Protein 6QP4 (pdb70)

Solvent-accessible surface area: 26346 Å² total; per-residue (Å²): 115,57,103,50,46,29,36,17,19,128,159,60,142,52,53,56,3,21,52,0,12,55,8,100,62,28,106,110,5,38,18,2,1,5,0,27,27,6,56,59,18,29,76,50,3,58,99,3,114,51,50,14,130,92,6,63,74,91,4,42,110,13,16,121,74,2,72,70,10,48,28,69,1,102,85,5,58,100,24,7,51,106,2,72,55,42,17,142,78,11,98,53,90,9,107,124,19,21,114,81,14,24,25,64,0,98,94,4,80,64,54,4,59,95,8,72,88,55,9,136,120,12,30,104,63,12,96,97,5,31,57,30,14,140,81,19,90,85,84,8,106,106,22,23,125,82,24,36,36,103,92,122,50,120,71,111,251,142,94,58,124,46,42,14,18,6,19,129,181,71,77,55,37,57,3,20,48,0,13,55,6,94,66,27,107,114,5,39,18,1,1,4,0,31,28,5,57,59,20,29,74,51,4,60,96,3,119,47,48,12,141,94,8,79,77,74,8,37,105,10,19,112,74,0,91,75,10,49,32,57,0,102,84,7,58,100,24,8,51,123,1,56,55,39,8,111,84,15,93,59,78,10,113,122,19,28,125,76,11,38,41,119,1,115,94,9,77,57,52,2,82,71,3,67,96,48,11,142,120,13,32,102,65,11,101,90,5,35,57,34,8,115,78,15,88,84,95,9,82,119,21,22,127,93,21,20,35,97,43,124,110,168,90,92,69,114,36,44,13,46,16,20,130,163,57,96,59,53,58,4,24,52,0,13,54,8,100,62,25,108,107,4,40,20,2,1,4,0,28,29,7,59,61,19,31,80,53,3,56,100,3,110,49,49,10,115,77,6,61,67,80,1,40,117,25,12,104,65,3,92,57,15,66,37,70,0,87,91,6,59,94,25,6,53,129,6,72,50,48,14,152,78,11,99,53,96,10,101,102,23,27,106,100,6,35,44,97,2,113,72,8,59,56,45,0,69,85,3,66,89,56,12,138,100,17,40,99,93,9,97,107,8,36,50,64,4,98,82,20,91,82,77,7,93,120,18,17,137,84,30,18,26,126,33,124,111,125

InterPro domains:
  IPR005594 Trimeric autotransporter adhesin YadA-like, C-terminal membrane anchor domain [PF03895] (802-862)
  IPR008378 Ubiquitous surface protein [PR01804] (437-456)
  IPR008378 Ubiquitous surface protein [PR01804] (467-485)
  IPR008378 Ubiquitous surface protein [PR01804] (607-621)
  IPR008378 Ubiquitous surface protein [PR01804] (624-646)
  IPR008378 Ubiquitous surface protein [PR01804] (777-791)
  IPR008378 Ubiquitous surface protein [PR01804] (831-844)
  IPR008635 Trimeric autotransporter adhesin YadA-like, stalk domain [PF05662] (315-348)
  IPR010494 Repeat of unknown function DUF1079 [PF06435] (415-435)
  IPR010494 Repeat of unknown function DUF1079 [PF06435] (503-533)
  IPR010494 Repeat of unknown function DUF1079 [PF06435] (616-645)
  IPR011049 Serralysin-like metalloprotease, C-terminal [G3DSA:2.150.10.10] (153-319)
  IPR011049 Serralysin-like metalloprotease, C-terminal [SSF101967] (155-340)
  IPR045584 Pilin-like [SSF54523] (771-862)

Foldseek 3Di:
DPVVDDAPADVVTHDDDPPADAWDDDVVTPGDHDDVVVVVVVVVVVVVVVVVVVVVVVVVVVVVVVVVVVVVVVVVVVVVVVVVVVVVVVVVVVVVVVVVVVVVVVVVVVVVVVVVVVVVVVVVVVVVVVVVVVVVVVVVVVVVVVVVVVCVVPDPD/DDPPVDDADADVPGHDDDPPQDAFDDDPPTPGDHDDVVVVVVVVVVVVVVVVVVVVVVVVVVVVVVVVVVVVVVVVVVVVVVVVVVVVVVVVVCVVVVVVVVVVVVVVVVVVVVVVVVVVVVVVVVVVVVVVVVVVVVVVVVVVVVVVVVVVVVD/DPDVVDDAPDDVVDHDDDDPADAFDDDPPTPGDHDPVRVVVVVVVVVVVVVVVVVVVVVVVVVVVVVVVVVVVVVVVVVVVVVVVVVVVVVVVVVCVVVVVVVVVVVVVVVVVVVVVVVVVVVVVVVVVVVVVVVVVVVVVVVVVVVVVVVVVVD

Radius of gyration: 61.48 Å; Cα contacts (8 Å, |Δi|>4): 532; chains: 3; bounding box: 180×31×109 Å

Sequence (467 aa):
TGNGTVSVGKKGKERQIVHVGAGEISDTSTDAVNGSQLHALATVVAQNKADIKDLDDEVGLLGEEINSLEGEIFNNQDAIAKNQADIKTLESNVEEGLLDLSGRLLDQKADIDNNINNIYELAQQQDQHSSDIKTLKNNVEEGLLDLSGRLIDLVPRKTGNGTVSVGKKGKERQIVHVGAGEISDTSTDAVNGSQLHALATVVAQNKADIKDLDDEVGLLGEEINSLEGEIFNNQDAIAKNQADIKTLESNVEEGLLDLSGRLLDQKADIDNNINNIYELAQQQDQHSSDIKTLKNNVEEGLLDLSGRLIDLKTGNGTVSVGKKGKERQIVHVGAGEISDTSTDAVNGSQLHALATVVAQNKADIKDLDDEVGLLGEEINSLEGEIFNNQDAIAKNQADIKTLESNVEEGLLDLSGRLLDQKADIDNNINNIYELAQQQDQHSSDIKTLKNNVEEGLLDLSGRLIDL

Structure (mmCIF, N/CA/C/O backbone):
data_6QP4
#
_entry.id   6QP4
#
_cell.length_a   63.639
_cell.length_b   44.565
_cell.length_c   128.436
_cell.angle_alpha   90.00
_cell.angle_beta   92.07
_cell.angle_gamma   90.00
#
_symmetry.space_group_name_H-M   'P 1 21 1'
#
loop_
_entity.id
_entity.type
_entity.pdbx_description
1 polymer UspA1
2 non-polymer 'CHLORIDE ION'
3 non-polymer HEXANE-1,6-DIOL
4 non-polymer 'ZINC ION'
5 water water
#
loop_
_atom_site.group_PDB
_atom_site.id
_atom_site.type_symbol
_atom_site.label_atom_id
_atom_site.label_alt_id
_atom_site.label_comp_id
_atom_site.label_asym_id
_atom_site.label_entity_id
_atom_site.label_seq_id
_atom_site.pdbx_PDB_ins_code
_atom_site.Cartn_x
_atom_site.Cartn_y
_atom_site.Cartn_z
_atom_site.occupancy
_atom_site.B_iso_or_equiv
_atom_site.auth_seq_id
_atom_site.auth_comp_id
_atom_site.auth_asym_id
_atom_site.auth_atom_id
_atom_site.pdbx_PDB_model_num
ATOM 1 N N . THR A 1 2 ? 61.798 4.969 82.989 1.00 93.08 300 THR A N 1
ATOM 2 C CA . THR A 1 2 ? 62.405 3.636 82.898 1.00 97.78 300 THR A CA 1
ATOM 3 C C . THR A 1 2 ? 62.532 2.947 84.270 1.00 103.79 300 THR A C 1
ATOM 4 O O . THR A 1 2 ? 63.635 2.606 84.716 1.00 100.93 300 THR A O 1
ATOM 14 N N . GLY A 1 3 ? 61.387 2.719 84.917 1.00 98.51 301 GLY A N 1
ATOM 15 C CA . GLY A 1 3 ? 61.338 1.886 86.103 1.00 99.49 301 GLY A CA 1
ATOM 16 C C . GLY A 1 3 ? 61.221 0.419 85.725 1.00 100.71 301 GLY A C 1
ATOM 17 O O . GLY A 1 3 ? 62.040 -0.103 84.955 1.00 94.19 301 GLY A O 1
ATOM 21 N N . ASN A 1 4 ? 60.233 -0.277 86.290 1.00 96.23 302 ASN A N 1
ATOM 22 C CA . ASN A 1 4 ? 59.885 -1.616 85.828 1.00 88.18 302 ASN A CA 1
ATOM 23 C C . ASN A 1 4 ? 58.393 -1.687 85.492 1.00 81.58 302 ASN A C 1
ATOM 24 O O . ASN A 1 4 ? 57.812 -2.788 85.454 1.00 90.72 302 ASN A O 1
ATOM 35 N N . GLY A 1 5 ? 57.772 -0.535 85.212 1.00 72.90 303 GLY A N 1
ATOM 36 C CA . GLY A 1 5 ? 56.447 -0.500 84.614 1.00 55.67 303 GLY A CA 1
ATOM 37 C C . GLY A 1 5 ? 56.552 0.000 83.187 1.00 52.48 303 GLY A C 1
ATOM 38 O O . GLY A 1 5 ? 55.869 -0.495 82.270 1.00 43.64 303 GLY A O 1
ATOM 42 N N . THR A 1 6 ? 57.442 0.986 82.996 1.00 45.04 304 THR A N 1
ATOM 43 C CA . THR A 1 6 ? 57.579 1.654 81.716 1.00 39.74 304 THR A CA 1
ATOM 44 C C . THR A 1 6 ? 59.042 1.882 81.393 1.00 43.30 304 THR A C 1
ATOM 45 O O . THR A 1 6 ? 59.878 1.864 82.266 1.00 42.01 304 THR A O 1
ATOM 56 N N . VAL A 1 7 ? 59.321 2.194 80.135 1.00 44.43 305 VAL A N 1
ATOM 57 C CA . VAL A 1 7 ? 60.652 2.482 79.629 1.00 34.45 305 VAL A CA 1
ATOM 58 C C . VAL A 1 7 ? 60.555 3.751 78.805 1.00 34.47 305 VAL A C 1
ATOM 59 O O . VAL A 1 7 ? 59.687 3.860 77.931 1.00 32.95 305 VAL A O 1
ATOM 72 N N . SER A 1 8 ? 61.466 4.674 79.005 1.00 33.59 306 SER A N 1
ATOM 73 C CA . SER A 1 8 ? 61.284 5.985 78.432 1.00 33.35 306 SER A CA 1
ATOM 74 C C . SER A 1 8 ? 62.402 6.317 77.468 1.00 34.29 306 SER A C 1
ATOM 75 O O . SER A 1 8 ? 63.580 6.260 77.836 1.00 36.30 306 SER A O 1
ATOM 83 N N . VAL A 1 9 ? 62.027 6.713 76.250 1.00 29.53 307 VAL A N 1
ATOM 84 C CA . VAL A 1 9 ? 62.969 7.198 75.243 1.00 29.92 307 VAL A CA 1
ATOM 85 C C . VAL A 1 9 ? 63.073 8.731 75.218 1.00 32.34 307 VAL A C 1
ATOM 86 O O . VAL A 1 9 ? 63.662 9.292 74.294 1.00 29.31 307 VAL A O 1
ATOM 99 N N . GLY A 1 10 ? 62.537 9.420 76.218 1.00 29.48 308 GLY A N 1
ATOM 100 C CA . GLY A 1 10 ? 62.661 10.858 76.212 1.00 32.76 308 GLY A CA 1
ATOM 101 C C . GLY A 1 10 ? 61.959 11.493 77.380 1.00 32.39 308 GLY A C 1
ATOM 102 O O . GLY A 1 10 ? 61.816 10.864 78.418 1.00 36.70 308 GLY A O 1
ATOM 106 N N . LYS A 1 11 ? 61.456 12.707 77.214 1.00 36.81 309 LYS A N 1
ATOM 107 C CA . LYS A 1 11 ? 60.572 13.303 78.214 1.00 40.28 309 LYS A CA 1
ATOM 108 C C . LYS A 1 11 ? 59.512 14.128 77.504 1.00 35.82 309 LYS A C 1
ATOM 109 O O . LYS A 1 11 ? 59.578 14.350 76.289 1.00 32.60 309 LYS A O 1
ATOM 128 N N . LYS A 1 12 ? 58.520 14.584 78.271 1.00 42.64 310 LYS A N 1
ATOM 129 C CA . LYS A 1 12 ? 57.530 15.523 77.725 1.00 40.81 310 LYS A CA 1
ATOM 130 C C . LYS A 1 12 ? 58.211 16.748 77.103 1.00 40.54 310 LYS A C 1
ATOM 131 O O . LYS A 1 12 ? 59.171 17.310 77.656 1.00 47.37 310 LYS A O 1
ATOM 150 N N . GLY A 1 13 ? 57.729 17.132 75.928 1.00 39.23 311 GLY A N 1
ATOM 151 C CA . GLY A 1 13 ? 58.337 18.199 75.172 1.00 38.40 311 GLY A CA 1
ATOM 152 C C . GLY A 1 13 ? 59.602 17.834 74.449 1.00 40.70 311 GL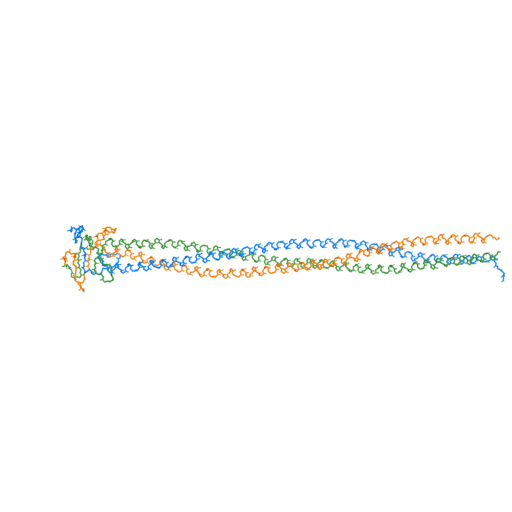Y A C 1
ATOM 153 O O . GLY A 1 13 ? 59.999 18.567 73.522 1.00 39.41 311 GLY A O 1
ATOM 157 N N . LYS A 1 14 ? 60.245 16.724 74.825 1.00 42.43 312 LYS A N 1
ATOM 158 C CA . LYS A 1 14 ? 61.487 16.265 74.210 1.00 42.24 312 LYS A CA 1
ATOM 159 C C . LYS A 1 14 ? 61.415 14.763 73.945 1.00 45.22 312 LYS A C 1
ATOM 160 O O . LYS A 1 14 ? 62.330 13.983 74.269 1.00 52.71 312 LYS A O 1
ATOM 179 N N . GLU A 1 15 ? 60.289 14.338 73.417 1.00 36.44 313 GLU A N 1
ATOM 180 C CA . GLU A 1 15 ? 60.096 12.969 72.979 1.00 33.72 313 GLU A CA 1
ATOM 181 C C . GLU A 1 15 ? 61.052 12.659 71.850 1.00 32.52 313 GLU A C 1
ATOM 182 O O . GLU A 1 15 ? 61.522 13.560 71.143 1.00 35.52 313 GLU A O 1
ATOM 194 N N . ARG A 1 16 ? 61.272 11.358 71.615 1.00 25.22 314 ARG A N 1
ATOM 195 C CA . ARG A 1 16 ? 62.111 10.944 70.505 1.00 23.64 314 ARG A CA 1
ATOM 196 C C . ARG A 1 16 ? 61.453 9.942 69.577 1.00 24.34 314 ARG A C 1
ATOM 197 O O . ARG A 1 16 ? 60.726 9.050 70.001 1.00 25.10 314 ARG A O 1
ATOM 218 N N . GLN A 1 17 ? 61.728 10.088 68.301 1.00 20.92 315 GLN A N 1
ATOM 219 C CA . GLN A 1 17 ? 61.406 9.008 67.412 1.00 22.19 315 GLN A CA 1
ATOM 220 C C . GLN A 1 17 ? 62.283 7.821 67.745 1.00 28.92 315 GLN A C 1
ATOM 221 O O . GLN A 1 17 ? 63.501 7.970 67.918 1.00 22.97 315 GLN A O 1
ATOM 235 N N . ILE A 1 18 ? 61.689 6.626 67.734 1.00 27.42 316 ILE A N 1
ATOM 236 C CA . ILE A 1 18 ? 62.440 5.363 67.757 1.00 25.81 316 ILE A CA 1
ATOM 237 C C . ILE A 1 18 ? 62.619 4.906 66.314 1.00 27.22 316 ILE A C 1
ATOM 238 O O . ILE A 1 18 ? 61.620 4.666 65.618 1.00 21.03 316 ILE A O 1
ATOM 254 N N . VAL A 1 19 ? 63.893 4.754 65.869 1.00 24.66 317 VAL A N 1
ATOM 255 C CA . VAL A 1 19 ? 64.215 4.533 64.453 1.00 26.66 317 VAL A CA 1
ATOM 256 C C . VAL A 1 19 ? 64.867 3.159 64.215 1.00 25.62 317 VAL A C 1
ATOM 257 O O . VAL A 1 19 ? 65.431 2.546 65.118 1.00 26.79 317 VAL A O 1
ATOM 270 N N . HIS A 1 20 ? 64.757 2.682 62.954 1.00 27.35 318 HIS A N 1
ATOM 271 C CA . HIS A 1 20 ? 65.255 1.361 62.514 1.00 38.28 318 HIS A CA 1
ATOM 272 C C . HIS A 1 20 ? 64.501 0.202 63.177 1.00 24.57 318 HIS A C 1
ATOM 273 O O . HIS A 1 20 ? 65.095 -0.770 63.645 1.00 25.70 318 HIS A O 1
ATOM 287 N N . VAL A 1 21 ? 63.195 0.336 63.247 1.00 23.11 319 VAL A N 1
ATOM 288 C CA . VAL A 1 21 ? 62.341 -0.650 63.897 1.00 29.12 319 VAL A CA 1
ATOM 289 C C . VAL A 1 21 ? 61.868 -1.627 62.842 1.00 21.48 319 VAL A C 1
ATOM 290 O O . VAL A 1 21 ? 61.295 -1.229 61.815 1.00 25.33 319 VAL A O 1
ATOM 303 N N . GLY A 1 22 ? 62.200 -2.907 63.052 1.00 22.88 320 GLY A N 1
ATOM 304 C CA . GLY A 1 22 ? 61.689 -3.954 62.209 1.00 22.59 320 GLY A CA 1
ATOM 305 C C . GLY A 1 22 ? 60.203 -4.201 62.431 1.00 23.99 320 GLY A C 1
ATOM 306 O O . GLY A 1 22 ? 59.681 -4.108 63.553 1.00 26.49 320 GLY A O 1
ATOM 310 N N . ALA A 1 23 ? 59.533 -4.585 61.341 1.00 24.03 321 ALA A N 1
ATOM 311 C CA . ALA A 1 23 ? 58.077 -4.828 61.378 1.00 22.89 321 ALA A CA 1
ATOM 312 C C . ALA A 1 23 ? 57.735 -5.917 62.379 1.00 21.75 321 ALA A C 1
ATOM 313 O O . ALA A 1 23 ? 58.411 -6.936 62.471 1.00 25.39 321 ALA A O 1
ATOM 320 N N . GLY A 1 24 ? 56.804 -5.634 63.196 1.00 25.03 322 GLY A N 1
ATOM 321 C CA . GLY A 1 24 ? 56.407 -6.553 64.226 1.00 21.70 322 GLY A CA 1
ATOM 322 C C . GLY A 1 24 ? 55.265 -7.512 63.767 1.00 31.80 322 GLY A C 1
ATOM 323 O O . GLY A 1 24 ? 54.551 -7.351 62.751 1.00 25.27 322 GLY A O 1
ATOM 327 N N . GLU A 1 25 ? 55.098 -8.582 64.537 1.00 32.84 323 GLU A N 1
ATOM 328 C CA . GLU A 1 25 ? 53.990 -9.475 64.251 1.00 32.51 323 GLU A CA 1
ATOM 329 C C . GLU A 1 25 ? 52.665 -8.763 64.500 1.00 28.17 323 GLU A C 1
ATOM 330 O O . GLU A 1 25 ? 52.466 -8.151 65.553 1.00 23.37 323 GLU A O 1
ATOM 342 N N . ILE A 1 26 ? 51.740 -8.918 63.581 1.00 25.58 324 ILE A N 1
ATOM 343 C CA . ILE A 1 26 ? 50.399 -8.343 63.690 1.00 29.22 324 ILE A CA 1
ATOM 344 C C . ILE A 1 26 ? 49.439 -9.502 63.948 1.00 23.31 324 ILE A C 1
ATOM 345 O O . ILE A 1 26 ? 49.012 -10.173 63.017 1.00 21.45 324 ILE A O 1
ATOM 361 N N . SER A 1 27 ? 49.060 -9.717 65.187 1.00 21.71 325 SER A N 1
ATOM 362 C CA . SER A 1 27 ? 48.198 -10.830 65.542 1.00 29.31 325 SER A CA 1
ATOM 363 C C . SER A 1 27 ? 47.627 -10.428 66.879 1.00 38.25 325 SER A C 1
ATOM 364 O O . SER A 1 27 ? 48.171 -9.519 67.533 1.00 26.30 325 SER A O 1
ATOM 372 N N . ASP A 1 28 ? 46.585 -11.164 67.340 1.00 33.40 326 ASP A N 1
ATOM 373 C CA . ASP A 1 28 ? 45.958 -10.693 68.577 1.00 31.88 326 ASP A CA 1
ATOM 374 C C . ASP A 1 28 ? 46.752 -10.932 69.850 1.00 37.26 326 ASP A C 1
ATOM 375 O O . ASP A 1 28 ? 46.232 -10.564 70.904 1.00 42.31 326 ASP A O 1
ATOM 384 N N . THR A 1 29 ? 47.948 -11.533 69.826 1.00 38.56 327 THR A N 1
ATOM 385 C CA . THR A 1 29 ? 48.779 -11.631 71.027 1.00 38.65 327 THR A CA 1
ATOM 386 C C . THR A 1 29 ? 50.111 -10.921 70.885 1.00 37.73 327 THR A C 1
ATOM 387 O O . THR A 1 29 ? 50.957 -11.060 71.771 1.00 38.57 327 THR A O 1
ATOM 398 N N . SER A 1 30 ? 50.348 -10.239 69.765 1.00 35.14 328 SER A N 1
ATOM 399 C CA . SER A 1 30 ? 51.670 -9.701 69.487 1.00 32.20 328 SER A CA 1
ATOM 400 C C . SER A 1 30 ? 52.031 -8.584 70.473 1.00 33.42 328 SER A C 1
ATOM 401 O O . SER A 1 30 ? 51.279 -7.626 70.672 1.00 30.01 328 SER A O 1
ATOM 409 N N . THR A 1 31 ? 53.176 -8.750 71.134 1.00 33.18 329 THR A N 1
ATOM 410 C CA . THR A 1 31 ? 53.756 -7.702 71.951 1.00 26.50 329 THR A CA 1
ATOM 411 C C . THR A 1 31 ? 54.896 -6.992 71.234 1.00 20.52 329 THR A C 1
ATOM 412 O O . THR A 1 31 ? 55.690 -6.343 71.893 1.00 24.94 329 THR A O 1
ATOM 423 N N . ASP A 1 32 ? 54.989 -7.116 69.913 1.00 21.37 330 ASP A N 1
ATOM 424 C CA . ASP A 1 32 ? 55.995 -6.408 69.136 1.00 25.43 330 ASP A CA 1
ATOM 425 C C . ASP A 1 32 ? 55.600 -4.935 68.937 1.00 24.13 330 ASP A C 1
ATOM 426 O O . ASP A 1 32 ? 54.438 -4.613 68.762 1.00 22.30 330 ASP A O 1
ATOM 435 N N . ALA A 1 33 ? 56.591 -4.060 68.949 1.00 24.00 331 ALA A N 1
ATOM 436 C CA . ALA A 1 33 ? 56.453 -2.723 68.397 1.00 20.09 331 ALA A CA 1
ATOM 437 C C . ALA A 1 33 ? 56.044 -2.859 66.957 1.00 22.16 331 ALA A C 1
ATOM 438 O O . ALA A 1 33 ? 56.298 -3.882 66.312 1.00 20.53 331 ALA A O 1
ATOM 445 N N . VAL A 1 34 ? 55.384 -1.824 66.460 1.00 24.63 332 VAL A N 1
ATOM 446 C CA . VAL A 1 34 ? 54.997 -1.806 65.060 1.00 22.66 332 VAL A CA 1
ATOM 447 C C . VAL A 1 34 ? 55.624 -0.582 64.454 1.00 23.61 332 VAL A C 1
ATOM 448 O O . VAL A 1 34 ? 55.732 0.459 65.122 1.00 25.38 332 VAL A O 1
ATOM 461 N N . ASN A 1 35 ? 55.914 -0.651 63.159 1.00 21.59 333 ASN A N 1
ATOM 462 C CA . ASN A 1 35 ? 56.476 0.516 62.508 1.00 19.61 333 ASN A CA 1
ATOM 463 C C . ASN A 1 35 ? 55.483 1.216 61.554 1.00 24.41 333 ASN A C 1
ATOM 464 O O . ASN A 1 35 ? 54.353 0.773 61.305 1.00 22.73 333 ASN A O 1
ATOM 475 N N . GLY A 1 36 ? 55.930 2.384 61.067 1.00 24.08 334 GLY A N 1
ATOM 476 C CA . GLY A 1 36 ? 55.057 3.294 60.354 1.00 19.15 334 GLY A CA 1
ATOM 477 C C . GLY A 1 36 ? 54.624 2.798 58.991 1.00 26.82 334 GLY A C 1
ATOM 478 O O . GLY A 1 36 ? 53.557 3.174 58.512 1.00 27.73 334 GLY A O 1
ATOM 482 N N . SER A 1 37 ? 55.422 1.956 58.348 1.00 29.88 335 SER A N 1
ATOM 483 C CA . SER A 1 37 ? 54.907 1.364 57.125 1.00 26.86 335 SER A CA 1
ATOM 484 C C . SER A 1 37 ? 53.799 0.344 57.404 1.00 22.04 335 SER A C 1
ATOM 485 O O . SER A 1 37 ? 53.032 0.024 56.491 1.00 21.64 335 SER A O 1
ATOM 493 N N . GLN A 1 38 ? 53.702 -0.182 58.618 1.00 20.97 336 GLN A N 1
ATOM 494 C CA . GLN A 1 38 ? 52.640 -1.138 58.889 1.00 20.09 336 GLN A CA 1
ATOM 495 C C . GLN A 1 38 ? 51.332 -0.384 59.125 1.00 23.47 336 GLN A C 1
ATOM 496 O O . GLN A 1 38 ? 50.267 -0.819 58.688 1.00 20.28 336 GLN A O 1
ATOM 510 N N . LEU A 1 39 ? 51.425 0.756 59.835 1.00 27.00 337 LEU A N 1
ATOM 511 C CA . LEU A 1 39 ? 50.285 1.647 59.999 1.00 29.77 337 LEU A CA 1
ATOM 512 C C . LEU A 1 39 ? 49.882 2.244 58.648 1.00 30.87 337 LEU A C 1
ATOM 513 O O . LEU A 1 39 ? 48.690 2.262 58.279 1.00 18.41 337 LEU A O 1
ATOM 529 N N . HIS A 1 40 ? 50.876 2.635 57.849 1.00 21.59 338 HIS A N 1
ATOM 530 C CA . HIS A 1 40 ? 50.575 3.049 56.497 1.00 27.36 338 HIS A CA 1
ATOM 531 C C . HIS A 1 40 ? 49.772 1.983 55.730 1.00 30.20 338 HIS A C 1
ATOM 532 O O . HIS A 1 40 ? 48.826 2.297 55.003 1.00 21.33 338 HIS A O 1
ATOM 546 N N . ALA A 1 41 ? 50.196 0.714 55.806 1.00 32.40 339 ALA A N 1
ATOM 547 C CA . ALA A 1 41 ? 49.502 -0.320 55.037 1.00 28.61 339 ALA A CA 1
ATOM 548 C C . ALA A 1 41 ? 48.017 -0.367 55.388 1.00 20.90 339 ALA A C 1
ATOM 549 O O . ALA A 1 41 ? 47.181 -0.509 54.497 1.00 20.54 339 ALA A O 1
ATOM 556 N N . LEU A 1 42 ? 47.691 -0.305 56.687 1.00 21.80 340 LEU A N 1
ATOM 557 C CA . LEU A 1 42 ? 46.312 -0.313 57.150 1.00 22.33 340 LEU A CA 1
ATOM 558 C C . LEU A 1 42 ? 45.555 0.929 56.677 1.00 22.26 340 LEU A C 1
ATOM 559 O O . LEU A 1 42 ? 44.440 0.806 56.153 1.00 27.14 340 LEU A O 1
ATOM 575 N N . ALA A 1 43 ? 46.150 2.126 56.858 1.00 29.16 341 ALA A N 1
ATOM 576 C CA . ALA A 1 43 ? 45.547 3.411 56.467 1.00 29.61 341 ALA A CA 1
ATOM 577 C C . ALA A 1 43 ? 45.185 3.454 54.993 1.00 23.56 341 ALA A C 1
ATOM 578 O O . ALA A 1 43 ? 44.180 4.055 54.641 1.00 24.62 341 ALA A O 1
ATOM 585 N N . THR A 1 44 ? 45.958 2.798 54.128 1.00 20.20 342 THR A N 1
ATOM 586 C CA . THR A 1 44 ? 45.597 2.692 52.726 1.00 22.75 342 THR A CA 1
ATOM 587 C C . THR A 1 44 ? 44.285 1.925 52.544 1.00 30.54 342 THR A C 1
ATOM 588 O O . THR A 1 44 ? 43.409 2.324 51.752 1.00 29.01 342 THR A O 1
ATOM 599 N N . VAL A 1 45 ? 44.127 0.837 53.310 1.00 28.42 343 VAL A N 1
ATOM 600 C CA . VAL A 1 45 ? 42.876 0.099 53.234 1.00 23.92 343 VAL A CA 1
ATOM 601 C C . VAL A 1 45 ? 41.737 0.972 53.731 1.00 26.34 343 VAL A C 1
ATOM 602 O O . VAL A 1 45 ? 40.629 0.946 53.182 1.00 24.44 343 VAL A O 1
ATOM 615 N N . VAL A 1 46 ? 41.967 1.717 54.804 1.00 23.93 344 VAL A N 1
ATOM 616 C CA . VAL A 1 46 ? 40.890 2.524 55.326 1.00 27.47 344 VAL A CA 1
ATOM 617 C C . VAL A 1 46 ? 40.553 3.622 54.347 1.00 26.02 344 VAL A C 1
ATOM 618 O O . VAL A 1 46 ? 39.387 4.002 54.220 1.00 31.70 344 VAL A O 1
ATOM 631 N N . ALA A 1 47 ? 41.531 4.113 53.594 1.00 23.04 345 ALA A N 1
ATOM 632 C CA . ALA A 1 47 ? 41.217 5.100 52.572 1.00 29.45 345 ALA A CA 1
ATOM 633 C C . ALA A 1 47 ? 40.349 4.495 51.492 1.00 30.86 345 ALA A C 1
ATOM 634 O O . ALA A 1 47 ? 39.445 5.151 50.971 1.00 28.59 345 ALA A O 1
ATOM 641 N N . GLN A 1 48 ? 40.711 3.283 51.060 1.00 32.87 346 GLN A N 1
ATOM 642 C CA . GLN A 1 48 ? 39.948 2.589 50.028 1.00 28.02 346 GLN A CA 1
ATOM 643 C C . GLN A 1 48 ? 38.520 2.340 50.480 1.00 29.44 346 GLN A C 1
ATOM 644 O O . GLN A 1 48 ? 37.581 2.486 49.680 1.00 33.66 346 GLN A O 1
ATOM 658 N N . ASN A 1 49 ? 38.335 1.985 51.759 1.00 26.01 347 ASN A N 1
ATOM 659 C CA . ASN A 1 49 ? 36.998 1.772 52.308 1.00 31.14 347 ASN A CA 1
ATOM 660 C C . ASN A 1 49 ? 36.197 3.072 52.272 1.00 27.84 347 ASN A C 1
ATOM 661 O O . ASN A 1 49 ? 35.057 3.091 51.830 1.00 29.97 347 ASN A O 1
ATOM 672 N N . LYS A 1 50 ? 36.816 4.180 52.694 1.00 28.38 348 LYS A N 1
ATOM 673 C CA . LYS A 1 50 ? 36.189 5.501 52.616 1.00 29.63 348 LYS A CA 1
ATOM 674 C C . LYS A 1 50 ? 35.731 5.836 51.200 1.00 31.36 348 LYS A C 1
ATOM 675 O O . LYS A 1 50 ? 34.603 6.310 50.971 1.00 32.54 348 LYS A O 1
ATOM 694 N N . ALA A 1 51 ? 36.618 5.631 50.235 1.00 27.87 349 ALA A N 1
ATOM 695 C CA . ALA A 1 51 ? 36.283 5.902 48.854 1.00 28.34 349 ALA A CA 1
ATOM 696 C C . ALA A 1 51 ? 35.135 5.027 48.383 1.00 32.07 349 ALA A C 1
ATOM 697 O O . ALA A 1 51 ? 34.255 5.499 47.656 1.00 31.76 349 ALA A O 1
ATOM 704 N N . ASP A 1 52 ? 35.149 3.744 48.784 1.00 30.88 350 ASP A N 1
ATOM 705 C CA . ASP A 1 52 ? 34.110 2.792 48.412 1.00 33.65 350 ASP A CA 1
ATOM 706 C C . ASP A 1 52 ? 32.761 3.129 49.073 1.00 33.13 350 ASP A C 1
ATOM 707 O O . ASP A 1 52 ? 31.722 2.933 48.470 1.00 30.95 350 ASP A O 1
ATOM 716 N N . ILE A 1 53 ? 32.751 3.636 50.297 1.00 32.40 351 ILE A N 1
ATOM 717 C CA . ILE A 1 53 ? 31.499 4.050 50.909 1.00 34.45 351 ILE A CA 1
ATOM 718 C C . ILE A 1 53 ? 30.853 5.201 50.125 1.00 37.23 351 ILE A C 1
ATOM 719 O O . ILE A 1 53 ? 29.623 5.275 50.001 1.00 34.39 351 ILE A O 1
ATOM 735 N N . LYS A 1 54 ? 31.671 6.098 49.575 1.00 36.98 352 LYS A N 1
ATOM 736 C CA . LYS A 1 54 ? 31.175 7.281 48.893 1.00 39.01 352 LYS A CA 1
ATOM 737 C C . LYS A 1 54 ? 30.622 6.953 47.505 1.00 40.49 352 LYS A C 1
ATOM 738 O O . LYS A 1 54 ? 29.672 7.599 47.052 1.00 36.57 352 LYS A O 1
ATOM 757 N N . ASP A 1 55 ? 31.253 6.013 46.799 1.00 37.91 353 ASP A N 1
ATOM 758 C CA . ASP A 1 55 ? 30.669 5.437 45.601 1.00 37.30 353 ASP A CA 1
ATOM 759 C C . ASP A 1 55 ? 29.340 4.741 45.916 1.00 46.15 353 ASP A C 1
ATOM 760 O O . ASP A 1 55 ? 28.310 5.010 45.279 1.00 45.69 353 ASP A O 1
ATOM 769 N N . LEU A 1 56 ? 29.351 3.855 46.905 1.00 39.34 354 LEU A N 1
ATOM 770 C CA . LEU A 1 56 ? 28.137 3.202 47.371 1.00 40.96 354 LEU A CA 1
ATOM 771 C C . LEU A 1 56 ? 27.025 4.202 47.726 1.00 43.66 354 LEU A C 1
ATOM 772 O O . LEU A 1 56 ? 25.862 3.983 47.376 1.00 37.04 354 LEU A O 1
ATOM 788 N N . ASP A 1 57 ? 27.347 5.264 48.467 1.00 39.92 355 ASP A N 1
ATOM 789 C CA . ASP A 1 57 ? 26.351 6.280 48.775 1.00 42.50 355 ASP A CA 1
ATOM 790 C C . ASP A 1 57 ? 25.703 6.816 47.500 1.00 47.25 355 ASP A C 1
ATOM 791 O O . ASP A 1 57 ? 24.479 7.019 47.439 1.00 40.15 355 ASP A O 1
ATOM 800 N N . ASP A 1 58 ? 26.516 7.091 46.484 1.00 39.74 356 ASP A N 1
ATOM 801 C CA . ASP A 1 58 ? 25.987 7.692 45.276 1.00 43.95 356 ASP A CA 1
ATOM 802 C C . ASP A 1 58 ? 25.032 6.730 44.575 1.00 43.00 356 ASP A C 1
ATOM 803 O O . ASP A 1 58 ? 23.939 7.131 44.157 1.00 39.94 356 ASP A O 1
ATOM 812 N N . GLU A 1 59 ? 25.443 5.458 44.448 1.00 38.02 357 GLU A N 1
ATOM 813 C CA . GLU A 1 59 ? 24.602 4.434 43.867 1.00 41.04 357 GLU A CA 1
ATOM 814 C C . GLU A 1 59 ? 23.290 4.346 44.623 1.00 44.31 357 GLU A C 1
ATOM 815 O O . GLU A 1 59 ? 22.226 4.308 44.012 1.00 40.64 357 GLU A O 1
ATOM 827 N N . VAL A 1 60 ? 23.345 4.380 45.957 1.00 41.64 358 VAL A N 1
ATOM 828 C CA . VAL A 1 60 ? 22.117 4.351 46.743 1.00 41.18 358 VAL A CA 1
ATOM 829 C C . VAL A 1 60 ? 21.245 5.558 46.428 1.00 40.02 358 VAL A C 1
ATOM 830 O O . VAL A 1 60 ? 20.005 5.443 46.311 1.00 43.02 358 VAL A O 1
ATOM 843 N N . GLY A 1 61 ? 21.870 6.720 46.255 1.00 35.28 359 GLY A N 1
ATOM 844 C CA . GLY A 1 61 ? 21.139 7.912 45.865 1.00 31.43 359 GLY A CA 1
ATOM 845 C C . GLY A 1 61 ? 20.435 7.756 44.527 1.00 38.96 359 GLY A C 1
ATOM 846 O O . GLY A 1 61 ? 19.277 8.155 44.379 1.00 38.84 359 GLY A O 1
ATOM 850 N N . LEU A 1 62 ? 21.120 7.159 43.540 1.00 36.71 360 LEU A N 1
ATOM 851 C CA . LEU A 1 62 ? 20.523 6.971 42.227 1.00 39.00 360 LEU A CA 1
ATOM 852 C C . LEU A 1 62 ? 19.373 5.986 42.294 1.00 43.21 360 LEU A C 1
ATOM 853 O O . LEU A 1 62 ? 18.312 6.232 41.724 1.00 46.80 360 LEU A O 1
ATOM 869 N N . LEU A 1 63 ? 19.579 4.853 42.966 1.00 39.80 361 LEU A N 1
ATOM 870 C CA . LEU A 1 63 ? 18.501 3.911 43.202 1.00 47.98 361 LEU A CA 1
ATOM 871 C C . LEU A 1 63 ? 17.260 4.591 43.771 1.00 46.54 361 LEU A C 1
ATOM 872 O O . LEU A 1 63 ? 16.136 4.280 43.368 1.00 38.41 361 LEU A O 1
ATOM 888 N N . GLY A 1 64 ? 17.440 5.518 44.712 1.00 46.11 362 GLY A N 1
ATOM 889 C CA . GLY A 1 64 ? 16.292 6.168 45.311 1.00 42.70 362 GLY A CA 1
ATOM 890 C C . GLY A 1 64 ? 15.534 7.005 44.301 1.00 42.03 362 GLY A C 1
ATOM 891 O O . GLY A 1 64 ? 14.314 7.070 44.335 1.00 40.79 362 GLY A O 1
ATOM 895 N N . GLU A 1 65 ? 16.270 7.630 43.394 1.00 41.10 363 GLU A N 1
ATOM 896 C CA . GLU A 1 65 ? 15.678 8.398 42.315 1.00 49.10 363 GLU A CA 1
ATOM 897 C C . GLU A 1 65 ? 14.970 7.498 41.311 1.00 41.20 363 GLU A C 1
ATOM 898 O O . GLU A 1 65 ? 13.890 7.836 40.828 1.00 42.01 363 GLU A O 1
ATOM 910 N N . GLU A 1 66 ? 15.548 6.342 40.999 1.00 42.70 364 GLU A N 1
ATOM 911 C CA . GLU A 1 66 ? 14.855 5.372 40.161 1.00 45.78 364 GLU A CA 1
ATOM 912 C C . GLU A 1 66 ? 13.539 4.937 40.801 1.00 44.99 364 GLU A C 1
ATOM 913 O O . GLU A 1 66 ? 12.479 4.956 40.168 1.00 39.81 364 GLU A O 1
ATOM 925 N N . ILE A 1 67 ? 13.584 4.597 42.084 1.00 45.35 365 ILE A N 1
ATOM 926 C CA . ILE A 1 67 ? 12.387 4.157 42.769 1.00 44.36 365 ILE A CA 1
ATOM 927 C C . ILE A 1 67 ? 11.286 5.209 42.692 1.00 34.92 365 ILE A C 1
ATOM 928 O O . ILE A 1 67 ? 10.116 4.861 42.614 1.00 34.31 365 ILE A O 1
ATOM 944 N N . ASN A 1 68 ? 11.636 6.493 42.805 1.00 40.60 366 ASN A N 1
ATOM 945 C CA . ASN A 1 68 ? 10.602 7.530 42.786 1.00 42.41 366 ASN A CA 1
ATOM 946 C C . ASN A 1 68 ? 10.049 7.755 41.382 1.00 42.46 366 ASN A C 1
ATOM 947 O O . ASN A 1 68 ? 8.952 8.291 41.237 1.00 39.30 366 ASN A O 1
ATOM 958 N N . SER A 1 69 ? 10.855 7.449 40.355 1.00 38.81 367 SER A N 1
ATOM 959 C CA . SER A 1 69 ? 10.373 7.455 38.989 1.00 40.35 367 SER A CA 1
ATOM 960 C C . SER A 1 69 ? 9.319 6.381 38.789 1.00 41.69 367 SER A C 1
ATOM 961 O O . SER A 1 69 ? 8.233 6.648 38.258 1.00 40.62 367 SER A O 1
ATOM 969 N N . LEU A 1 70 ? 9.619 5.170 39.235 1.00 34.25 368 LEU A N 1
ATOM 970 C CA . LEU A 1 70 ? 8.652 4.081 39.170 1.00 42.58 368 LEU A CA 1
ATOM 971 C C . LEU A 1 70 ? 7.362 4.432 39.882 1.00 35.32 368 LEU A C 1
ATOM 972 O O . LEU A 1 70 ? 6.272 4.221 39.345 1.00 39.52 368 LEU A O 1
ATOM 988 N N . GLU A 1 71 ? 7.472 4.896 41.124 1.00 33.52 369 GLU A N 1
ATOM 989 C CA . GLU A 1 71 ? 6.320 5.346 41.879 1.00 35.02 369 GLU A CA 1
ATOM 990 C C . GLU A 1 71 ? 5.480 6.306 41.054 1.00 46.48 369 GLU A C 1
ATOM 991 O O . GLU A 1 71 ? 4.241 6.232 41.061 1.00 40.40 369 GLU A O 1
ATOM 1003 N N . GLY A 1 72 ? 6.137 7.177 40.282 1.00 38.68 370 GLY A N 1
ATOM 1004 C CA . GLY A 1 72 ? 5.408 8.189 39.563 1.00 37.33 370 GLY A CA 1
ATOM 1005 C C . GLY A 1 72 ? 4.592 7.617 38.407 1.00 42.46 370 GLY A C 1
ATOM 1006 O O . GLY A 1 72 ? 3.482 8.080 38.152 1.00 43.55 370 GLY A O 1
ATOM 1010 N N . GLU A 1 73 ? 5.185 6.656 37.688 1.00 38.54 371 GLU A N 1
ATOM 1011 C CA . GLU A 1 73 ? 4.497 5.896 36.646 1.00 44.36 371 GLU A CA 1
ATOM 1012 C C . GLU A 1 73 ? 3.392 5.015 37.210 1.00 42.68 371 GLU A C 1
ATOM 1013 O O . GLU A 1 73 ? 2.325 4.886 36.593 1.00 39.33 371 GLU A O 1
ATOM 1025 N N . ILE A 1 74 ? 3.637 4.356 38.348 1.00 35.25 372 ILE A N 1
ATOM 1026 C CA . ILE A 1 74 ? 2.601 3.541 38.967 1.00 38.66 372 ILE A CA 1
ATOM 1027 C C . ILE A 1 74 ? 1.375 4.403 39.275 1.00 41.04 372 ILE A C 1
ATOM 1028 O O . ILE A 1 74 ? 0.250 4.032 38.976 1.00 38.76 372 ILE A O 1
ATOM 1044 N N . PHE A 1 75 ? 1.595 5.570 39.877 1.00 42.59 373 PHE A N 1
ATOM 1045 C CA . PHE A 1 75 ? 0.539 6.552 40.126 1.00 40.41 373 PHE A CA 1
ATOM 1046 C C . PHE A 1 75 ? -0.195 6.968 38.854 1.00 42.05 373 PHE A C 1
ATOM 1047 O O . PHE A 1 75 ? -1.403 7.254 38.885 1.00 43.43 373 PHE A O 1
ATOM 1064 N N . ASN A 1 76 ? 0.521 7.096 37.740 1.00 39.21 374 ASN A N 1
ATOM 1065 C CA . ASN A 1 76 ? -0.174 7.401 36.495 1.00 46.63 374 ASN A CA 1
ATOM 1066 C C . ASN A 1 76 ? -1.075 6.236 36.068 1.00 47.77 374 ASN A C 1
ATOM 1067 O O . ASN A 1 76 ? -2.191 6.453 35.581 1.00 41.98 374 ASN A O 1
ATOM 1078 N N . ASN A 1 77 ? -0.603 4.992 36.244 1.00 46.33 375 ASN A N 1
ATOM 1079 C CA . ASN A 1 77 ? -1.429 3.816 35.977 1.00 42.67 375 ASN A CA 1
ATOM 1080 C C . ASN A 1 77 ? -2.656 3.783 36.860 1.00 39.77 375 ASN A C 1
ATOM 1081 O O . ASN A 1 77 ? -3.744 3.401 36.406 1.00 47.83 375 ASN A O 1
ATOM 1092 N N . GLN A 1 78 ? -2.514 4.197 38.118 1.00 38.34 376 GLN A N 1
ATOM 1093 C CA . GLN A 1 78 ? -3.665 4.182 39.012 1.00 45.24 376 GLN A CA 1
ATOM 1094 C C . GLN A 1 78 ? -4.724 5.168 38.533 1.00 48.60 376 GLN A C 1
ATOM 1095 O O . GLN A 1 78 ? -5.919 4.872 38.578 1.00 48.29 376 GLN A O 1
ATOM 1109 N N . ASP A 1 79 ? -4.292 6.358 38.106 1.00 43.85 377 ASP A N 1
ATOM 1110 C CA . ASP A 1 79 ? -5.217 7.375 37.638 1.00 42.16 377 ASP A CA 1
ATOM 1111 C C . ASP A 1 79 ? -5.970 6.887 36.415 1.00 48.58 377 ASP A C 1
ATOM 1112 O O . ASP A 1 79 ? -7.210 6.984 36.341 1.00 44.88 377 ASP A O 1
ATOM 1121 N N . ALA A 1 80 ? -5.231 6.400 35.414 1.00 43.01 378 ALA A N 1
ATOM 1122 C CA . ALA A 1 80 ? -5.894 5.955 34.202 1.00 44.45 378 ALA A CA 1
ATOM 1123 C C . ALA A 1 80 ? -6.825 4.803 34.519 1.00 44.87 378 ALA A C 1
ATOM 1124 O O . ALA A 1 80 ? -7.948 4.761 34.022 1.00 41.03 378 ALA A O 1
ATOM 1131 N N . ILE A 1 81 ? -6.417 3.907 35.423 1.00 45.90 379 ILE A N 1
ATOM 1132 C CA . ILE A 1 81 ? -7.303 2.796 35.753 1.00 47.79 379 ILE A CA 1
ATOM 1133 C C . ILE A 1 81 ? -8.597 3.317 36.353 1.00 46.06 379 ILE A C 1
ATOM 1134 O O . ILE A 1 81 ? -9.681 2.786 36.080 1.00 47.26 379 ILE A O 1
ATOM 1150 N N . ALA A 1 82 ? -8.514 4.381 37.158 1.00 41.74 380 ALA A N 1
ATOM 1151 C CA . ALA A 1 82 ? -9.706 4.930 37.791 1.00 42.78 380 ALA A CA 1
ATOM 1152 C C . ALA A 1 82 ? -10.601 5.629 36.772 1.00 46.97 380 ALA A C 1
ATOM 1153 O O . ALA A 1 82 ? -11.832 5.641 36.920 1.00 46.05 380 ALA A O 1
ATOM 1160 N N . LYS A 1 83 ? -9.994 6.231 35.748 1.00 43.94 381 LYS A N 1
ATOM 1161 C CA . LYS A 1 83 ? -10.766 6.827 34.674 1.00 48.66 381 LYS A CA 1
ATOM 1162 C C . LYS A 1 83 ? -11.456 5.748 33.837 1.00 50.97 381 LYS A C 1
ATOM 1163 O O . LYS A 1 83 ? -12.595 5.922 33.407 1.00 46.14 381 LYS A O 1
ATOM 1182 N N . ASN A 1 84 ? -10.776 4.632 33.588 1.00 52.26 382 ASN A N 1
ATOM 1183 C CA . ASN A 1 84 ? -11.432 3.519 32.936 1.00 44.82 382 ASN A CA 1
ATOM 1184 C C . ASN A 1 84 ? -12.525 2.957 33.828 1.00 46.85 382 ASN A C 1
ATOM 1185 O O . ASN A 1 84 ? -13.632 2.690 33.368 1.00 45.30 382 ASN A O 1
ATOM 1196 N N . GLN A 1 85 ? -12.244 2.776 35.115 1.00 52.21 383 GLN A N 1
ATOM 1197 C CA . GLN A 1 85 ? -13.276 2.213 35.980 1.00 53.15 383 GLN A CA 1
ATOM 1198 C C . GLN A 1 85 ? -14.542 3.037 35.933 1.00 49.02 383 GLN A C 1
ATOM 1199 O O . GLN A 1 85 ? -15.633 2.486 36.094 1.00 47.78 383 GLN A O 1
ATOM 1213 N N . ALA A 1 86 ? -14.402 4.363 35.796 1.00 45.96 384 ALA A N 1
ATOM 1214 C CA . ALA A 1 86 ? -15.504 5.313 35.884 1.00 57.19 384 ALA A CA 1
ATOM 1215 C C . ALA A 1 86 ? -16.246 5.491 34.549 1.00 60.08 384 ALA A C 1
ATOM 1216 O O . ALA A 1 86 ? -17.474 5.655 34.548 1.00 49.57 384 ALA A O 1
ATOM 1223 N N . ASP A 1 87 ? -15.517 5.470 33.425 1.00 54.24 385 ASP A N 1
ATOM 1224 C CA . ASP A 1 87 ? -16.135 5.388 32.111 1.00 51.86 385 ASP A CA 1
ATOM 1225 C C . ASP A 1 87 ? -16.988 4.132 31.971 1.00 54.60 385 ASP A C 1
ATOM 1226 O O . ASP A 1 87 ? -18.080 4.173 31.396 1.00 55.51 385 ASP A O 1
ATOM 1235 N N . ILE A 1 88 ? -16.520 3.015 32.515 1.00 54.02 386 ILE A N 1
ATOM 1236 C CA . ILE A 1 88 ? -17.260 1.766 32.403 1.00 53.33 386 ILE A CA 1
ATOM 1237 C C . ILE A 1 88 ? -18.592 1.856 33.146 1.00 61.56 386 ILE A C 1
ATOM 1238 O O . ILE A 1 88 ? -19.632 1.439 32.627 1.00 56.30 386 ILE A O 1
ATOM 1254 N N . LYS A 1 89 ? -18.577 2.352 34.389 1.00 63.46 387 LYS A N 1
ATOM 1255 C CA . LYS A 1 89 ? -19.832 2.542 35.120 1.00 61.41 387 LYS A CA 1
ATOM 1256 C C . LYS A 1 89 ? -20.743 3.546 34.414 1.00 58.55 387 LYS A C 1
ATOM 1257 O O . LYS A 1 89 ? -21.967 3.365 34.373 1.00 65.50 387 LYS A O 1
ATOM 1276 N N . THR A 1 90 ? -20.162 4.619 33.869 1.00 57.39 388 THR A N 1
ATOM 1277 C CA . THR A 1 90 ? -20.924 5.611 33.118 1.00 59.64 388 THR A CA 1
ATOM 1278 C C . THR A 1 90 ? -21.567 4.988 31.881 1.00 65.91 388 THR A C 1
ATOM 1279 O O . THR A 1 90 ? -22.735 5.252 31.580 1.00 65.97 388 THR A O 1
ATOM 1290 N N . LEU A 1 91 ? -20.815 4.162 31.150 1.00 63.91 389 LEU A N 1
ATOM 1291 C CA . LEU A 1 91 ? -21.364 3.460 30.000 1.00 61.01 389 LEU A CA 1
ATOM 1292 C C . LEU A 1 91 ? -22.414 2.441 30.429 1.00 68.13 389 LEU A C 1
ATOM 1293 O O . LEU A 1 91 ? -23.445 2.287 29.766 1.00 69.34 389 LEU A O 1
ATOM 1309 N N . GLU A 1 92 ? -22.178 1.745 31.543 1.00 68.88 390 GLU A N 1
ATOM 1310 C CA . GLU A 1 92 ? -23.134 0.743 32.010 1.00 73.16 390 GLU A CA 1
ATOM 1311 C C . GLU A 1 92 ? -24.464 1.371 32.380 1.00 73.06 390 GLU A C 1
ATOM 1312 O O . GLU A 1 92 ? -25.510 0.736 32.234 1.00 69.80 390 GLU A O 1
ATOM 1324 N N . SER A 1 93 ? -24.439 2.594 32.889 1.00 76.07 391 SER A N 1
ATOM 1325 C CA . SER A 1 93 ? -25.663 3.266 33.277 1.00 74.43 391 SER A CA 1
ATOM 1326 C C . SER A 1 93 ? -26.302 3.974 32.086 1.00 79.24 391 SER A C 1
ATOM 1327 O O . SER A 1 93 ? -27.526 4.102 32.035 1.00 84.86 391 SER A O 1
ATOM 1335 N N . ASN A 1 94 ? -25.511 4.403 31.103 1.00 77.76 392 ASN A N 1
ATOM 1336 C CA . ASN A 1 94 ? -26.103 4.945 29.885 1.00 74.80 392 ASN A CA 1
ATOM 1337 C C . ASN A 1 94 ? -26.763 3.845 29.058 1.00 80.04 392 ASN A C 1
ATOM 1338 O O . ASN A 1 94 ? -27.809 4.073 28.442 1.00 86.43 392 ASN A O 1
ATOM 1349 N N . VAL A 1 95 ? -26.193 2.642 29.062 1.00 79.20 393 VAL A N 1
ATOM 1350 C CA . VAL A 1 95 ? -26.776 1.525 28.327 1.00 79.06 393 VAL A CA 1
ATOM 1351 C C . VAL A 1 95 ? -28.069 1.021 28.968 1.00 78.26 393 VAL A C 1
ATOM 1352 O O . VAL A 1 95 ? -28.936 0.498 28.273 1.00 74.99 393 VAL A O 1
ATOM 1365 N N . GLU A 1 96 ? -28.214 1.113 30.288 1.00 81.92 394 GLU A N 1
ATOM 1366 C CA . GLU A 1 96 ? -29.443 0.627 30.902 1.00 86.81 394 GLU A CA 1
ATOM 1367 C C . GLU A 1 96 ? -30.603 1.579 30.629 1.00 88.07 394 GLU A C 1
ATOM 1368 O O . GLU A 1 96 ? -31.754 1.145 30.485 1.00 82.13 394 GLU A O 1
ATOM 1380 N N . GLU A 1 97 ? -30.316 2.883 30.582 1.00 83.76 395 GLU A N 1
ATOM 1381 C CA . GLU A 1 97 ? -31.345 3.887 30.380 1.00 90.16 395 GLU A CA 1
ATOM 1382 C C . GLU A 1 97 ? -31.693 4.062 28.914 1.00 89.28 395 GLU A C 1
ATOM 1383 O O . GLU A 1 97 ? -32.779 4.559 28.603 1.00 85.43 395 GLU A O 1
ATOM 1395 N N . GLY A 1 98 ? -30.800 3.660 28.010 1.00 86.72 396 GLY A N 1
ATOM 1396 C CA . GLY A 1 98 ? -31.089 3.767 26.595 1.00 80.38 396 GLY A CA 1
ATOM 1397 C C . GLY A 1 98 ? -31.858 2.584 26.059 1.00 77.53 396 GLY A C 1
ATOM 1398 O O . GLY A 1 98 ? -32.621 2.721 25.101 1.00 73.97 396 GLY A O 1
ATOM 1402 N N . LEU A 1 99 ? -31.664 1.411 26.652 1.00 76.87 397 LEU A N 1
ATOM 1403 C CA . LEU A 1 99 ? -32.435 0.251 26.261 1.00 75.32 397 LEU A CA 1
ATOM 1404 C C . LEU A 1 99 ? -33.833 0.291 26.858 1.00 78.21 397 LEU A C 1
ATOM 1405 O O . LEU A 1 99 ? -34.793 -0.170 26.230 1.00 74.07 397 LEU A O 1
ATOM 1421 N N . LEU A 1 100 ? -33.956 0.804 28.080 1.00 76.27 398 LEU A N 1
ATOM 1422 C CA . LEU A 1 100 ? -35.247 0.800 28.742 1.00 79.36 398 LEU A CA 1
ATOM 1423 C C . LEU A 1 100 ? -36.152 1.883 28.183 1.00 84.45 398 LEU A C 1
ATOM 1424 O O . LEU A 1 100 ? -37.378 1.703 28.174 1.00 82.44 398 LEU A O 1
ATOM 1440 N N . ASP A 1 101 ? -35.583 2.993 27.696 1.00 83.68 399 ASP A N 1
ATOM 1441 C CA . ASP A 1 101 ? -36.414 4.005 27.054 1.00 80.14 399 ASP A CA 1
ATOM 1442 C C . ASP A 1 101 ? -36.941 3.503 25.715 1.00 79.26 399 ASP A C 1
ATOM 1443 O O . ASP A 1 101 ? -38.090 3.788 25.356 1.00 84.64 399 ASP A O 1
ATOM 1452 N N . LEU A 1 102 ? -36.103 2.777 24.955 1.00 76.94 400 LEU A N 1
ATOM 1453 C CA . LEU A 1 102 ? -36.510 2.201 23.674 1.00 83.37 400 LEU A CA 1
ATOM 1454 C C . LEU A 1 102 ? -37.471 1.030 23.870 1.00 83.85 400 LEU A C 1
ATOM 1455 O O . LEU A 1 102 ? -38.474 0.930 23.161 1.00 88.06 400 LEU A O 1
ATOM 1471 N N . SER A 1 103 ? -37.202 0.152 24.840 1.00 75.84 401 SER A N 1
ATOM 1472 C CA . SER A 1 103 ? -38.138 -0.920 25.138 1.00 74.89 401 SER A CA 1
ATOM 1473 C C . SER A 1 103 ? -39.463 -0.389 25.663 1.00 82.63 401 SER A C 1
ATOM 1474 O O . SER A 1 103 ? -40.482 -1.085 25.575 1.00 83.24 401 SER A O 1
ATOM 1482 N N . GLY A 1 104 ? -39.476 0.818 26.213 1.00 83.78 402 GLY A N 1
ATOM 1483 C CA . GLY A 1 104 ? -40.717 1.427 26.646 1.00 88.20 402 GLY A CA 1
ATOM 1484 C C . GLY A 1 104 ? -41.560 2.036 25.536 1.00 89.07 402 GLY A C 1
ATOM 1485 O O . GLY A 1 104 ? -42.795 1.953 25.588 1.00 89.98 402 GLY A O 1
ATOM 1489 N N . ARG A 1 105 ? -40.911 2.685 24.555 1.00 85.25 403 ARG A N 1
ATOM 1490 C CA . ARG A 1 105 ? -41.605 3.207 23.379 1.00 91.51 403 ARG A CA 1
ATOM 1491 C C . ARG A 1 105 ? -42.014 2.078 22.438 1.00 91.81 403 ARG A C 1
ATOM 1492 O O . ARG A 1 105 ? -42.999 2.202 21.699 1.00 85.98 403 ARG A O 1
ATOM 1513 N N . LEU A 1 106 ? -41.288 0.968 22.491 1.00 88.05 404 LEU A N 1
ATOM 1514 C CA . LEU A 1 106 ? -41.579 -0.193 21.678 1.00 82.39 404 LEU A CA 1
ATOM 1515 C C . LEU A 1 106 ? -42.703 -1.044 22.243 1.00 85.90 404 LEU A C 1
ATOM 1516 O O . LEU A 1 106 ? -43.253 -1.871 21.512 1.00 91.13 404 LEU A O 1
ATOM 1532 N N . LEU A 1 107 ? -43.032 -0.904 23.524 1.00 85.78 405 LEU A N 1
ATOM 1533 C CA . LEU A 1 107 ? -44.186 -1.609 24.063 1.00 90.04 405 LEU A CA 1
ATOM 1534 C C . LEU A 1 107 ? -45.435 -0.734 24.111 1.00 92.88 405 LEU A C 1
ATOM 1535 O O . LEU A 1 107 ? -46.545 -1.273 24.202 1.00 89.71 405 LEU A O 1
ATOM 1551 N N . ASP A 1 108 ? -45.288 0.592 24.033 1.00 90.02 406 ASP A N 1
ATOM 1552 C CA . ASP A 1 108 ? -46.443 1.454 23.808 1.00 92.28 406 ASP A CA 1
ATOM 1553 C C . ASP A 1 108 ? -46.916 1.367 22.359 1.00 95.98 406 ASP A C 1
ATOM 1554 O O . ASP A 1 108 ? -48.115 1.535 22.080 1.00 89.84 406 ASP A O 1
ATOM 1563 N N . GLN A 1 109 ? -45.993 1.083 21.437 1.00 93.39 407 GLN A N 1
ATOM 1564 C CA . GLN A 1 109 ? -46.377 0.684 20.092 1.00 86.47 407 GLN A CA 1
ATOM 1565 C C . GLN A 1 109 ? -46.987 -0.707 20.082 1.00 85.24 407 GLN A C 1
ATOM 1566 O O . GLN A 1 109 ? -47.955 -0.954 19.369 1.00 90.72 407 GLN A O 1
ATOM 1580 N N . LYS A 1 110 ? -46.432 -1.642 20.842 1.00 88.53 408 LYS A N 1
ATOM 1581 C CA . LYS A 1 110 ? -47.039 -2.967 20.872 1.00 91.46 408 LYS A CA 1
ATOM 1582 C C . LYS A 1 110 ? -48.510 -2.860 21.217 1.00 95.50 408 LYS A C 1
ATOM 1583 O O . LYS A 1 110 ? -49.376 -3.397 20.515 1.00 101.46 408 LYS A O 1
ATOM 1602 N N . ALA A 1 111 ? -48.817 -2.162 22.308 1.00 93.26 409 ALA A N 1
ATOM 1603 C CA . ALA A 1 111 ? -50.208 -2.060 22.728 1.00 100.76 409 ALA A CA 1
ATOM 1604 C C . ALA A 1 111 ? -51.086 -1.311 21.718 1.00 101.66 409 ALA A C 1
ATOM 1605 O O . ALA A 1 111 ? -52.243 -1.731 21.515 1.00 96.37 409 ALA A O 1
ATOM 1612 N N . ASP A 1 112 ? -50.620 -0.181 21.125 1.00 99.12 410 ASP A N 1
ATOM 1613 C CA . ASP A 1 112 ? -51.484 0.585 20.231 1.00 95.49 410 ASP A CA 1
ATOM 1614 C C . ASP A 1 112 ? -51.689 -0.142 18.892 1.00 97.94 410 ASP A C 1
ATOM 1615 O O . ASP A 1 112 ? -52.573 0.239 18.122 1.00 97.41 410 ASP A O 1
ATOM 1624 N N . ILE A 1 113 ? -50.766 -1.055 18.529 1.00 96.21 411 ILE A N 1
ATOM 1625 C CA . ILE A 1 113 ? -50.976 -1.865 17.322 1.00 92.14 411 ILE A CA 1
ATOM 1626 C C . ILE A 1 113 ? -52.028 -2.917 17.599 1.00 92.21 411 ILE A C 1
ATOM 1627 O O . ILE A 1 113 ? -52.906 -3.138 16.775 1.00 97.49 411 ILE A O 1
ATOM 1643 N N . ASP A 1 114 ? -51.958 -3.609 18.739 1.00 89.91 412 ASP A N 1
ATOM 1644 C CA . ASP A 1 114 ? -52.961 -4.621 19.044 1.00 97.45 412 ASP A CA 1
ATOM 1645 C C . ASP A 1 114 ? -54.373 -4.035 19.165 1.00 98.92 412 ASP A C 1
ATOM 1646 O O . ASP A 1 114 ? -55.360 -4.777 19.000 1.00 90.32 412 ASP A O 1
ATOM 1655 N N . ASN A 1 115 ? -54.493 -2.730 19.462 1.00 96.30 413 ASN A N 1
ATOM 1656 C CA . ASN A 1 115 ? -55.811 -2.107 19.424 1.00 89.29 413 ASN A CA 1
ATOM 1657 C C . ASN A 1 115 ? -56.263 -1.904 17.989 1.00 94.16 413 ASN A C 1
ATOM 1658 O O . ASN A 1 115 ? -57.450 -2.061 17.678 1.00 96.15 413 ASN A O 1
ATOM 1669 N N . ASN A 1 116 ? -55.326 -1.566 17.101 1.00 88.09 414 ASN A N 1
ATOM 1670 C CA . ASN A 1 116 ? -55.647 -1.498 15.685 1.00 87.65 414 ASN A CA 1
ATOM 1671 C C . ASN A 1 116 ? -56.076 -2.842 15.107 1.00 83.29 414 ASN A C 1
ATOM 1672 O O . ASN A 1 116 ? -56.774 -2.854 14.095 1.00 87.22 414 ASN A O 1
ATOM 1683 N N . ILE A 1 117 ? -55.676 -3.965 15.701 1.00 85.45 415 ILE A N 1
ATOM 1684 C CA . ILE A 1 117 ? -56.124 -5.245 15.171 1.00 88.91 415 ILE A CA 1
ATOM 1685 C C . ILE A 1 117 ? -57.502 -5.573 15.691 1.00 85.66 415 ILE A C 1
ATOM 1686 O O . ILE A 1 117 ? -58.254 -6.280 15.024 1.00 82.38 415 ILE A O 1
ATOM 1702 N N . ASN A 1 118 ? -57.848 -5.102 16.892 1.00 88.31 416 ASN A N 1
ATOM 1703 C CA . ASN A 1 118 ? -59.209 -5.291 17.369 1.00 85.14 416 ASN A CA 1
ATOM 1704 C C . ASN A 1 118 ? -60.171 -4.444 16.571 1.00 84.81 416 ASN A C 1
ATOM 1705 O O . ASN A 1 118 ? -61.324 -4.830 16.393 1.00 92.96 416 ASN A O 1
ATOM 1716 N N . ASN A 1 119 ? -59.704 -3.298 16.079 1.00 87.17 417 ASN A N 1
ATOM 1717 C CA . ASN A 1 119 ? -60.514 -2.418 15.250 1.00 88.33 417 ASN A CA 1
ATOM 1718 C C . ASN A 1 119 ? -60.613 -2.922 13.810 1.00 85.46 417 ASN A C 1
ATOM 1719 O O . ASN A 1 119 ? -61.669 -2.803 13.185 1.00 88.21 417 ASN A O 1
ATOM 1730 N N . ILE A 1 120 ? -59.554 -3.515 13.269 1.00 79.32 418 ILE A N 1
ATOM 1731 C CA . ILE A 1 120 ? -59.660 -4.077 11.928 1.00 78.81 418 ILE A CA 1
ATOM 1732 C C . ILE A 1 120 ? -60.556 -5.312 11.922 1.00 87.63 418 ILE A C 1
ATOM 1733 O O . ILE A 1 120 ? -61.181 -5.629 10.904 1.00 89.55 418 ILE A O 1
ATOM 1749 N N . TYR A 1 121 ? -60.625 -6.043 13.033 1.00 88.33 419 TYR A N 1
ATOM 1750 C CA . TYR A 1 121 ? -61.564 -7.159 13.113 1.00 87.36 419 TYR A CA 1
ATOM 1751 C C . TYR A 1 121 ? -62.991 -6.663 13.293 1.00 85.58 419 TYR A C 1
ATOM 1752 O O . TYR A 1 121 ? -63.929 -7.277 12.781 1.00 91.98 419 TYR A O 1
ATOM 1770 N N . GLU A 1 122 ? -63.176 -5.577 14.046 1.00 82.17 420 GLU A N 1
ATOM 1771 C CA . GLU A 1 122 ? -64.499 -5.006 14.218 1.00 88.37 420 GLU A CA 1
ATOM 1772 C C . GLU A 1 122 ? -64.981 -4.340 12.934 1.00 94.59 420 GLU A C 1
ATOM 1773 O O . GLU A 1 122 ? -66.188 -4.332 12.656 1.00 96.64 420 GLU A O 1
ATOM 1785 N N . LEU A 1 123 ? -64.061 -3.772 12.145 1.00 89.86 421 LEU A N 1
ATOM 1786 C CA . LEU A 1 123 ? -64.450 -3.262 10.837 1.00 90.14 421 LEU A CA 1
ATOM 1787 C C . LEU A 1 123 ? -64.749 -4.380 9.848 1.00 91.93 421 LEU A C 1
ATOM 1788 O O . LEU A 1 123 ? -65.657 -4.235 9.029 1.00 98.54 421 LEU A O 1
ATOM 1804 N N . ALA A 1 124 ? -64.010 -5.489 9.899 1.00 88.85 422 ALA A N 1
ATOM 1805 C CA . ALA A 1 124 ? -64.104 -6.490 8.842 1.00 89.54 422 ALA A CA 1
ATOM 1806 C C . ALA A 1 124 ? -65.416 -7.272 8.903 1.00 95.94 422 ALA A C 1
ATOM 1807 O O . ALA A 1 124 ? -65.978 -7.629 7.857 1.00 100.18 422 ALA A O 1
ATOM 1814 N N . GLN A 1 125 ? -65.930 -7.549 10.099 1.00 93.16 423 GLN A N 1
ATOM 1815 C CA . GLN A 1 125 ? -67.164 -8.319 10.189 1.00 102.08 423 GLN A CA 1
ATOM 1816 C C . GLN A 1 125 ? -68.402 -7.435 10.282 1.00 99.29 423 GLN A C 1
ATOM 1817 O O . GLN A 1 125 ? -69.511 -7.915 10.019 1.00 99.45 423 GLN A O 1
ATOM 1831 N N . GLN A 1 126 ? -68.238 -6.156 10.626 1.00 95.35 424 GLN A N 1
ATOM 1832 C CA . GLN A 1 126 ? -69.295 -5.194 10.357 1.00 95.08 424 GLN A CA 1
ATOM 1833 C C . GLN A 1 126 ? -69.419 -4.942 8.863 1.00 97.24 424 GLN A C 1
ATOM 1834 O O . GLN A 1 126 ? -70.518 -4.675 8.365 1.00 101.33 424 GLN A O 1
ATOM 1848 N N . GLN A 1 127 ? -68.309 -5.009 8.137 1.00 91.00 425 GLN A N 1
ATOM 1849 C CA . GLN A 1 127 ? -68.377 -4.859 6.695 1.00 86.10 425 GLN A CA 1
ATOM 1850 C C . GLN A 1 127 ? -68.911 -6.111 6.024 1.00 90.94 425 GLN A C 1
ATOM 1851 O O . GLN A 1 127 ? -69.465 -6.021 4.924 1.00 97.26 425 GLN A O 1
ATOM 1865 N N . ASP A 1 128 ? -68.767 -7.283 6.646 1.00 93.14 426 ASP A N 1
ATOM 1866 C CA . ASP A 1 128 ? -69.318 -8.498 6.052 1.00 99.37 426 ASP A CA 1
ATOM 1867 C C . ASP A 1 128 ? -70.830 -8.629 6.271 1.00 97.25 426 ASP A C 1
ATOM 1868 O O . ASP A 1 128 ? -71.496 -9.357 5.521 1.00 89.42 426 ASP A O 1
ATOM 1877 N N . GLN A 1 129 ? -71.388 -7.949 7.276 1.00 95.19 427 GLN A N 1
ATOM 1878 C CA . GLN A 1 129 ? -72.835 -7.823 7.342 1.00 93.40 427 GLN A CA 1
ATOM 1879 C C . GLN A 1 129 ? -73.334 -6.866 6.265 1.00 92.45 427 GLN A C 1
ATOM 1880 O O . GLN A 1 129 ? -74.362 -7.110 5.631 1.00 94.35 427 GLN A O 1
ATOM 1894 N N . HIS A 1 130 ? -72.604 -5.788 6.016 1.00 87.73 428 HIS A N 1
ATOM 1895 C CA . HIS A 1 130 ? -73.037 -4.852 4.994 1.00 85.42 428 HIS A CA 1
ATOM 1896 C C . HIS A 1 130 ? -73.087 -5.495 3.619 1.00 81.39 428 HIS A C 1
ATOM 1897 O O . HIS A 1 130 ? -73.818 -5.025 2.744 1.00 84.15 428 HIS A O 1
ATOM 1911 N N . SER A 1 131 ? -72.303 -6.537 3.387 1.00 78.60 429 SER A N 1
ATOM 1912 C CA . SER A 1 131 ? -72.353 -7.182 2.084 1.00 86.49 429 SER A CA 1
ATOM 1913 C C . SER A 1 131 ? -73.610 -8.023 1.941 1.00 86.30 429 SER A C 1
ATOM 1914 O O . SER A 1 131 ? -74.257 -8.016 0.885 1.00 78.27 429 SER A O 1
ATOM 1922 N N . SER A 1 132 ? -73.962 -8.751 2.997 1.00 84.45 430 SER A N 1
ATOM 1923 C CA . SER A 1 132 ? -75.176 -9.540 3.015 1.00 82.88 430 SER A CA 1
ATOM 1924 C C . SER A 1 132 ? -76.420 -8.688 3.246 1.00 84.49 430 SER A C 1
ATOM 1925 O O . SER A 1 132 ? -77.518 -9.120 2.891 1.00 91.00 430 SER A O 1
ATOM 1933 N N . ASP A 1 133 ? -76.288 -7.496 3.823 1.00 83.40 431 ASP A N 1
ATOM 1934 C CA . ASP A 1 133 ? -77.428 -6.590 3.861 1.00 85.00 431 ASP A CA 1
ATOM 1935 C C . ASP A 1 133 ? -77.738 -6.051 2.472 1.00 85.43 431 ASP A C 1
ATOM 1936 O O . ASP A 1 133 ? -78.905 -5.952 2.086 1.00 84.27 431 ASP A O 1
ATOM 1945 N N . ILE A 1 134 ? -76.708 -5.726 1.697 1.00 83.56 432 ILE A N 1
ATOM 1946 C CA . ILE A 1 134 ? -76.932 -5.268 0.334 1.00 79.83 432 ILE A CA 1
ATOM 1947 C C . ILE A 1 134 ? -77.595 -6.362 -0.491 1.00 81.17 432 ILE A C 1
ATOM 1948 O O . ILE A 1 134 ? -78.540 -6.102 -1.239 1.00 88.83 432 ILE A O 1
ATOM 1964 N N . LYS A 1 135 ? -77.126 -7.599 -0.369 1.00 82.61 433 LYS A N 1
ATOM 1965 C CA . LYS A 1 135 ? -77.708 -8.674 -1.158 1.00 83.40 433 LYS A CA 1
ATOM 1966 C C . LYS A 1 135 ? -79.172 -8.878 -0.799 1.00 85.11 433 LYS A C 1
ATOM 1967 O O . LYS A 1 135 ? -80.042 -8.900 -1.678 1.00 90.14 433 LYS A O 1
ATOM 1986 N N . THR A 1 136 ? -79.472 -9.014 0.493 1.00 82.66 434 THR A N 1
ATOM 1987 C CA . THR A 1 136 ? -80.861 -9.249 0.856 1.00 85.80 434 THR A CA 1
ATOM 1988 C C . THR A 1 136 ? -81.699 -8.001 0.657 1.00 90.76 434 THR A C 1
ATOM 1989 O O . THR A 1 136 ? -82.929 -8.097 0.655 1.00 96.53 434 THR A O 1
ATOM 2000 N N . LEU A 1 137 ? -81.076 -6.833 0.496 1.00 86.78 435 LEU A N 1
ATOM 2001 C CA . LEU A 1 137 ? -81.859 -5.654 0.155 1.00 81.82 435 LEU A CA 1
ATOM 2002 C C . LEU A 1 137 ? -82.201 -5.636 -1.326 1.00 86.99 435 LEU A C 1
ATOM 2003 O O . LEU A 1 137 ? -83.340 -5.340 -1.690 1.00 94.78 435 LEU A O 1
ATOM 2019 N N . LYS A 1 138 ? -81.245 -5.958 -2.198 1.00 82.86 436 LYS A N 1
ATOM 2020 C CA . LYS A 1 138 ? -81.559 -5.986 -3.623 1.00 87.77 436 LYS A CA 1
ATOM 2021 C C . LYS A 1 138 ? -82.522 -7.123 -3.952 1.00 92.09 436 LYS A C 1
ATOM 2022 O O . LYS A 1 138 ? -83.324 -7.011 -4.887 1.00 87.78 436 LYS A O 1
ATOM 2041 N N . ASN A 1 139 ? -82.467 -8.213 -3.187 1.00 93.27 437 ASN A N 1
ATOM 2042 C CA . ASN A 1 139 ? -83.358 -9.337 -3.427 1.00 92.05 437 ASN A CA 1
ATOM 2043 C C . ASN A 1 139 ? -84.802 -8.967 -3.117 1.00 93.53 437 ASN A C 1
ATOM 2044 O O . ASN A 1 139 ? -85.718 -9.335 -3.868 1.00 86.48 437 ASN A O 1
ATOM 2055 N N . ASN A 1 140 ? -85.023 -8.235 -2.018 1.00 92.95 438 ASN A N 1
ATOM 2056 C CA . ASN A 1 140 ? -86.368 -7.812 -1.643 1.00 90.65 438 ASN A CA 1
ATOM 2057 C C . ASN A 1 140 ? -86.880 -6.681 -2.525 1.00 84.95 438 ASN A C 1
ATOM 2058 O O . ASN A 1 140 ? -88.092 -6.520 -2.662 1.00 83.10 438 ASN A O 1
ATOM 2069 N N . VAL A 1 141 ? -85.990 -5.889 -3.117 1.00 83.90 439 VAL A N 1
ATOM 2070 C CA . VAL A 1 141 ? -86.421 -4.930 -4.125 1.00 84.36 439 VAL A CA 1
ATOM 2071 C C . VAL A 1 141 ? -86.943 -5.663 -5.356 1.00 83.50 439 VAL A C 1
ATOM 2072 O O . VAL A 1 141 ? -88.060 -5.416 -5.805 1.00 78.45 439 VAL A O 1
ATOM 2085 N N . GLU A 1 142 ? -86.116 -6.539 -5.940 1.00 87.07 440 GLU A N 1
ATOM 2086 C CA . GLU A 1 142 ? -86.554 -7.349 -7.070 1.00 85.83 440 GLU A CA 1
ATOM 2087 C C . GLU A 1 142 ? -87.841 -8.103 -6.740 1.00 85.19 440 GLU A C 1
ATOM 2088 O O . GLU A 1 142 ? -88.750 -8.180 -7.571 1.00 88.01 440 GLU A O 1
ATOM 2100 N N . GLU A 1 143 ? -87.954 -8.638 -5.521 1.00 84.57 441 GLU A N 1
ATOM 2101 C CA . GLU A 1 143 ? -89.147 -9.397 -5.159 1.00 84.68 441 GLU A CA 1
ATOM 2102 C C . GLU A 1 143 ? -90.373 -8.499 -4.989 1.00 90.02 441 GLU A C 1
ATOM 2103 O O . GLU A 1 143 ? -91.499 -8.939 -5.254 1.00 92.90 441 GLU A O 1
ATOM 2115 N N . GLY A 1 144 ? -90.188 -7.248 -4.571 1.00 87.83 442 GLY A N 1
ATOM 2116 C CA . GLY A 1 144 ? -91.307 -6.353 -4.325 1.00 84.25 442 GLY A CA 1
ATOM 2117 C C . GLY A 1 144 ? -91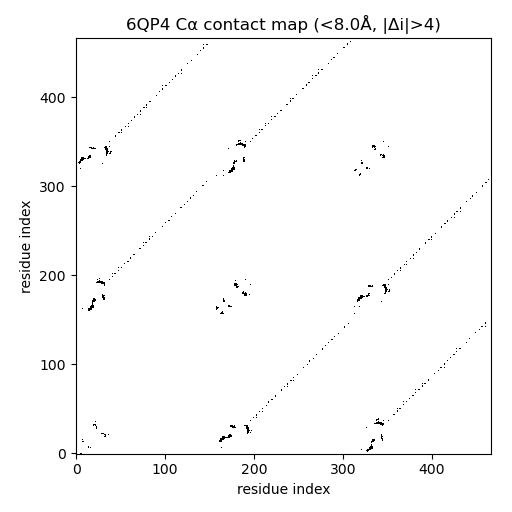.810 -5.639 -5.566 1.00 86.90 442 GLY A C 1
ATOM 2118 O O . GLY A 1 144 ? -92.999 -5.340 -5.685 1.00 85.44 442 GLY A O 1
ATOM 2122 N N . LEU A 1 145 ? -90.908 -5.341 -6.493 1.00 86.63 443 LEU A N 1
ATOM 2123 C CA . LEU A 1 145 ? -91.334 -4.786 -7.763 1.00 82.98 443 LEU A CA 1
ATOM 2124 C C . LEU A 1 145 ? -91.968 -5.862 -8.627 1.00 84.71 443 LEU A C 1
ATOM 2125 O O . LEU A 1 145 ? -92.958 -5.604 -9.317 1.00 89.52 443 LEU A O 1
ATOM 2141 N N . LEU A 1 146 ? -91.415 -7.075 -8.594 1.00 82.61 444 LEU A N 1
ATOM 2142 C CA . LEU A 1 146 ? -91.932 -8.151 -9.428 1.00 85.85 444 LEU A CA 1
ATOM 2143 C C . LEU A 1 146 ? -93.384 -8.453 -9.099 1.00 89.41 444 LEU A C 1
ATOM 2144 O O . LEU A 1 146 ? -94.188 -8.737 -9.995 1.00 87.81 444 LEU A O 1
ATOM 2160 N N . ASP A 1 147 ? -93.739 -8.414 -7.818 1.00 87.17 445 ASP A N 1
ATOM 2161 C CA . ASP A 1 147 ? -95.112 -8.696 -7.437 1.00 89.82 445 ASP A CA 1
ATOM 2162 C C . ASP A 1 147 ? -96.040 -7.491 -7.600 1.00 93.19 445 ASP A C 1
ATOM 2163 O O . ASP A 1 147 ? -97.258 -7.681 -7.576 1.00 92.84 445 ASP A O 1
ATOM 2172 N N . LEU A 1 148 ? -95.505 -6.270 -7.748 1.00 93.08 446 LEU A N 1
ATOM 2173 C CA . LEU A 1 148 ? -96.340 -5.146 -8.189 1.00 86.46 446 LEU A CA 1
ATOM 2174 C C . LEU A 1 148 ? -96.566 -5.227 -9.678 1.00 84.83 446 LEU A C 1
ATOM 2175 O O . LEU A 1 148 ? -97.709 -5.180 -10.157 1.00 91.00 446 LEU A O 1
ATOM 2191 N N . SER A 1 149 ? -95.499 -5.361 -10.457 1.00 80.40 447 SER A N 1
ATOM 2192 C CA . SER A 1 149 ? -95.644 -5.664 -11.869 1.00 80.94 447 SER A CA 1
ATOM 2193 C C . SER A 1 149 ? -96.646 -6.789 -12.080 1.00 92.82 447 SER A C 1
ATOM 2194 O O . SER A 1 149 ? -97.520 -6.688 -12.947 1.00 92.54 447 SER A O 1
ATOM 2202 N N . GLY A 1 150 ? -96.612 -7.822 -11.228 1.00 98.70 448 GLY A N 1
ATOM 2203 C CA . GLY A 1 150 ? -97.586 -8.911 -11.318 1.00 94.72 448 GLY A CA 1
ATOM 2204 C C . GLY A 1 150 ? -98.980 -8.563 -10.843 1.00 95.83 448 GLY A C 1
ATOM 2205 O O . GLY A 1 150 ? -99.871 -9.422 -10.887 1.00 103.44 448 GLY A O 1
ATOM 2209 N N . ARG A 1 151 ? -99.178 -7.354 -10.351 1.00 94.85 449 ARG A N 1
ATOM 2210 C CA . ARG A 1 151 ? -100.508 -6.826 -10.141 1.00 99.34 449 ARG A CA 1
ATOM 2211 C C . ARG A 1 151 ? -100.993 -6.081 -11.375 1.00 99.74 449 ARG A C 1
ATOM 2212 O O . ARG A 1 151 ? -101.858 -5.211 -11.271 1.00 93.41 449 ARG A O 1
ATOM 2233 N N . LEU A 1 152 ? -100.404 -6.387 -12.540 1.00 101.24 450 LEU A N 1
ATOM 2234 C CA . LEU A 1 152 ? -101.029 -6.095 -13.823 1.00 99.71 450 LEU A CA 1
ATOM 2235 C C . LEU A 1 152 ? -102.319 -6.869 -14.036 1.00 114.96 450 LEU A C 1
ATOM 2236 O O . LEU A 1 152 ? -103.094 -6.518 -14.926 1.00 123.87 450 LEU A O 1
ATOM 2252 N N . ILE A 1 153 ? -102.513 -7.993 -13.338 1.00 112.68 451 ILE A N 1
ATOM 2253 C CA . ILE A 1 153 ? -103.743 -8.775 -13.496 1.00 113.56 451 ILE A CA 1
ATOM 2254 C C . ILE A 1 153 ? -104.978 -7.888 -13.745 1.00 113.93 451 ILE A C 1
ATOM 2255 O O . ILE A 1 153 ? -105.911 -8.297 -14.442 1.00 117.24 451 ILE A O 1
ATOM 2271 N N . ASP A 1 154 ? -104.973 -6.656 -13.227 1.00 115.78 452 ASP A N 1
ATOM 2272 C CA . ASP A 1 154 ? -105.827 -5.527 -13.579 1.00 110.78 452 ASP A CA 1
ATOM 2273 C C . ASP A 1 154 ? -106.061 -5.440 -15.076 1.00 113.82 452 ASP A C 1
ATOM 2274 O O . ASP A 1 154 ? -107.183 -5.585 -15.567 1.00 122.35 452 ASP A O 1
ATOM 2283 N N . LEU A 1 155 ? -105.009 -5.253 -15.802 1.00 110.05 453 LEU A N 1
ATOM 2284 C CA . LEU A 1 155 ? -105.134 -5.018 -17.215 1.00 118.12 453 LEU A CA 1
ATOM 2285 C C . LEU A 1 155 ? -104.717 -6.305 -17.880 1.00 115.82 453 LEU A C 1
ATOM 2286 O O . LEU A 1 155 ? -103.543 -6.486 -18.192 1.00 108.34 453 LEU A O 1
ATOM 2302 N N . VAL A 1 156 ? -105.724 -7.098 -18.214 1.00 116.10 454 VAL A N 1
ATOM 2303 C CA . VAL A 1 156 ? -105.490 -8.362 -18.907 1.00 122.89 454 VAL A CA 1
ATOM 2304 C C . VAL A 1 156 ? -106.505 -8.565 -20.035 1.00 121.56 454 VAL A C 1
ATOM 2305 O O . VAL A 1 156 ? -107.357 -9.467 -19.986 1.00 115.28 454 VAL A O 1
ATOM 2318 N N . PRO A 1 157 ? -106.414 -7.769 -21.106 1.00 121.63 455 PRO A N 1
ATOM 2319 C CA . PRO A 1 157 ? -106.973 -8.226 -22.385 1.00 122.76 455 PRO A CA 1
ATOM 2320 C C . PRO A 1 157 ? -106.408 -9.606 -22.685 1.00 115.82 455 PRO A C 1
ATOM 2321 O O . PRO A 1 157 ? -105.207 -9.753 -22.931 1.00 116.65 455 PRO A O 1
ATOM 2332 N N . ARG A 1 158 ? -107.248 -10.628 -22.598 1.00 110.31 456 ARG A N 1
ATOM 2333 C CA . ARG A 1 158 ? -106.819 -11.994 -22.836 1.00 109.11 456 ARG A CA 1
ATOM 2334 C C . ARG A 1 158 ? -106.124 -12.106 -24.182 1.00 110.62 456 ARG A C 1
ATOM 2335 O O . ARG A 1 158 ? -104.930 -11.830 -24.279 1.00 108.40 456 ARG A O 1
ATOM 2356 N N . LYS B 1 1 ? 71.819 3.685 69.225 1.00 75.49 299 LYS B N 1
ATOM 2357 C CA . LYS B 1 1 ? 71.002 4.173 70.343 1.00 68.38 299 LYS B CA 1
ATOM 2358 C C . LYS B 1 1 ? 70.684 5.696 70.232 1.00 60.99 299 LYS B C 1
ATOM 2359 O O . LYS B 1 1 ? 70.067 6.136 69.248 1.00 52.32 299 LYS B O 1
ATOM 2377 N N . THR B 1 2 ? 71.103 6.504 71.214 1.00 70.69 300 THR B N 1
ATOM 2378 C CA . THR B 1 2 ? 70.732 7.926 71.256 1.00 67.17 300 THR B CA 1
ATOM 2379 C C . THR B 1 2 ? 71.503 8.783 70.248 1.00 62.39 300 THR B C 1
ATOM 2380 O O . THR B 1 2 ? 72.738 8.866 70.296 1.00 69.01 300 THR B O 1
ATOM 2391 N N . GLY B 1 3 ? 70.757 9.467 69.381 1.00 57.67 301 GLY B N 1
ATOM 2392 C CA . GLY B 1 3 ? 71.293 10.486 68.485 1.00 64.06 301 GLY B CA 1
ATOM 2393 C C . GLY B 1 3 ? 70.500 11.786 68.536 1.00 59.41 301 GLY B C 1
ATOM 2394 O O . GLY B 1 3 ? 70.239 12.407 67.498 1.00 45.67 301 GLY B O 1
ATOM 2398 N N . ASN B 1 4 ? 69.948 12.031 69.738 1.00 61.64 302 ASN B N 1
ATOM 2399 C CA . ASN B 1 4 ? 69.248 13.183 70.311 1.00 58.44 302 ASN B CA 1
ATOM 2400 C C . ASN B 1 4 ? 67.888 13.597 69.722 1.00 49.72 302 ASN B C 1
ATOM 2401 O O . ASN B 1 4 ? 67.018 14.057 70.465 1.00 43.20 302 ASN B O 1
ATOM 2412 N N . GLY B 1 5 ? 67.594 13.262 68.493 1.00 46.99 303 GLY B N 1
ATOM 2413 C CA . GLY B 1 5 ? 66.228 13.430 68.051 1.00 38.62 303 GLY B CA 1
ATOM 2414 C C . GLY B 1 5 ? 65.594 12.066 67.947 1.00 41.94 303 GLY B C 1
ATOM 2415 O O . GLY B 1 5 ? 64.359 11.939 67.842 1.00 39.75 303 GLY B O 1
ATOM 2419 N N . THR B 1 6 ? 66.451 11.037 67.982 1.00 37.40 304 THR B N 1
ATOM 2420 C CA . THR B 1 6 ? 66.014 9.681 67.739 1.00 31.93 304 THR B CA 1
ATOM 2421 C C . THR B 1 6 ? 66.668 8.764 68.741 1.00 36.62 304 THR B C 1
ATOM 2422 O O . THR B 1 6 ? 67.717 9.072 69.288 1.00 42.27 304 THR B O 1
ATOM 2433 N N . VAL B 1 7 ? 66.035 7.629 68.973 1.00 35.52 305 VAL B N 1
ATOM 2434 C CA . VAL B 1 7 ? 66.667 6.493 69.624 1.00 37.80 305 VAL B CA 1
ATOM 2435 C C . VAL B 1 7 ? 66.654 5.366 68.616 1.00 36.35 305 VAL B C 1
ATOM 2436 O O . VAL B 1 7 ? 65.604 5.086 68.017 1.00 30.60 305 VAL B O 1
ATOM 2449 N N . SER B 1 8 ? 67.804 4.711 68.446 1.00 29.10 306 SER B N 1
ATOM 2450 C CA . SER B 1 8 ? 67.977 3.717 67.388 1.00 38.71 306 SER B CA 1
ATOM 2451 C C . SER B 1 8 ? 68.010 2.318 67.980 1.00 39.23 306 SER B C 1
ATOM 2452 O O . SER B 1 8 ? 68.650 2.114 69.012 1.00 35.92 306 SER B O 1
ATOM 2460 N N . VAL B 1 9 ? 67.325 1.373 67.322 1.00 34.36 307 VAL B N 1
ATOM 2461 C CA . VAL B 1 9 ? 67.403 -0.050 67.702 1.00 34.37 307 VAL B CA 1
ATOM 2462 C C . VAL B 1 9 ? 68.023 -0.911 66.584 1.00 35.87 307 VAL B C 1
ATOM 2463 O O . VAL B 1 9 ? 67.962 -2.157 66.666 1.00 30.64 307 VAL B O 1
ATOM 2476 N N . GLY B 1 10 ? 68.587 -0.312 65.560 1.00 34.55 308 GLY B N 1
ATOM 2477 C CA . GLY B 1 10 ? 69.232 -1.060 64.502 1.00 32.18 308 GLY B CA 1
ATOM 2478 C C . GLY B 1 10 ? 69.901 -0.108 63.538 1.00 29.44 308 GLY B C 1
ATOM 2479 O O . GLY B 1 10 ? 70.321 0.988 63.917 1.00 29.43 308 GLY B O 1
ATOM 2483 N N . LYS B 1 11 ? 69.985 -0.486 62.276 1.00 32.40 309 LYS B N 1
ATOM 2484 C CA . LYS B 1 11 ? 70.465 0.441 61.261 1.00 33.76 309 LYS B CA 1
ATOM 2485 C C . LYS B 1 11 ? 69.710 0.139 59.983 1.00 40.47 309 LYS B C 1
ATOM 2486 O O . LYS B 1 11 ? 68.887 -0.790 59.927 1.00 31.83 309 LYS B O 1
ATOM 2505 N N . LYS B 1 12 ? 69.993 0.919 58.942 1.00 37.69 310 LYS B N 1
ATOM 2506 C CA . LYS B 1 12 ? 69.348 0.656 57.668 1.00 33.26 310 LYS B CA 1
ATOM 2507 C C . LYS B 1 12 ? 69.760 -0.711 57.104 1.00 41.47 310 LYS B C 1
ATOM 2508 O O . LYS B 1 12 ? 70.952 -1.003 56.955 1.00 43.12 310 LYS B O 1
ATOM 2527 N N . GLY B 1 13 ? 68.759 -1.553 56.790 1.00 39.10 311 GLY B N 1
ATOM 2528 C CA . GLY B 1 13 ? 68.964 -2.911 56.308 1.00 35.92 311 GLY B CA 1
ATOM 2529 C C . GLY B 1 13 ? 69.132 -3.955 57.395 1.00 37.56 311 GLY B C 1
ATOM 2530 O O . GLY B 1 13 ? 69.204 -5.152 57.080 1.00 53.10 311 GLY B O 1
ATOM 2534 N N . LYS B 1 14 ? 69.296 -3.533 58.650 1.00 36.94 312 LYS B N 1
ATOM 2535 C CA . LYS B 1 14 ? 69.460 -4.408 59.789 1.00 40.11 312 LYS B CA 1
ATOM 2536 C C . LYS B 1 14 ? 68.671 -3.824 60.962 1.00 36.46 312 LYS B C 1
ATOM 2537 O O . LYS B 1 14 ? 69.195 -3.469 62.023 1.00 36.29 312 LYS B O 1
ATOM 2556 N N . GLU B 1 15 ? 67.390 -3.629 60.708 1.00 38.75 313 GLU B N 1
ATOM 2557 C CA . GLU B 1 15 ? 66.421 -3.175 61.680 1.00 33.18 313 GLU B CA 1
ATOM 2558 C C . GLU B 1 15 ? 66.027 -4.301 62.610 1.00 33.95 313 GLU B C 1
ATOM 2559 O O . GLU B 1 15 ? 65.988 -5.470 62.231 1.00 30.83 313 GLU B O 1
ATOM 2571 N N . ARG B 1 16 ? 65.622 -3.920 63.805 1.00 28.44 314 ARG B N 1
ATOM 2572 C CA . ARG B 1 16 ? 65.307 -4.911 64.801 1.00 25.69 314 ARG B CA 1
ATOM 2573 C C . ARG B 1 16 ? 63.891 -4.716 65.292 1.00 30.77 314 ARG B C 1
ATOM 2574 O O . ARG B 1 16 ? 63.349 -3.589 65.285 1.00 25.71 314 ARG B O 1
ATOM 2595 N N . GLN B 1 17 ? 63.319 -5.822 65.752 1.00 24.39 315 GLN B N 1
ATOM 2596 C CA . GLN B 1 17 ? 62.008 -5.794 66.353 1.00 24.38 315 GLN B CA 1
ATOM 2597 C C . GLN B 1 17 ? 62.136 -5.405 67.800 1.00 23.54 315 GLN B C 1
ATOM 2598 O O . GLN B 1 17 ? 63.028 -5.895 68.475 1.00 31.85 315 GLN B O 1
ATOM 2612 N N . ILE B 1 18 ? 61.230 -4.570 68.303 1.00 21.55 316 ILE B N 1
ATOM 2613 C CA . ILE B 1 18 ? 61.144 -4.304 69.735 1.00 20.21 316 ILE B CA 1
ATOM 2614 C C . ILE B 1 18 ? 60.111 -5.234 70.292 1.00 22.31 316 ILE B C 1
ATOM 2615 O O . ILE B 1 18 ? 58.994 -5.290 69.757 1.00 25.06 316 ILE B O 1
ATOM 2631 N N . VAL B 1 19 ? 60.426 -5.906 71.400 1.00 22.07 317 VAL B N 1
ATOM 2632 C CA . VAL B 1 19 ? 59.623 -7.021 71.858 1.00 17.82 317 VAL B CA 1
ATOM 2633 C C . VAL B 1 19 ? 59.313 -6.863 73.320 1.00 23.10 317 VAL B C 1
ATOM 2634 O O . VAL B 1 19 ? 60.097 -6.304 74.076 1.00 23.43 317 VAL B O 1
ATOM 2647 N N . HIS B 1 20 ? 58.236 -7.514 73.741 1.00 26.71 318 HIS B N 1
ATOM 2648 C CA . HIS B 1 20 ? 57.662 -7.413 75.093 1.00 34.14 318 HIS B CA 1
ATOM 2649 C C . HIS B 1 20 ? 57.218 -5.984 75.401 1.00 34.37 318 HIS B C 1
ATOM 2650 O O . HIS B 1 20 ? 57.273 -5.524 76.538 1.00 33.41 318 HIS B O 1
ATOM 2664 N N . VAL B 1 21 ? 56.675 -5.329 74.378 1.00 29.08 319 VAL B N 1
ATOM 2665 C CA . VAL B 1 21 ? 56.120 -3.998 74.494 1.00 31.98 319 VAL B CA 1
ATOM 2666 C C . VAL B 1 21 ? 54.669 -4.120 74.973 1.00 29.73 319 VAL B C 1
ATOM 2667 O O . VAL B 1 21 ? 53.814 -4.666 74.279 1.00 28.23 319 VAL B O 1
ATOM 2680 N N . GLY B 1 22 ? 54.394 -3.601 76.162 1.00 31.76 320 GLY B N 1
ATOM 2681 C CA . GLY B 1 22 ? 53.034 -3.552 76.645 1.00 29.16 320 GLY B CA 1
ATOM 2682 C C . GLY B 1 22 ? 52.220 -2.483 75.947 1.00 31.50 320 GLY B C 1
ATOM 2683 O O . GLY B 1 22 ? 52.724 -1.409 75.599 1.00 28.46 320 GLY B O 1
ATOM 2687 N N . ALA B 1 23 ? 50.930 -2.790 75.768 1.00 26.96 321 ALA B N 1
ATOM 2688 C CA . ALA B 1 23 ? 49.955 -1.930 75.090 1.00 26.63 321 ALA B CA 1
ATOM 2689 C C . ALA B 1 23 ? 49.968 -0.483 75.551 1.00 29.32 321 ALA B C 1
ATOM 2690 O O . ALA B 1 23 ? 49.800 -0.187 76.737 1.00 25.43 321 ALA B O 1
ATOM 2697 N N . GLY B 1 24 ? 50.162 0.424 74.591 1.00 32.70 322 GLY B N 1
ATOM 2698 C CA . GLY B 1 24 ? 50.183 1.829 74.908 1.00 27.81 322 GLY B CA 1
ATOM 2699 C C . GLY B 1 24 ? 48.791 2.446 75.003 1.00 34.87 322 GLY B C 1
ATOM 2700 O O . GLY B 1 24 ? 47.762 1.911 74.531 1.00 36.25 322 GLY B O 1
ATOM 2704 N N . GLU B 1 25 ? 48.760 3.586 75.686 1.00 37.62 323 GLU B N 1
ATOM 2705 C CA . GLU B 1 25 ? 47.562 4.405 75.742 1.00 36.30 323 GLU B CA 1
ATOM 2706 C C . GLU B 1 25 ? 47.195 4.812 74.324 1.00 33.17 323 GLU B C 1
ATOM 2707 O O . GLU B 1 25 ? 48.057 5.262 73.570 1.00 31.98 323 GLU B O 1
ATOM 2719 N N . ILE B 1 26 ? 45.944 4.560 73.945 1.00 33.88 324 ILE B N 1
ATOM 2720 C CA . ILE B 1 26 ? 45.364 4.998 72.679 1.00 33.07 324 ILE B CA 1
ATOM 2721 C C . ILE B 1 26 ? 44.482 6.218 72.966 1.00 31.59 324 ILE B C 1
ATOM 2722 O O . ILE B 1 26 ? 43.490 6.131 73.682 1.00 36.58 324 ILE B O 1
ATOM 2738 N N . SER B 1 27 ? 44.816 7.376 72.442 1.00 40.04 325 SER B N 1
ATOM 2739 C CA . SER B 1 27 ? 44.139 8.621 72.811 1.00 34.92 325 SER B CA 1
ATOM 2740 C C . SER B 1 27 ? 44.861 9.631 71.965 1.00 32.16 325 SER B C 1
ATOM 2741 O O . SER B 1 27 ? 46.020 9.394 71.606 1.00 39.74 325 SER B O 1
ATOM 2749 N N . ASP B 1 28 ? 44.266 10.796 71.786 1.00 24.72 326 ASP B N 1
ATOM 2750 C CA . ASP B 1 28 ? 44.824 11.767 70.859 1.00 31.28 326 ASP B CA 1
ATOM 2751 C C . ASP B 1 28 ? 46.025 12.534 71.409 1.00 33.11 326 ASP B C 1
ATOM 2752 O O . ASP B 1 28 ? 46.635 13.312 70.659 1.00 33.61 326 ASP B O 1
ATOM 2761 N N . THR B 1 29 ? 46.398 12.337 72.668 1.00 30.50 327 THR B N 1
ATOM 2762 C CA . THR B 1 29 ? 47.629 12.927 73.197 1.00 36.88 327 THR B CA 1
ATOM 2763 C C . THR B 1 29 ? 48.704 11.884 73.458 1.00 38.94 327 THR B C 1
ATOM 2764 O O . THR B 1 29 ? 49.803 12.234 73.914 1.00 30.89 327 THR B O 1
ATOM 2775 N N . SER B 1 30 ? 48.431 10.614 73.189 1.00 37.62 328 SER B N 1
ATOM 2776 C CA . SER B 1 30 ? 49.328 9.582 73.675 1.00 29.38 328 SER B CA 1
ATOM 2777 C C . SER B 1 30 ? 50.680 9.592 72.958 1.00 32.15 328 SER B C 1
ATOM 2778 O O . SER B 1 30 ? 50.767 9.716 71.731 1.00 25.79 328 SER B O 1
ATOM 2786 N N . THR B 1 31 ? 51.754 9.499 73.762 1.00 34.17 329 THR B N 1
ATOM 2787 C CA . THR B 1 31 ? 53.116 9.252 73.288 1.00 30.92 329 THR B CA 1
ATOM 2788 C C . THR B 1 31 ? 53.618 7.872 73.727 1.00 30.21 329 THR B C 1
ATOM 2789 O O . THR B 1 31 ? 54.818 7.671 73.888 1.00 25.72 329 THR B O 1
ATOM 2800 N N . ASP B 1 32 ? 52.698 6.927 73.981 1.00 29.59 330 ASP B N 1
ATOM 2801 C CA . ASP B 1 32 ? 53.056 5.531 74.241 1.00 31.61 330 ASP B CA 1
ATOM 2802 C C . ASP B 1 32 ? 53.303 4.835 72.912 1.00 30.59 330 ASP B C 1
ATOM 2803 O O . ASP B 1 32 ? 52.592 5.091 71.937 1.00 26.02 330 ASP B O 1
ATOM 2812 N N . ALA B 1 33 ? 54.328 3.984 72.863 1.00 27.66 331 ALA B N 1
ATOM 2813 C CA . ALA B 1 33 ? 54.432 3.030 71.761 1.00 28.87 331 ALA B CA 1
ATOM 2814 C C . ALA B 1 33 ? 53.190 2.139 71.722 1.00 22.94 331 ALA B C 1
ATOM 2815 O O . ALA B 1 33 ? 52.558 1.894 72.740 1.00 22.70 331 ALA B O 1
ATOM 2822 N N . VAL B 1 34 ? 52.837 1.684 70.530 1.00 24.88 332 VAL B N 1
ATOM 2823 C CA . VAL B 1 34 ? 51.781 0.694 70.349 1.00 35.91 332 VAL B CA 1
ATOM 2824 C C . VAL B 1 34 ? 52.438 -0.617 69.905 1.00 38.22 332 VAL B C 1
ATOM 2825 O O . VAL B 1 34 ? 53.493 -0.631 69.248 1.00 30.39 332 VAL B O 1
ATOM 2838 N N . ASN B 1 35 ? 51.758 -1.723 70.185 1.00 31.26 333 ASN B N 1
ATOM 2839 C CA . ASN B 1 35 ? 52.243 -3.021 69.735 1.00 27.32 333 ASN B CA 1
ATOM 2840 C C . ASN B 1 35 ? 51.281 -3.712 68.734 1.00 26.83 333 ASN B C 1
ATOM 2841 O O . ASN B 1 35 ? 50.249 -3.174 68.329 1.00 21.03 333 ASN B O 1
ATOM 2852 N N . GLY B 1 36 ? 51.670 -4.938 68.341 1.00 25.46 334 GLY B N 1
ATOM 2853 C CA . GLY B 1 36 ? 51.019 -5.604 67.223 1.00 26.51 334 GLY B CA 1
ATOM 2854 C C . GLY B 1 36 ? 49.596 -6.048 67.503 1.00 25.77 334 GLY B C 1
ATOM 2855 O O . GLY B 1 36 ? 48.760 -6.114 66.592 1.00 23.29 334 GLY B O 1
ATOM 2859 N N . SER B 1 37 ? 49.273 -6.339 68.749 1.00 27.41 335 SER B N 1
ATOM 2860 C CA . SER B 1 37 ? 47.880 -6.728 68.979 1.00 35.91 335 SER B CA 1
ATOM 2861 C C . SER B 1 37 ? 46.969 -5.508 68.969 1.00 26.89 335 SER B C 1
ATOM 2862 O O . SER B 1 37 ? 45.773 -5.621 68.656 1.00 32.37 335 SER B O 1
ATOM 2870 N N . GLN B 1 38 ? 47.530 -4.330 69.210 1.00 26.70 336 GLN B N 1
ATOM 2871 C CA . GLN B 1 38 ? 46.760 -3.098 69.101 1.00 21.40 336 GLN B CA 1
ATOM 2872 C C . GLN B 1 38 ? 46.476 -2.743 67.657 1.00 24.50 336 GLN B C 1
ATOM 2873 O O . GLN B 1 38 ? 45.344 -2.344 67.316 1.00 23.99 336 GLN B O 1
ATOM 2887 N N . LEU B 1 39 ? 47.448 -2.893 66.775 1.00 23.36 337 LEU B N 1
ATOM 2888 C CA . LEU B 1 39 ? 47.101 -2.661 65.377 1.00 24.19 337 LEU B CA 1
ATOM 2889 C C . LEU B 1 39 ? 46.241 -3.819 64.832 1.00 27.50 337 LEU B C 1
ATOM 2890 O O . LEU B 1 39 ? 45.516 -3.653 63.855 1.00 22.15 337 LEU B O 1
ATOM 2906 N N . HIS B 1 40 ? 46.348 -5.009 65.423 1.00 30.48 338 HIS B N 1
ATOM 2907 C CA . HIS B 1 40 ? 45.611 -6.136 64.901 1.00 25.71 338 HIS B CA 1
ATOM 2908 C C . HIS B 1 40 ? 44.143 -5.977 65.210 1.00 23.50 338 HIS B C 1
ATOM 2909 O O . HIS B 1 40 ? 43.289 -6.342 64.403 1.00 20.91 338 HIS B O 1
ATOM 2923 N N . ALA B 1 41 ? 43.839 -5.486 66.413 1.00 21.96 339 ALA B N 1
ATOM 2924 C CA . ALA B 1 41 ? 42.450 -5.187 66.754 1.00 20.99 339 ALA B CA 1
ATOM 2925 C C . ALA B 1 41 ? 41.822 -4.225 65.759 1.00 25.98 339 ALA B C 1
ATOM 2926 O O . ALA B 1 41 ? 40.664 -4.410 65.332 1.00 30.27 339 ALA B O 1
ATOM 2933 N N . LEU B 1 42 ? 42.534 -3.156 65.412 1.00 26.12 340 LEU B N 1
ATOM 2934 C CA . LEU B 1 42 ? 41.971 -2.177 64.486 1.00 26.93 340 LEU B CA 1
ATOM 2935 C C . LEU B 1 42 ? 41.792 -2.775 63.109 1.00 20.80 340 LEU B C 1
ATOM 2936 O O . LEU B 1 42 ? 40.823 -2.473 62.416 1.00 25.07 340 LEU B O 1
ATOM 2952 N N . ALA B 1 43 ? 42.760 -3.562 62.661 1.00 23.80 341 ALA B N 1
ATOM 2953 C CA . ALA B 1 43 ? 42.673 -4.128 61.319 1.00 27.45 341 ALA B CA 1
ATOM 2954 C C . ALA B 1 43 ? 41.525 -5.114 61.202 1.00 26.68 341 ALA B C 1
ATOM 2955 O O . ALA B 1 43 ? 41.097 -5.431 60.081 1.00 26.02 341 ALA B O 1
ATOM 2962 N N . THR B 1 44 ? 41.119 -5.688 62.345 1.00 25.21 342 THR B N 1
ATOM 2963 C CA . THR B 1 44 ? 40.009 -6.624 62.379 1.00 21.77 342 THR B CA 1
ATOM 2964 C C . THR B 1 44 ? 38.745 -5.881 61.989 1.00 26.44 342 THR B C 1
ATOM 2965 O O . THR B 1 44 ? 38.005 -6.316 61.087 1.00 26.83 342 THR B O 1
ATOM 2976 N N . VAL B 1 45 ? 38.582 -4.678 62.573 1.00 22.13 343 VAL B N 1
ATOM 2977 C CA . VAL B 1 45 ? 37.481 -3.788 62.251 1.00 20.78 343 VAL B CA 1
ATOM 2978 C C . VAL B 1 45 ? 37.549 -3.298 60.816 1.00 25.92 343 VAL B C 1
ATOM 2979 O O . VAL B 1 45 ? 36.515 -3.232 60.132 1.00 28.00 343 VAL B O 1
ATOM 2992 N N . VAL B 1 46 ? 38.737 -2.970 60.310 1.00 22.84 344 VAL B N 1
ATOM 2993 C CA . VAL B 1 46 ? 38.855 -2.597 58.896 1.00 23.38 344 VAL B CA 1
ATOM 2994 C C . VAL B 1 46 ? 38.421 -3.770 58.007 1.00 29.60 344 VAL B C 1
ATOM 2995 O O . VAL B 1 46 ? 37.659 -3.601 57.040 1.00 30.46 344 VAL B O 1
ATOM 3008 N N . ALA B 1 47 ? 38.842 -4.991 58.346 1.00 21.89 345 ALA B N 1
ATOM 3009 C CA . ALA B 1 47 ? 38.395 -6.141 57.556 1.00 31.47 345 ALA B CA 1
ATOM 3010 C C . ALA B 1 47 ? 36.854 -6.296 57.540 1.00 27.69 345 ALA B C 1
ATOM 3011 O O . ALA B 1 47 ? 36.263 -6.550 56.501 1.00 20.15 345 ALA B O 1
ATOM 3018 N N . GLN B 1 48 ? 36.226 -6.217 58.700 1.00 24.35 346 GLN B N 1
ATOM 3019 C CA . GLN B 1 48 ? 34.781 -6.241 58.799 1.00 26.46 346 GLN B CA 1
ATOM 3020 C C . GLN B 1 48 ? 34.129 -5.128 57.987 1.00 27.64 346 GLN B C 1
ATOM 3021 O O . GLN B 1 48 ? 33.165 -5.387 57.273 1.00 32.07 346 GLN B O 1
ATOM 3035 N N . ASN B 1 49 ? 34.645 -3.896 58.066 1.00 31.78 347 ASN B N 1
ATOM 3036 C CA . ASN B 1 49 ? 34.118 -2.799 57.250 1.00 33.06 347 ASN B CA 1
ATOM 3037 C C . ASN B 1 49 ? 34.182 -3.132 55.769 1.00 25.69 347 ASN B C 1
ATOM 3038 O O . ASN B 1 49 ? 33.314 -2.727 54.996 1.00 29.72 347 ASN B O 1
ATOM 3049 N N . LYS B 1 50 ? 35.283 -3.734 55.350 1.00 30.26 348 LYS B N 1
ATOM 3050 C CA . LYS B 1 50 ? 35.494 -4.137 53.959 1.00 32.30 348 LYS B CA 1
ATOM 3051 C C . LYS B 1 50 ? 34.492 -5.211 53.549 1.00 34.61 348 LYS B C 1
ATOM 3052 O O . LYS B 1 50 ? 34.039 -5.246 52.397 1.00 31.15 348 LYS B O 1
ATOM 3071 N N . ALA B 1 51 ? 34.212 -6.153 54.463 1.00 26.96 349 ALA B N 1
ATOM 3072 C CA . ALA B 1 51 ? 33.251 -7.205 54.177 1.00 32.41 349 ALA B CA 1
ATOM 3073 C C . ALA B 1 51 ? 31.845 -6.627 54.048 1.00 34.52 349 ALA B C 1
ATOM 3074 O O . ALA B 1 51 ? 31.090 -7.000 53.142 1.00 36.72 349 ALA B O 1
ATOM 3081 N N . ASP B 1 52 ? 31.511 -5.703 54.952 1.00 30.25 350 ASP B N 1
ATOM 3082 C CA . ASP B 1 52 ? 30.229 -5.031 54.978 1.00 34.87 350 ASP B CA 1
ATOM 3083 C C . ASP B 1 52 ? 30.037 -4.191 53.736 1.00 31.83 350 ASP B C 1
ATOM 3084 O O . ASP B 1 52 ? 28.995 -4.250 53.095 1.00 31.01 350 ASP B O 1
ATOM 3093 N N . ILE B 1 53 ? 31.069 -3.482 53.314 1.00 36.68 351 ILE B N 1
ATOM 3094 C CA . ILE B 1 53 ? 30.903 -2.668 52.122 1.00 37.55 351 ILE B CA 1
ATOM 3095 C C . ILE B 1 53 ? 30.624 -3.522 50.894 1.00 33.9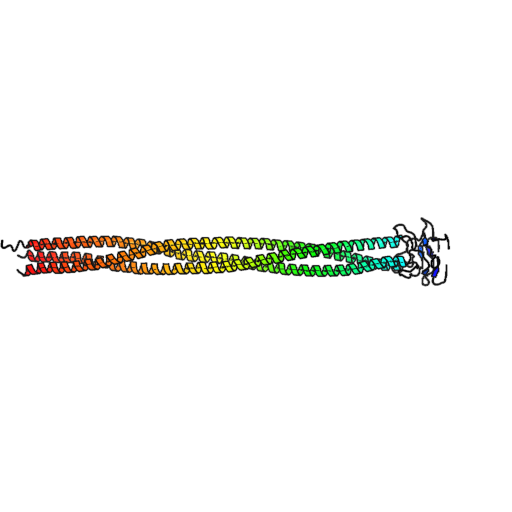0 351 ILE B C 1
ATOM 3096 O O . ILE B 1 53 ? 29.970 -3.057 49.966 1.00 36.84 351 ILE B O 1
ATOM 3112 N N . LYS B 1 54 ? 31.180 -4.742 50.833 1.00 36.02 352 LYS B N 1
ATOM 3113 C CA . LYS B 1 54 ? 30.990 -5.634 49.683 1.00 35.85 352 LYS B CA 1
ATOM 3114 C C . LYS B 1 54 ? 29.582 -6.245 49.658 1.00 40.84 352 LYS B C 1
ATOM 3115 O O . LYS B 1 54 ? 28.960 -6.377 48.596 1.00 35.50 352 LYS B O 1
ATOM 3134 N N . ASP B 1 55 ? 29.143 -6.756 50.804 1.00 35.56 353 ASP B N 1
ATOM 3135 C CA . ASP B 1 55 ? 27.793 -7.231 50.950 1.00 31.29 353 ASP B CA 1
ATOM 3136 C C . ASP B 1 55 ? 26.815 -6.143 50.554 1.00 41.38 353 ASP B C 1
ATOM 3137 O O . ASP B 1 55 ? 25.910 -6.377 49.739 1.00 37.20 353 ASP B O 1
ATOM 3146 N N . LEU B 1 56 ? 27.018 -4.921 51.058 1.00 34.19 354 LEU B N 1
ATOM 3147 C CA . LEU B 1 56 ? 26.095 -3.848 50.707 1.00 35.83 354 LEU B CA 1
ATOM 3148 C C . LEU B 1 56 ? 26.120 -3.553 49.208 1.00 40.83 354 LEU B C 1
ATOM 3149 O O . LEU B 1 56 ? 25.064 -3.332 48.598 1.00 32.74 354 LEU B O 1
ATOM 3165 N N . ASP B 1 57 ? 27.305 -3.552 48.587 1.00 37.47 355 ASP B N 1
ATOM 3166 C CA . ASP B 1 57 ? 27.342 -3.357 47.130 1.00 43.34 355 ASP B CA 1
ATOM 3167 C C . ASP B 1 57 ? 26.535 -4.439 46.403 1.00 39.48 355 ASP B C 1
ATOM 3168 O O . ASP B 1 57 ? 25.914 -4.167 45.373 1.00 40.11 355 ASP B O 1
ATOM 3177 N N . ASP B 1 58 ? 26.549 -5.677 46.919 1.00 37.60 356 ASP B N 1
ATOM 3178 C CA . ASP B 1 58 ? 25.814 -6.776 46.297 1.00 41.33 356 ASP B CA 1
ATOM 3179 C C . ASP B 1 58 ? 24.309 -6.611 46.496 1.00 41.35 356 ASP B C 1
ATOM 3180 O O . ASP B 1 58 ? 23.516 -6.919 45.595 1.00 44.38 356 ASP B O 1
ATOM 3189 N N . GLU B 1 59 ? 23.903 -6.165 47.691 1.00 33.00 357 GLU B N 1
ATOM 3190 C CA . GLU B 1 59 ? 22.502 -5.937 47.956 1.00 35.83 357 GLU B CA 1
ATOM 3191 C C . GLU B 1 59 ? 21.987 -4.817 47.049 1.00 40.50 357 GLU B C 1
ATOM 3192 O O . GLU B 1 59 ? 20.957 -4.974 46.371 1.00 43.81 357 GLU B O 1
ATOM 3204 N N . VAL B 1 60 ? 22.769 -3.751 46.899 1.00 36.94 358 VAL B N 1
ATOM 3205 C CA . VAL B 1 60 ? 22.359 -2.618 46.075 1.00 41.23 358 VAL B CA 1
ATOM 3206 C C . VAL B 1 60 ? 22.270 -3.019 44.608 1.00 42.95 358 VAL B C 1
ATOM 3207 O O . VAL B 1 60 ? 21.451 -2.476 43.851 1.00 44.22 358 VAL B O 1
ATOM 3220 N N . GLY B 1 61 ? 23.080 -3.989 44.194 1.00 43.69 359 GLY B N 1
ATOM 3221 C CA . GLY B 1 61 ? 22.986 -4.515 42.845 1.00 40.57 359 GLY B CA 1
ATOM 3222 C C . GLY B 1 61 ? 21.764 -5.385 42.578 1.00 42.43 359 GLY B C 1
ATOM 3223 O O . GLY B 1 61 ? 21.290 -5.423 41.444 1.00 45.15 359 GLY B O 1
ATOM 3227 N N . LEU B 1 62 ? 21.257 -6.107 43.595 1.00 38.83 360 LEU B N 1
ATOM 3228 C CA . LEU B 1 62 ? 20.039 -6.880 43.420 1.00 39.09 360 LEU B CA 1
ATOM 3229 C C . LEU B 1 62 ? 18.826 -5.961 43.397 1.00 44.76 360 LEU B C 1
ATOM 3230 O O . LEU B 1 62 ? 17.863 -6.234 42.671 1.00 48.11 360 LEU B O 1
ATOM 3246 N N . LEU B 1 63 ? 18.863 -4.860 44.148 1.00 40.78 361 LEU B N 1
ATOM 3247 C CA . LEU B 1 63 ? 17.752 -3.921 44.098 1.00 40.40 361 LEU B CA 1
ATOM 3248 C C . LEU B 1 63 ? 17.674 -3.218 42.750 1.00 40.69 361 LEU B C 1
ATOM 3249 O O . LEU B 1 63 ? 16.570 -2.974 42.253 1.00 40.44 361 LEU B O 1
ATOM 3265 N N . GLY B 1 64 ? 18.823 -2.912 42.140 1.00 39.83 362 GLY B N 1
ATOM 3266 C CA . GLY B 1 64 ? 18.836 -2.369 40.790 1.00 33.37 362 GLY B CA 1
ATOM 3267 C C . GLY B 1 64 ? 18.232 -3.311 39.764 1.00 40.68 362 GLY B C 1
ATOM 3268 O O . GLY B 1 64 ? 17.555 -2.870 38.835 1.00 44.46 362 GLY B O 1
ATOM 3272 N N . GLU B 1 65 ? 18.432 -4.614 39.937 1.00 38.02 363 GLU B N 1
ATOM 3273 C CA . GLU B 1 65 ? 17.801 -5.580 39.056 1.00 44.30 363 GLU B CA 1
ATOM 3274 C C . GLU B 1 65 ? 16.307 -5.722 39.350 1.00 45.20 363 GLU B C 1
ATOM 3275 O O . GLU B 1 65 ? 15.494 -5.821 38.423 1.00 45.21 363 GLU B O 1
ATOM 3287 N N . GLU B 1 66 ? 15.944 -5.849 40.629 1.00 39.79 364 GLU B N 1
ATOM 3288 C CA . GLU B 1 66 ? 14.552 -5.773 41.027 1.00 42.90 364 GLU B CA 1
ATOM 3289 C C . GLU B 1 66 ? 13.864 -4.566 40.380 1.00 46.58 364 GLU B C 1
ATOM 3290 O O . GLU B 1 66 ? 12.820 -4.699 39.731 1.00 42.08 364 GLU B O 1
ATOM 3302 N N . ILE B 1 67 ? 14.445 -3.379 40.517 1.00 45.85 365 ILE B N 1
ATOM 3303 C CA . ILE B 1 67 ? 13.785 -2.205 39.955 1.00 43.60 365 ILE B CA 1
ATOM 3304 C C . ILE B 1 67 ? 13.574 -2.395 38.468 1.00 49.74 365 ILE B C 1
ATOM 3305 O O . ILE B 1 67 ? 12.518 -2.053 37.924 1.00 53.54 365 ILE B O 1
ATOM 3321 N N . ASN B 1 68 ? 14.561 -2.951 37.775 1.00 47.01 366 ASN B N 1
ATOM 3322 C CA . ASN B 1 68 ? 14.423 -3.055 36.327 1.00 55.18 366 ASN B CA 1
ATOM 3323 C C . ASN B 1 68 ? 13.277 -3.982 35.935 1.00 49.23 366 ASN B C 1
ATOM 3324 O O . ASN B 1 68 ? 12.555 -3.724 34.968 1.00 49.40 366 ASN B O 1
ATOM 3335 N N . SER B 1 69 ? 13.100 -5.061 36.670 1.00 47.54 367 SER B N 1
ATOM 3336 C CA . SER B 1 69 ? 12.043 -5.990 36.326 1.00 52.72 367 SER B CA 1
ATOM 3337 C C . SER B 1 69 ? 10.669 -5.381 36.604 1.00 51.53 367 SER B C 1
ATOM 3338 O O . SER B 1 69 ? 9.705 -5.669 35.882 1.00 53.55 367 SER B O 1
ATOM 3346 N N . LEU B 1 70 ? 10.570 -4.539 37.636 1.00 47.32 368 LEU B N 1
ATOM 3347 C CA . LEU B 1 70 ? 9.316 -3.861 37.903 1.00 50.31 368 LEU B CA 1
ATOM 3348 C C . LEU B 1 70 ? 8.994 -2.877 36.788 1.00 48.96 368 LEU B C 1
ATOM 3349 O O . LEU B 1 70 ? 7.829 -2.742 36.406 1.00 49.23 368 LEU B O 1
ATOM 3365 N N . GLU B 1 71 ? 10.009 -2.198 36.241 1.00 47.20 369 GLU B N 1
ATOM 3366 C CA . GLU B 1 71 ? 9.747 -1.299 35.121 1.00 50.73 369 GLU B CA 1
ATOM 3367 C C . GLU B 1 71 ? 8.983 -2.023 34.026 1.00 54.71 369 GLU B C 1
ATOM 3368 O O . GLU B 1 71 ? 8.124 -1.435 33.369 1.00 51.86 369 GLU B O 1
ATOM 3380 N N . GLY B 1 72 ? 9.300 -3.303 33.811 1.00 52.65 370 GLY B N 1
ATOM 3381 C CA . GLY B 1 72 ? 8.693 -4.056 32.737 1.00 48.89 370 GLY B CA 1
ATOM 3382 C C . GLY B 1 72 ? 7.269 -4.439 33.040 1.00 56.53 370 GLY B C 1
ATOM 3383 O O . GLY B 1 72 ? 6.429 -4.492 32.135 1.00 56.04 370 GLY B O 1
ATOM 3387 N N . GLU B 1 73 ? 6.970 -4.697 34.305 1.00 50.33 371 GLU B N 1
ATOM 3388 C CA . GLU B 1 73 ? 5.583 -4.881 34.678 1.00 49.80 371 GLU B CA 1
ATOM 3389 C C . GLU B 1 73 ? 4.798 -3.582 34.533 1.00 50.22 371 GLU B C 1
ATOM 3390 O O . GLU B 1 73 ? 3.621 -3.610 34.169 1.00 46.53 371 GLU B O 1
ATOM 3402 N N . ILE B 1 74 ? 5.417 -2.439 34.808 1.00 44.58 372 ILE B N 1
ATOM 3403 C CA . ILE B 1 74 ? 4.686 -1.184 34.707 1.00 49.59 372 ILE B CA 1
ATOM 3404 C C . ILE B 1 74 ? 4.325 -0.892 33.260 1.00 51.47 372 ILE B C 1
ATOM 3405 O O . ILE B 1 74 ? 3.196 -0.484 32.964 1.00 56.40 372 ILE B O 1
ATOM 3421 N N . PHE B 1 75 ? 5.259 -1.101 32.329 1.00 51.96 373 PHE B N 1
ATOM 3422 C CA . PHE B 1 75 ? 4.953 -0.828 30.923 1.00 61.01 373 PHE B CA 1
ATOM 3423 C C . PHE B 1 75 ? 3.966 -1.848 30.350 1.00 56.89 373 PHE B C 1
ATOM 3424 O O . PHE B 1 75 ? 3.177 -1.508 29.472 1.00 63.11 373 PHE B O 1
ATOM 3441 N N . ASN B 1 76 ? 3.944 -3.072 30.866 1.00 51.72 374 ASN B N 1
ATOM 3442 C CA . ASN B 1 76 ? 2.901 -4.009 30.475 1.00 52.28 374 ASN B CA 1
ATOM 3443 C C . ASN B 1 76 ? 1.523 -3.567 30.954 1.00 53.33 374 ASN B C 1
ATOM 3444 O O . ASN B 1 76 ? 0.521 -3.787 30.265 1.00 55.18 374 ASN B O 1
ATOM 3455 N N . ASN B 1 77 ? 1.442 -3.041 32.174 1.00 51.16 375 ASN B N 1
ATOM 3456 C CA . ASN B 1 77 ? 0.184 -2.528 32.679 1.00 49.35 375 ASN B CA 1
ATOM 3457 C C . ASN B 1 77 ? -0.292 -1.362 31.843 1.00 49.92 375 ASN B C 1
ATOM 3458 O O . ASN B 1 77 ? -1.498 -1.201 31.642 1.00 46.68 375 ASN B O 1
ATOM 3469 N N . GLN B 1 78 ? 0.646 -0.545 31.352 1.00 51.18 376 GLN B N 1
ATOM 3470 C CA . GLN B 1 78 ? 0.283 0.578 30.498 1.00 54.25 376 GLN B CA 1
ATOM 3471 C C . GLN B 1 78 ? -0.299 0.091 29.174 1.00 54.82 376 GLN B C 1
ATOM 3472 O O . GLN B 1 78 ? -1.273 0.666 28.683 1.00 48.63 376 GLN B O 1
ATOM 3486 N N . ASP B 1 79 ? 0.308 -0.933 28.560 1.00 51.73 377 ASP B N 1
ATOM 3487 C CA . ASP B 1 79 ? -0.306 -1.562 27.399 1.00 43.88 377 ASP B CA 1
ATOM 3488 C C . ASP B 1 79 ? -1.732 -1.959 27.721 1.00 55.04 377 ASP B C 1
ATOM 3489 O O . ASP B 1 79 ? -2.684 -1.531 27.052 1.00 60.55 377 ASP B O 1
ATOM 3498 N N . ALA B 1 80 ? -1.901 -2.766 28.767 1.00 48.37 378 ALA B N 1
ATOM 3499 C CA . ALA B 1 80 ? -3.225 -3.240 29.126 1.00 50.53 378 ALA B CA 1
ATOM 3500 C C . ALA B 1 80 ? -4.190 -2.075 29.373 1.00 49.46 378 ALA B C 1
ATOM 3501 O O . ALA B 1 80 ? -5.338 -2.109 28.938 1.00 48.05 378 ALA B O 1
ATOM 3508 N N . ILE B 1 81 ? -3.745 -1.040 30.062 1.00 44.13 379 ILE B N 1
ATOM 3509 C CA . ILE B 1 81 ? -4.636 0.070 30.338 1.00 46.90 379 ILE B CA 1
ATOM 3510 C C . ILE B 1 81 ? -5.027 0.764 29.050 1.00 50.18 379 ILE B C 1
ATOM 3511 O O . ILE B 1 81 ? -6.150 1.282 28.913 1.00 49.79 379 ILE B O 1
ATOM 3527 N N . ALA B 1 82 ? -4.102 0.832 28.104 1.00 44.37 380 ALA B N 1
ATOM 3528 C CA . ALA B 1 82 ? -4.396 1.525 26.863 1.00 50.89 380 ALA B CA 1
ATOM 3529 C C . ALA B 1 82 ? -5.402 0.734 26.021 1.00 54.00 380 ALA B C 1
ATOM 3530 O O . ALA B 1 82 ? -6.359 1.312 25.491 1.00 46.09 380 ALA B O 1
ATOM 3537 N N . LYS B 1 83 ? -5.180 -0.582 25.893 1.00 47.07 381 LYS B N 1
ATOM 3538 C CA . LYS B 1 83 ? -6.144 -1.490 25.297 1.00 51.34 381 LYS B CA 1
ATOM 3539 C C . LYS B 1 83 ? -7.530 -1.261 25.877 1.00 56.18 381 LYS B C 1
ATOM 3540 O O . LYS B 1 83 ? -8.508 -1.133 25.139 1.00 59.82 381 LYS B O 1
ATOM 3559 N N . ASN B 1 84 ? -7.629 -1.192 27.202 1.00 52.36 382 ASN B N 1
ATOM 3560 C CA . ASN B 1 84 ? -8.916 -0.961 27.839 1.00 53.57 382 ASN B CA 1
ATOM 3561 C C . ASN B 1 84 ? -9.501 0.403 27.466 1.00 55.11 382 ASN B C 1
ATOM 3562 O O . ASN B 1 84 ? -10.721 0.528 27.353 1.00 51.08 382 ASN B O 1
ATOM 3573 N N . GLN B 1 85 ? -8.664 1.429 27.271 1.00 53.50 383 GLN B N 1
ATOM 3574 C CA . GLN B 1 85 ? -9.179 2.754 26.938 1.00 54.66 383 GLN B CA 1
ATOM 3575 C C . GLN B 1 85 ? -9.795 2.743 25.555 1.00 57.34 383 GLN B C 1
ATOM 3576 O O . GLN B 1 85 ? -10.792 3.423 25.305 1.00 61.27 383 GLN B O 1
ATOM 3590 N N . ALA B 1 86 ? -9.172 1.994 24.650 1.00 54.03 384 ALA B N 1
ATOM 3591 C CA . ALA B 1 86 ? -9.654 1.823 23.295 1.00 54.09 384 ALA B CA 1
ATOM 3592 C C . ALA B 1 86 ? -10.956 1.045 23.285 1.00 57.27 384 ALA B C 1
ATOM 3593 O O . ALA B 1 86 ? -11.960 1.517 22.745 1.00 61.19 384 ALA B O 1
ATOM 3600 N N . ASP B 1 87 ? -10.952 -0.152 23.887 1.00 51.92 385 ASP B N 1
ATOM 3601 C CA . ASP B 1 87 ? -12.139 -0.988 23.916 1.00 56.90 385 ASP B CA 1
ATOM 3602 C C . ASP B 1 87 ? -13.334 -0.250 24.495 1.00 58.93 385 ASP B C 1
ATOM 3603 O O . ASP B 1 87 ? -14.470 -0.518 24.111 1.00 66.69 385 ASP B O 1
ATOM 3612 N N . ILE B 1 88 ? -13.115 0.658 25.436 1.00 58.68 386 ILE B N 1
ATOM 3613 C CA . ILE B 1 88 ? -14.242 1.370 26.021 1.00 61.67 386 ILE B CA 1
ATOM 3614 C C . ILE B 1 88 ? -14.793 2.395 25.037 1.00 62.92 386 ILE B C 1
ATOM 3615 O O . ILE B 1 88 ? -16.009 2.555 24.921 1.00 62.37 386 ILE B O 1
ATOM 3631 N N . LYS B 1 89 ? -13.911 3.118 24.331 1.00 60.94 387 LYS B N 1
ATOM 3632 C CA . LYS B 1 89 ? -14.374 4.100 23.359 1.00 67.61 387 LYS B CA 1
ATOM 3633 C C . LYS B 1 89 ? -14.944 3.413 22.129 1.00 69.18 387 LYS B C 1
ATOM 3634 O O . LYS B 1 89 ? -15.964 3.857 21.584 1.00 69.44 387 LYS B O 1
ATOM 3653 N N . THR B 1 90 ? -14.354 2.291 21.733 1.00 64.37 388 THR B N 1
ATOM 3654 C CA . THR B 1 90 ? -14.953 1.470 20.691 1.00 66.09 388 THR B CA 1
ATOM 3655 C C . THR B 1 90 ? -16.327 0.966 21.112 1.00 65.56 388 THR B C 1
ATOM 3656 O O . THR B 1 90 ? -17.275 0.991 20.319 1.00 71.69 388 THR B O 1
ATOM 3667 N N . LEU B 1 91 ? -16.466 0.537 22.356 1.00 59.58 389 LEU B N 1
ATOM 3668 C CA . LEU B 1 91 ? -17.759 0.065 22.817 1.00 66.63 389 LEU B CA 1
ATOM 3669 C C . LEU B 1 91 ? -18.747 1.216 22.950 1.00 71.33 389 LEU B C 1
ATOM 3670 O O . LEU B 1 91 ? -19.945 1.041 22.696 1.00 68.96 389 LEU B O 1
ATOM 3686 N N . GLU B 1 92 ? -18.265 2.403 23.314 1.00 70.74 390 GLU B N 1
ATOM 3687 C CA . GLU B 1 92 ? -19.150 3.554 23.437 1.00 72.23 390 GLU B CA 1
ATOM 3688 C C . GLU B 1 92 ? -19.800 3.901 22.099 1.00 68.63 390 GLU B C 1
ATOM 3689 O O . GLU B 1 92 ? -20.968 4.305 22.059 1.00 53.69 390 GLU B O 1
ATOM 3701 N N . SER B 1 93 ? -19.029 3.820 21.006 1.00 68.93 391 SER B N 1
ATOM 3702 C CA . SER B 1 93 ? -19.525 4.220 19.699 1.00 70.69 391 SER B CA 1
ATOM 3703 C C . SER B 1 93 ? -20.456 3.153 19.139 1.00 72.84 391 SER B C 1
ATOM 3704 O O . SER B 1 93 ? -21.472 3.478 18.522 1.00 70.76 391 SER B O 1
ATOM 3712 N N . ASN B 1 94 ? -20.119 1.876 19.329 1.00 70.79 392 ASN B N 1
ATOM 3713 C CA . ASN B 1 94 ? -21.047 0.821 18.943 1.00 67.85 392 ASN B CA 1
ATOM 3714 C C . ASN B 1 94 ? -22.364 0.967 19.683 1.00 69.95 392 ASN B C 1
ATOM 3715 O O . ASN B 1 94 ? -23.432 0.787 19.094 1.00 75.85 392 ASN B O 1
ATOM 3726 N N . VAL B 1 95 ? -22.319 1.323 20.963 1.00 67.55 393 VAL B N 1
ATOM 3727 C CA . VAL B 1 95 ? -23.567 1.488 21.697 1.00 69.75 393 VAL B CA 1
ATOM 3728 C C . VAL B 1 95 ? -24.368 2.663 21.145 1.00 66.76 393 VAL B C 1
ATOM 3729 O O . VAL B 1 95 ? -25.593 2.580 21.044 1.00 70.02 393 VAL B O 1
ATOM 3742 N N . GLU B 1 96 ? -23.702 3.776 20.798 1.00 61.48 394 GLU B N 1
ATOM 3743 C CA . GLU B 1 96 ? -24.402 4.942 20.262 1.00 66.14 394 GLU B CA 1
ATOM 3744 C C . GLU B 1 96 ? -24.957 4.652 18.867 1.00 73.08 394 GLU B C 1
ATOM 3745 O O . GLU B 1 96 ? -26.120 4.956 18.568 1.00 64.26 394 GLU B O 1
ATOM 3757 N N . GLU B 1 97 ? -24.133 4.061 18.009 1.00 70.05 395 GLU B N 1
ATOM 3758 C CA . GLU B 1 97 ? -24.565 3.677 16.678 1.00 65.27 395 GLU B CA 1
ATOM 3759 C C . GLU B 1 97 ? -25.698 2.651 16.727 1.00 73.19 395 GLU B C 1
ATOM 3760 O O . GLU B 1 97 ? -26.637 2.711 15.920 1.00 73.95 395 GLU B O 1
ATOM 3772 N N . GLY B 1 98 ? -25.646 1.721 17.681 1.00 71.62 396 GLY B N 1
ATOM 3773 C CA . GLY B 1 98 ? -26.658 0.681 17.742 1.00 65.42 396 GLY B CA 1
ATOM 3774 C C . GLY B 1 98 ? -27.990 1.187 18.251 1.00 70.68 396 GLY B C 1
ATOM 3775 O O . GLY B 1 98 ? -29.051 0.770 17.773 1.00 73.88 396 GLY B O 1
ATOM 3779 N N . LEU B 1 99 ? -27.973 2.079 19.235 1.00 69.69 397 LEU B N 1
ATOM 3780 C CA . LEU B 1 99 ? -29.229 2.603 19.733 1.00 68.01 397 LEU B CA 1
ATOM 3781 C C . LEU B 1 99 ? -29.791 3.720 18.879 1.00 71.59 397 LEU B C 1
ATOM 3782 O O . LEU B 1 99 ? -30.981 3.995 18.996 1.00 75.84 397 LEU B O 1
ATOM 3798 N N . LEU B 1 100 ? -28.957 4.404 18.079 1.00 77.79 398 LEU B N 1
ATOM 3799 C CA . LEU B 1 100 ? -29.469 5.377 17.112 1.00 73.06 398 LEU B CA 1
ATOM 3800 C C . LEU B 1 100 ? -30.197 4.673 15.982 1.00 75.55 398 LEU B C 1
ATOM 3801 O O . LEU B 1 100 ? -31.285 5.094 15.583 1.00 81.92 398 LEU B O 1
ATOM 3817 N N . ASP B 1 101 ? -29.599 3.596 15.462 1.00 75.59 399 ASP B N 1
ATOM 3818 C CA . ASP B 1 101 ? -30.212 2.785 14.415 1.00 80.37 399 ASP B CA 1
ATOM 3819 C C . ASP B 1 101 ? -31.546 2.196 14.882 1.00 85.41 399 ASP B C 1
ATOM 3820 O O . ASP B 1 101 ? -32.571 2.326 14.192 1.00 82.83 399 ASP B O 1
ATOM 3829 N N . LEU B 1 102 ? -31.573 1.599 16.079 1.00 83.97 400 LEU B N 1
ATOM 3830 C CA . LEU B 1 102 ? -32.839 1.104 16.614 1.00 76.72 400 LEU B CA 1
ATOM 3831 C C . LEU B 1 102 ? -33.846 2.222 16.803 1.00 80.33 400 LEU B C 1
ATOM 3832 O O . LEU B 1 102 ? -35.056 1.966 16.761 1.00 88.77 400 LEU B O 1
ATOM 3848 N N . SER B 1 103 ? -33.380 3.452 17.051 1.00 76.25 401 SER B N 1
ATOM 3849 C CA . SER B 1 103 ? -34.310 4.569 17.189 1.00 83.88 401 SER B CA 1
ATOM 3850 C C . SER B 1 103 ? -34.937 4.935 15.845 1.00 89.29 401 SER B C 1
ATOM 3851 O O . SER B 1 103 ? -36.135 5.249 15.772 1.00 85.96 401 SER B O 1
ATOM 3859 N N . GLY B 1 104 ? -34.140 4.914 14.774 1.00 85.81 402 GLY B N 1
ATOM 3860 C CA . GLY B 1 104 ? -34.703 5.111 13.454 1.00 85.25 402 GLY B CA 1
ATOM 3861 C C . GLY B 1 104 ? -35.823 4.132 13.164 1.00 86.50 402 GLY B C 1
ATOM 3862 O O . GLY B 1 104 ? -36.917 4.523 12.753 1.00 91.34 402 GLY B O 1
ATOM 3866 N N . ARG B 1 105 ? -35.563 2.843 13.382 1.00 81.22 403 ARG B N 1
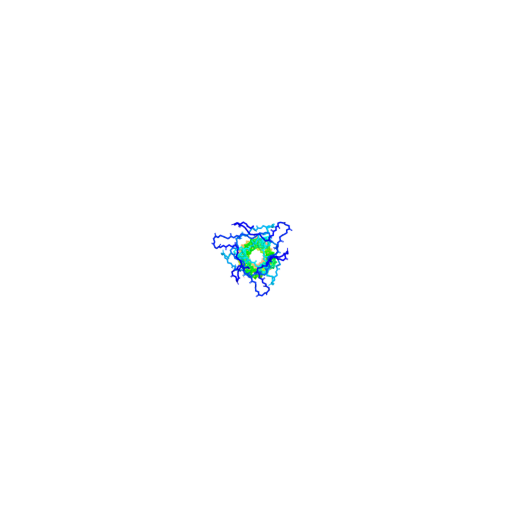ATOM 3867 C CA . ARG B 1 105 ? -36.564 1.819 13.113 1.00 84.62 403 ARG B CA 1
ATOM 3868 C C . ARG B 1 105 ? -37.852 2.069 13.896 1.00 85.46 403 ARG B C 1
ATOM 3869 O O . ARG B 1 105 ? -38.945 1.759 13.416 1.00 85.32 403 ARG B O 1
ATOM 3890 N N . LEU B 1 106 ? -37.753 2.638 15.090 1.00 86.25 404 LEU B N 1
ATOM 3891 C CA . LEU B 1 106 ? -38.946 2.804 15.899 1.00 86.14 404 LEU B CA 1
ATOM 3892 C C . LEU B 1 106 ? -39.783 3.982 15.452 1.00 89.42 404 LEU B C 1
ATOM 3893 O O . LEU B 1 106 ? -40.989 4.004 15.716 1.00 95.06 404 LEU B O 1
ATOM 3909 N N . LEU B 1 107 ? -39.156 4.983 14.828 1.00 86.07 405 LEU B N 1
ATOM 3910 C CA . LEU B 1 107 ? -39.912 6.134 14.358 1.00 94.31 405 LEU B CA 1
ATOM 3911 C C . LEU B 1 107 ? -40.656 5.816 13.062 1.00 95.83 405 LEU B C 1
ATOM 3912 O O . LEU B 1 107 ? -41.809 6.232 12.880 1.00 96.17 405 LEU B O 1
ATOM 3928 N N . ASP B 1 108 ? -40.021 5.064 12.164 1.00 92.64 406 ASP B N 1
ATOM 3929 C CA . ASP B 1 108 ? -40.690 4.663 10.936 1.00 97.18 406 ASP B CA 1
ATOM 3930 C C . ASP B 1 108 ? -41.794 3.631 11.180 1.00 93.29 406 ASP B C 1
ATOM 3931 O O . ASP B 1 108 ? -42.738 3.550 10.383 1.00 98.41 406 ASP B O 1
ATOM 3940 N N . GLN B 1 109 ? -41.732 2.888 12.283 1.00 86.79 407 GLN B N 1
ATOM 3941 C CA . GLN B 1 109 ? -42.872 2.081 12.689 1.00 87.92 407 GLN B CA 1
ATOM 3942 C C . GLN B 1 109 ? -43.945 2.947 13.331 1.00 90.23 407 GLN B C 1
ATOM 3943 O O . GLN B 1 109 ? -45.145 2.714 13.140 1.00 88.86 407 GLN B O 1
ATOM 3957 N N . LYS B 1 110 ? -43.534 3.952 14.096 1.00 88.78 408 LYS B N 1
ATOM 3958 C CA . LYS B 1 110 ? -44.510 4.881 14.639 1.00 92.42 408 LYS B CA 1
ATOM 3959 C C . LYS B 1 110 ? -45.205 5.656 13.533 1.00 91.27 408 LYS B C 1
ATOM 3960 O O . LYS B 1 110 ? -46.360 6.055 13.693 1.00 94.43 408 LYS B O 1
ATOM 3979 N N . ALA B 1 111 ? -44.512 5.904 12.420 1.00 90.97 409 ALA B N 1
ATOM 3980 C CA . ALA B 1 111 ? -45.119 6.629 11.311 1.00 90.79 409 ALA B CA 1
ATOM 3981 C C . ALA B 1 111 ? -46.222 5.805 10.666 1.00 93.85 409 ALA B C 1
ATOM 3982 O O . ALA B 1 111 ? -47.344 6.292 10.466 1.00 92.02 409 ALA B O 1
ATOM 3989 N N . ASP B 1 112 ? -45.926 4.549 10.339 1.00 90.11 410 ASP B N 1
ATOM 3990 C CA . ASP B 1 112 ? -46.933 3.731 9.691 1.00 89.35 410 ASP B CA 1
ATOM 3991 C C . ASP B 1 112 ? -48.026 3.249 10.632 1.00 88.64 410 ASP B C 1
ATOM 3992 O O . ASP B 1 112 ? -49.004 2.680 10.152 1.00 97.58 410 ASP B O 1
ATOM 4001 N N . ILE B 1 113 ? -47.912 3.451 11.938 1.00 85.99 411 ILE B N 1
ATOM 4002 C CA . ILE B 1 113 ? -49.019 3.075 12.807 1.00 86.02 411 ILE B CA 1
ATOM 4003 C C . ILE B 1 113 ? -50.028 4.209 12.934 1.00 87.56 411 ILE B C 1
ATOM 4004 O O . ILE B 1 113 ? -51.231 3.963 13.030 1.00 86.96 411 ILE B O 1
ATOM 4020 N N . ASP B 1 114 ? -49.588 5.466 12.971 1.00 85.31 412 ASP B N 1
ATOM 4021 C CA . ASP B 1 114 ? -50.556 6.558 13.063 1.00 93.03 412 ASP B CA 1
ATOM 4022 C C . ASP B 1 114 ? -51.194 6.871 11.711 1.00 92.26 412 ASP B C 1
ATOM 4023 O O . ASP B 1 114 ? -52.212 7.578 11.673 1.00 88.41 412 ASP B O 1
ATOM 4032 N N . ASN B 1 115 ? -50.581 6.393 10.617 1.00 88.03 413 ASN B N 1
ATOM 4033 C CA . ASN B 1 115 ? -51.242 6.350 9.321 1.00 86.77 413 ASN B CA 1
ATOM 4034 C C . ASN B 1 115 ? -52.301 5.254 9.309 1.00 85.68 413 ASN B C 1
ATOM 4035 O O . ASN B 1 115 ? -53.394 5.436 8.762 1.00 86.56 413 ASN B O 1
ATOM 4046 N N . ASN B 1 116 ? -51.984 4.107 9.909 1.00 86.32 414 ASN B N 1
ATOM 4047 C CA . ASN B 1 116 ? -52.969 3.052 10.098 1.00 86.69 414 ASN B CA 1
ATOM 4048 C C . ASN B 1 116 ? -54.117 3.510 10.989 1.00 83.80 414 ASN B C 1
ATOM 4049 O O . ASN B 1 116 ? -55.236 3.018 10.848 1.00 81.43 414 ASN B O 1
ATOM 4060 N N . ILE B 1 117 ? -53.854 4.422 11.929 1.00 87.91 415 ILE B N 1
ATOM 4061 C CA . ILE B 1 117 ? -54.921 4.942 12.780 1.00 90.69 415 ILE B CA 1
ATOM 4062 C C . ILE B 1 117 ? -55.754 5.956 12.010 1.00 91.68 415 ILE B C 1
ATOM 4063 O O . ILE B 1 117 ? -56.989 5.953 12.082 1.00 89.29 415 ILE B O 1
ATOM 4079 N N . ASN B 1 118 ? -55.089 6.856 11.283 1.00 88.77 416 ASN B N 1
ATOM 4080 C CA . ASN B 1 118 ? -55.795 7.763 10.399 1.00 82.55 416 ASN B CA 1
ATOM 4081 C C . ASN B 1 118 ? -56.677 6.989 9.436 1.00 87.49 416 ASN B C 1
ATOM 4082 O O . ASN B 1 118 ? -57.846 7.337 9.244 1.00 93.60 416 ASN B O 1
ATOM 4093 N N . ASN B 1 119 ? -56.159 5.899 8.865 1.00 86.88 417 ASN B N 1
ATOM 4094 C CA . ASN B 1 119 ? -56.920 5.169 7.854 1.00 86.73 417 ASN B CA 1
ATOM 4095 C C . ASN B 1 119 ? -58.020 4.315 8.481 1.00 84.42 417 ASN B C 1
ATOM 4096 O O . ASN B 1 119 ? -59.136 4.256 7.956 1.00 86.67 417 ASN B O 1
ATOM 4107 N N . ILE B 1 120 ? -57.744 3.659 9.607 1.00 84.77 418 ILE B N 1
ATOM 4108 C CA . ILE B 1 120 ? -58.800 2.909 10.279 1.00 80.18 418 ILE B CA 1
ATOM 4109 C C . ILE B 1 120 ? -59.926 3.840 10.723 1.00 86.39 418 ILE B C 1
ATOM 4110 O O . ILE B 1 120 ? -61.099 3.447 10.725 1.00 85.32 418 ILE B O 1
ATOM 4126 N N . TYR B 1 121 ? -59.607 5.083 11.091 1.00 89.51 419 TYR B N 1
ATOM 4127 C CA . TYR B 1 121 ? -60.657 6.037 11.441 1.00 88.70 419 TYR B CA 1
ATOM 4128 C C . TYR B 1 121 ? -61.468 6.438 10.212 1.00 90.43 419 TYR B C 1
ATOM 4129 O O . TYR B 1 121 ? -62.702 6.485 10.259 1.00 88.62 419 TYR B O 1
ATOM 4147 N N . GLU B 1 122 ? -60.785 6.751 9.107 1.00 87.26 420 GLU B N 1
ATOM 4148 C CA . GLU B 1 122 ? -61.475 7.108 7.876 1.00 82.40 420 GLU B CA 1
ATOM 4149 C C . GLU B 1 122 ? -62.394 5.983 7.409 1.00 91.80 420 GLU B C 1
ATOM 4150 O O . GLU B 1 122 ? -63.524 6.230 6.973 1.00 93.80 420 GLU B O 1
ATOM 4162 N N . LEU B 1 123 ? -61.925 4.739 7.475 1.00 87.92 421 LEU B N 1
ATOM 4163 C CA . LEU B 1 123 ? -62.781 3.621 7.108 1.00 85.48 421 LEU B CA 1
ATOM 4164 C C . LEU B 1 123 ? -64.039 3.580 7.969 1.00 87.92 421 LEU B C 1
ATOM 4165 O O . LEU B 1 123 ? -65.139 3.341 7.459 1.00 96.52 421 LEU B O 1
ATOM 4181 N N . ALA B 1 124 ? -63.906 3.808 9.274 1.00 86.76 422 ALA B N 1
ATOM 4182 C CA . ALA B 1 124 ? -65.066 3.726 10.154 1.00 90.51 422 ALA B CA 1
ATOM 4183 C C . ALA B 1 124 ? -66.095 4.804 9.820 1.00 94.23 422 ALA B C 1
ATOM 4184 O O . ALA B 1 124 ? -67.306 4.546 9.860 1.00 93.53 422 ALA B O 1
ATOM 4191 N N . GLN B 1 125 ? -65.640 6.014 9.483 1.00 93.41 423 GLN B N 1
ATOM 4192 C CA . GLN B 1 125 ? -66.576 7.083 9.137 1.00 93.30 423 GLN B CA 1
ATOM 4193 C C . GLN B 1 125 ? -67.275 6.790 7.812 1.00 97.99 423 GLN B C 1
ATOM 4194 O O . GLN B 1 125 ? -68.491 6.998 7.679 1.00 100.31 423 GLN B O 1
ATOM 4208 N N . GLN B 1 126 ? -66.523 6.323 6.811 1.00 96.59 424 GLN B N 1
ATOM 4209 C CA . GLN B 1 126 ? -67.150 5.866 5.579 1.00 93.54 424 GLN B CA 1
ATOM 4210 C C . GLN B 1 126 ? -68.009 4.637 5.824 1.00 91.28 424 GLN B C 1
ATOM 4211 O O . GLN B 1 126 ? -68.971 4.405 5.093 1.00 91.88 424 GLN B O 1
ATOM 4225 N N . GLN B 1 127 ? -67.698 3.841 6.848 1.00 93.91 425 GLN B N 1
ATOM 4226 C CA . GLN B 1 127 ? -68.498 2.642 7.082 1.00 91.44 425 GLN B CA 1
ATOM 4227 C C . GLN B 1 127 ? -69.788 2.928 7.852 1.00 95.98 425 GLN B C 1
ATOM 4228 O O . GLN B 1 127 ? -70.792 2.250 7.619 1.00 96.63 425 GLN B O 1
ATOM 4242 N N . ASP B 1 128 ? -69.785 3.877 8.794 1.00 99.43 426 ASP B N 1
ATOM 4243 C CA . ASP B 1 128 ? -71.010 4.230 9.510 1.00 100.28 426 ASP B CA 1
ATOM 4244 C C . ASP B 1 128 ? -71.960 5.042 8.630 1.00 99.21 426 ASP B C 1
ATOM 4245 O O . ASP B 1 128 ? -73.160 5.135 8.930 1.00 93.86 426 ASP B O 1
ATOM 4254 N N . GLN B 1 129 ? -71.446 5.614 7.542 1.00 95.64 427 GLN B N 1
ATOM 4255 C CA . GLN B 1 129 ? -72.305 6.249 6.558 1.00 91.31 427 GLN B CA 1
ATOM 4256 C C . GLN B 1 129 ? -73.025 5.206 5.720 1.00 89.02 427 GLN B C 1
ATOM 4257 O O . GLN B 1 129 ? -74.178 5.402 5.333 1.00 91.77 427 GLN B O 1
ATOM 4271 N N . HIS B 1 130 ? -72.358 4.095 5.421 1.00 85.52 428 HIS B N 1
ATOM 4272 C CA . HIS B 1 130 ? -73.028 2.996 4.738 1.00 86.44 428 HIS B CA 1
ATOM 4273 C C . HIS B 1 130 ? -74.162 2.433 5.580 1.00 89.76 428 HIS B C 1
ATOM 4274 O O . HIS B 1 130 ? -75.219 2.068 5.049 1.00 89.20 428 HIS B O 1
ATOM 4288 N N . SER B 1 131 ? -73.949 2.316 6.891 1.00 89.20 429 SER B N 1
ATOM 4289 C CA . SER B 1 131 ? -75.053 1.975 7.777 1.00 90.89 429 SER B CA 1
ATOM 4290 C C . SER B 1 131 ? -76.170 2.999 7.666 1.00 88.44 429 SER B C 1
ATOM 4291 O O . SER B 1 131 ? -77.343 2.658 7.855 1.00 89.27 429 SER B O 1
ATOM 4299 N N . SER B 1 132 ? -75.822 4.247 7.341 1.00 86.93 430 SER B N 1
ATOM 4300 C CA . SER B 1 132 ? -76.829 5.280 7.120 1.00 88.16 430 SER B CA 1
ATOM 4301 C C . SER B 1 132 ? -77.558 5.065 5.796 1.00 93.43 430 SER B C 1
ATOM 4302 O O . SER B 1 132 ? -78.796 5.108 5.737 1.00 93.91 430 SER B O 1
ATOM 4310 N N . ASP B 1 133 ? -76.805 4.831 4.718 1.00 90.06 431 ASP B N 1
ATOM 4311 C CA . ASP B 1 133 ? -77.410 4.731 3.394 1.00 90.01 431 ASP B CA 1
ATOM 4312 C C . ASP B 1 133 ? -78.216 3.441 3.216 1.00 89.36 431 ASP B C 1
ATOM 4313 O O . ASP B 1 133 ? -79.226 3.438 2.506 1.00 85.71 431 ASP B O 1
ATOM 4322 N N . ILE B 1 134 ? -77.809 2.344 3.849 1.00 91.03 432 ILE B N 1
ATOM 4323 C CA . ILE B 1 134 ? -78.533 1.093 3.661 1.00 89.54 432 ILE B CA 1
ATOM 4324 C C . ILE B 1 134 ? -79.865 1.093 4.402 1.00 92.50 432 ILE B C 1
ATOM 4325 O O . ILE B 1 134 ? -80.814 0.443 3.961 1.00 94.11 432 ILE B O 1
ATOM 4341 N N . LYS B 1 135 ? -79.970 1.790 5.535 1.00 94.87 433 LYS B N 1
ATOM 4342 C CA . LYS B 1 135 ? -81.225 1.778 6.283 1.00 100.28 433 LYS B CA 1
ATOM 4343 C C . LYS B 1 135 ? -82.233 2.781 5.726 1.00 96.35 433 LYS B C 1
ATOM 4344 O O . LYS B 1 135 ? -83.440 2.516 5.752 1.00 91.74 433 LYS B O 1
ATOM 4363 N N . THR B 1 136 ? -81.761 3.929 5.225 1.00 94.03 434 THR B N 1
ATOM 4364 C CA . THR B 1 136 ? -82.662 4.879 4.586 1.00 95.57 434 THR B CA 1
ATOM 4365 C C . THR B 1 136 ? -83.148 4.354 3.237 1.00 98.94 434 THR B C 1
ATOM 4366 O O . THR B 1 136 ? -84.336 4.489 2.903 1.00 98.89 434 THR B O 1
ATOM 4377 N N . LEU B 1 137 ? -82.249 3.768 2.436 1.00 91.58 435 LEU B N 1
ATOM 4378 C CA . LEU B 1 137 ? -82.682 3.131 1.198 1.00 91.16 435 LEU B CA 1
ATOM 4379 C C . LEU B 1 137 ? -83.742 2.071 1.487 1.00 90.56 435 LEU B C 1
ATOM 4380 O O . LEU B 1 137 ? -84.749 1.987 0.777 1.00 88.43 435 LEU B O 1
ATOM 4396 N N . LYS B 1 138 ? -83.561 1.287 2.556 1.00 93.90 436 LYS B N 1
ATOM 4397 C CA . LYS B 1 138 ? -84.534 0.247 2.898 1.00 93.97 436 LYS B CA 1
ATOM 4398 C C . LYS B 1 138 ? -85.931 0.831 3.141 1.00 93.90 436 LYS B C 1
ATOM 4399 O O . LYS B 1 138 ? -86.925 0.353 2.582 1.00 92.36 436 LYS B O 1
ATOM 4418 N N . ASN B 1 139 ? -86.033 1.851 3.985 1.00 92.32 437 ASN B N 1
ATOM 4419 C CA . ASN B 1 139 ? -87.322 2.443 4.307 1.00 93.31 437 ASN B CA 1
ATOM 4420 C C . ASN B 1 139 ? -87.723 3.534 3.323 1.00 93.12 437 ASN B C 1
ATOM 4421 O O . ASN B 1 139 ? -88.736 4.211 3.536 1.00 91.37 437 ASN B O 1
ATOM 4432 N N . ASN B 1 140 ? -86.943 3.728 2.264 1.00 89.80 438 ASN B N 1
ATOM 4433 C CA . ASN B 1 140 ? -87.370 4.548 1.142 1.00 89.23 438 ASN B CA 1
ATOM 4434 C C . ASN B 1 140 ? -87.938 3.715 0.007 1.00 92.30 438 ASN B C 1
ATOM 4435 O O . ASN B 1 140 ? -88.815 4.189 -0.726 1.00 95.61 438 ASN B O 1
ATOM 4446 N N . VAL B 1 141 ? -87.478 2.477 -0.143 1.00 87.06 439 VAL B N 1
ATOM 4447 C CA . VAL B 1 141 ? -88.160 1.582 -1.060 1.00 92.38 439 VAL B CA 1
ATOM 4448 C C . VAL B 1 141 ? -89.368 0.947 -0.380 1.00 89.81 439 VAL B C 1
ATOM 4449 O O . VAL B 1 141 ? -90.350 0.627 -1.044 1.00 88.10 439 VAL B O 1
ATOM 4462 N N . GLU B 1 142 ? -89.330 0.754 0.939 1.00 89.97 440 GLU B N 1
ATOM 4463 C CA . GLU B 1 142 ? -90.552 0.407 1.650 1.00 90.63 440 GLU B CA 1
ATOM 4464 C C . GLU B 1 142 ? -91.602 1.483 1.438 1.00 94.10 440 GLU B C 1
ATOM 4465 O O . GLU B 1 142 ? -92.780 1.181 1.231 1.00 97.38 440 GLU B O 1
ATOM 4477 N N . GLU B 1 143 ? -91.186 2.749 1.476 1.00 92.13 441 GLU B N 1
ATOM 4478 C CA . GLU B 1 143 ? -92.134 3.845 1.321 1.00 94.13 441 GLU B CA 1
ATOM 4479 C C . GLU B 1 143 ? -92.592 3.962 -0.126 1.00 97.52 441 GLU B C 1
ATOM 4480 O O . GLU B 1 143 ? -93.761 4.265 -0.393 1.00 98.58 441 GLU B O 1
ATOM 4492 N N . GLY B 1 144 ? -91.692 3.713 -1.075 1.00 98.49 442 GLY B N 1
ATOM 4493 C CA . GLY B 1 144 ? -92.080 3.793 -2.472 1.00 95.22 442 GLY B CA 1
ATOM 4494 C C . GLY B 1 144 ? -93.033 2.682 -2.862 1.00 91.99 442 GLY B C 1
ATOM 4495 O O . GLY B 1 144 ? -94.092 2.927 -3.438 1.00 88.03 442 GLY B O 1
ATOM 4499 N N . LEU B 1 145 ? -92.671 1.442 -2.543 1.00 95.27 443 LEU B N 1
ATOM 4500 C CA . LEU B 1 145 ? -93.482 0.312 -2.965 1.00 92.59 443 LEU B CA 1
ATOM 4501 C C . LEU B 1 145 ? -94.902 0.417 -2.431 1.00 93.72 443 LEU B C 1
ATOM 4502 O O . LEU B 1 145 ? -95.860 0.062 -3.127 1.00 95.25 443 LEU B O 1
ATOM 4518 N N . LEU B 1 146 ? -95.067 0.897 -1.202 1.00 93.15 444 LEU B N 1
ATOM 4519 C CA . LEU B 1 146 ? -96.376 0.847 -0.568 1.00 95.52 444 LEU B CA 1
ATOM 4520 C C . LEU B 1 146 ? -97.247 2.055 -0.867 1.00 99.96 444 LEU B C 1
ATOM 4521 O O . LEU B 1 146 ? -98.406 2.078 -0.437 1.00 107.37 444 LEU B O 1
ATOM 4537 N N . ASP B 1 147 ? -96.745 3.058 -1.581 1.00 97.29 445 ASP B N 1
ATOM 4538 C CA . ASP B 1 147 ? -97.656 4.046 -2.142 1.00 101.80 445 ASP B CA 1
ATOM 4539 C C . ASP B 1 147 ? -98.045 3.762 -3.582 1.00 99.67 445 ASP B C 1
ATOM 4540 O O . ASP B 1 147 ? -99.144 4.145 -3.984 1.00 97.08 445 ASP B O 1
ATOM 4549 N N . LEU B 1 148 ? -97.194 3.080 -4.354 1.00 96.93 446 LEU B N 1
ATOM 4550 C CA . LEU B 1 148 ? -97.596 2.620 -5.679 1.00 97.32 446 LEU B CA 1
ATOM 4551 C C . LEU B 1 148 ? -98.771 1.657 -5.588 1.00 100.63 446 LEU B C 1
ATOM 4552 O O . LEU B 1 148 ? -99.746 1.778 -6.339 1.00 104.69 446 LEU B O 1
ATOM 4568 N N . SER B 1 149 ? -98.688 0.683 -4.677 1.00 93.46 447 SER B N 1
ATOM 4569 C CA . SER B 1 149 ? -99.817 -0.198 -4.442 1.00 96.21 447 SER B CA 1
ATOM 4570 C C . SER B 1 149 ? -100.941 0.503 -3.684 1.00 103.97 447 SER B C 1
ATOM 4571 O O . SER B 1 149 ? -102.096 0.075 -3.782 1.00 105.41 447 SER B O 1
ATOM 4579 N N . GLY B 1 150 ? -100.623 1.544 -2.902 1.00 104.57 448 GLY B N 1
ATOM 4580 C CA . GLY B 1 150 ? -101.667 2.392 -2.344 1.00 108.87 448 GLY B CA 1
ATOM 4581 C C . GLY B 1 150 ? -102.499 3.061 -3.417 1.00 109.29 448 GLY B C 1
ATOM 4582 O O . GLY B 1 150 ? -103.710 3.259 -3.250 1.00 109.63 448 GLY B O 1
ATOM 4586 N N . ARG B 1 151 ? -101.869 3.417 -4.529 1.00 106.97 449 ARG B N 1
ATOM 4587 C CA . ARG B 1 151 ? -102.585 4.016 -5.637 1.00 107.60 449 ARG B CA 1
ATOM 4588 C C . ARG B 1 151 ? -103.146 3.005 -6.611 1.00 106.36 449 ARG B C 1
ATOM 4589 O O . ARG B 1 151 ? -104.071 3.366 -7.350 1.00 107.87 449 ARG B O 1
ATOM 4610 N N . LEU B 1 152 ? -102.583 1.787 -6.689 1.00 105.00 450 LEU B N 1
ATOM 4611 C CA . LEU B 1 152 ? -103.067 0.807 -7.642 1.00 104.72 450 LEU B CA 1
ATOM 4612 C C . LEU B 1 152 ? -104.257 -0.002 -7.104 1.00 105.30 450 LEU B C 1
ATOM 4613 O O . LEU B 1 152 ? -104.860 -0.736 -7.881 1.00 104.60 450 LEU B O 1
ATOM 4629 N N . ILE B 1 153 ? -104.526 -0.004 -5.786 1.00 110.51 451 ILE B N 1
ATOM 4630 C CA . ILE B 1 153 ? -105.828 -0.495 -5.307 1.00 111.90 451 ILE B CA 1
ATOM 4631 C C . ILE B 1 153 ? -106.899 0.603 -5.425 1.00 112.17 451 ILE B C 1
ATOM 4632 O O . ILE B 1 153 ? -108.082 0.312 -5.218 1.00 113.49 451 ILE B O 1
ATOM 4648 N N . ASP B 1 154 ? -106.531 1.837 -5.834 1.00 111.93 452 ASP B N 1
ATOM 4649 C CA . ASP B 1 154 ? -107.496 2.868 -6.265 1.00 108.92 452 ASP B CA 1
ATOM 4650 C C . ASP B 1 154 ? -107.900 2.565 -7.710 1.00 102.81 452 ASP B C 1
ATOM 4651 O O . ASP B 1 154 ? -107.368 3.117 -8.678 1.00 98.20 452 ASP B O 1
ATOM 4660 N N . LEU B 1 155 ? -108.827 1.627 -7.843 1.00 85.52 453 LEU B N 1
ATOM 4661 C CA . LEU B 1 155 ? -109.246 1.106 -9.121 1.00 78.26 453 LEU B CA 1
ATOM 4662 C C . LEU B 1 155 ? -110.697 0.616 -9.017 1.00 73.51 453 LEU B C 1
ATOM 4663 O O . LEU B 1 155 ? -111.092 0.034 -7.993 1.00 75.12 453 LEU B O 1
ATOM 4670 N N . LYS C 1 1 ? 72.767 -3.117 71.958 1.00 83.21 299 LYS C N 1
ATOM 4671 C CA . LYS C 1 1 ? 71.303 -3.346 71.954 1.00 84.60 299 LYS C CA 1
ATOM 4672 C C . LYS C 1 1 ? 70.926 -4.854 71.987 1.00 77.15 299 LYS C C 1
ATOM 4673 O O . LYS C 1 1 ? 71.174 -5.618 71.049 1.00 78.16 299 LYS C O 1
ATOM 4691 N N . THR C 1 2 ? 70.299 -5.260 73.084 1.00 70.64 300 THR C N 1
ATOM 4692 C CA . THR C 1 2 ? 70.215 -6.668 73.466 1.00 78.79 300 THR C CA 1
ATOM 4693 C C . THR C 1 2 ? 69.764 -7.608 72.344 1.00 71.94 300 THR C C 1
ATOM 4694 O O . THR C 1 2 ? 69.160 -7.141 71.376 1.00 77.06 300 THR C O 1
ATOM 4705 N N . GLY C 1 3 ? 70.140 -8.900 72.403 1.00 71.10 301 GLY C N 1
ATOM 4706 C CA . GLY C 1 3 ? 69.397 -10.006 71.774 1.00 69.95 301 GLY C CA 1
ATOM 4707 C C . GLY C 1 3 ? 69.616 -10.272 70.297 1.00 59.08 301 GLY C C 1
ATOM 4708 O O . GLY C 1 3 ? 69.012 -11.206 69.777 1.00 44.27 301 GLY C O 1
ATOM 4712 N N . ASN C 1 4 ? 70.270 -9.366 69.579 1.00 62.54 302 ASN C N 1
ATOM 4713 C CA . ASN C 1 4 ? 70.719 -9.489 68.195 1.00 59.51 302 ASN C CA 1
ATOM 4714 C C . ASN C 1 4 ? 69.726 -9.701 67.030 1.00 58.88 302 ASN C C 1
ATOM 4715 O O . ASN C 1 4 ? 70.171 -9.672 65.876 1.00 65.33 302 ASN C O 1
ATOM 4726 N N . GLY C 1 5 ? 68.419 -9.772 67.233 1.00 48.70 303 GLY C N 1
ATOM 4727 C CA . GLY C 1 5 ? 67.504 -9.586 66.117 1.00 35.29 303 GLY C CA 1
ATOM 4728 C C . GLY C 1 5 ? 66.421 -8.665 66.626 1.00 28.57 303 GLY C C 1
ATOM 4729 O O . GLY C 1 5 ? 65.545 -8.206 65.897 1.00 27.91 303 GLY C O 1
ATOM 4733 N N . THR C 1 6 ? 66.481 -8.439 67.929 1.00 33.39 304 THR C N 1
ATOM 4734 C CA . THR C 1 6 ? 65.407 -7.875 68.712 1.00 34.53 304 THR C CA 1
ATOM 4735 C C . THR C 1 6 ? 66.005 -7.040 69.841 1.00 38.91 304 THR C C 1
ATOM 4736 O O . THR C 1 6 ? 67.124 -7.279 70.303 1.00 37.29 304 THR C O 1
ATOM 4747 N N . VAL C 1 7 ? 65.254 -6.022 70.242 1.00 36.30 305 VAL C N 1
ATOM 4748 C CA . VAL C 1 7 ? 65.580 -5.208 71.402 1.00 37.55 305 VAL C CA 1
ATOM 4749 C C . VAL C 1 7 ? 64.420 -5.363 72.360 1.00 26.13 305 VAL C C 1
ATOM 4750 O O . VAL C 1 7 ? 63.260 -5.141 72.011 1.00 32.30 305 VAL C O 1
ATOM 4763 N N . SER C 1 8 ? 64.710 -5.792 73.534 1.00 30.25 306 SER C N 1
ATOM 4764 C CA . SER C 1 8 ? 63.655 -6.222 74.402 1.00 32.08 306 SER C CA 1
ATOM 4765 C C . SER C 1 8 ? 63.444 -5.166 75.450 1.00 31.15 306 SER C C 1
ATOM 4766 O O . SER C 1 8 ? 64.418 -4.624 75.967 1.00 35.52 306 SER C O 1
ATOM 4774 N N . VAL C 1 9 ? 62.174 -4.876 75.759 1.00 27.36 307 VAL C N 1
ATOM 4775 C CA . VAL C 1 9 ? 61.841 -4.018 76.889 1.00 31.00 307 VAL C CA 1
ATOM 4776 C C . VAL C 1 9 ? 61.188 -4.798 78.013 1.00 34.84 307 VAL C C 1
ATOM 4777 O O . VAL C 1 9 ? 60.660 -4.198 78.951 1.00 34.11 307 VAL C O 1
ATOM 4790 N N . GLY C 1 10 ? 61.206 -6.124 77.940 1.00 30.94 308 GLY C N 1
ATOM 4791 C CA . GLY C 1 10 ? 60.885 -6.930 79.097 1.00 33.25 308 GLY C CA 1
ATOM 4792 C C . GLY C 1 10 ? 60.903 -8.424 78.802 1.00 41.28 308 GLY C C 1
ATOM 4793 O O . GLY C 1 10 ? 61.712 -8.893 78.005 1.00 42.58 308 GLY C O 1
ATOM 4797 N N . LYS C 1 11 ? 60.019 -9.192 79.428 1.00 44.95 309 LYS C N 1
ATOM 4798 C CA . LYS C 1 11 ? 59.916 -10.612 79.141 1.00 42.91 309 LYS C CA 1
ATOM 4799 C C . LYS C 1 11 ? 58.437 -10.951 79.024 1.00 45.36 309 LYS C C 1
ATOM 4800 O O . LYS C 1 11 ? 57.562 -10.116 79.300 1.00 42.06 309 LYS C O 1
ATOM 4819 N N . LYS C 1 12 ? 58.156 -12.178 78.564 1.00 52.83 310 LYS C N 1
ATOM 4820 C CA . LYS C 1 12 ? 56.777 -12.652 78.483 1.00 38.33 310 LYS C CA 1
ATOM 4821 C C . LYS C 1 12 ? 56.159 -12.652 79.867 1.00 42.96 310 LYS C C 1
ATOM 4822 O O . LYS C 1 12 ? 56.739 -13.190 80.814 1.00 50.47 310 LYS C O 1
ATOM 4841 N N . GLY C 1 13 ? 55.002 -11.997 79.989 1.00 48.74 311 GLY C N 1
ATOM 4842 C CA . GLY C 1 13 ? 54.311 -11.850 81.249 1.00 49.86 311 GLY C CA 1
ATOM 4843 C C . GLY C 1 13 ? 54.759 -10.675 82.086 1.00 40.00 311 GLY C C 1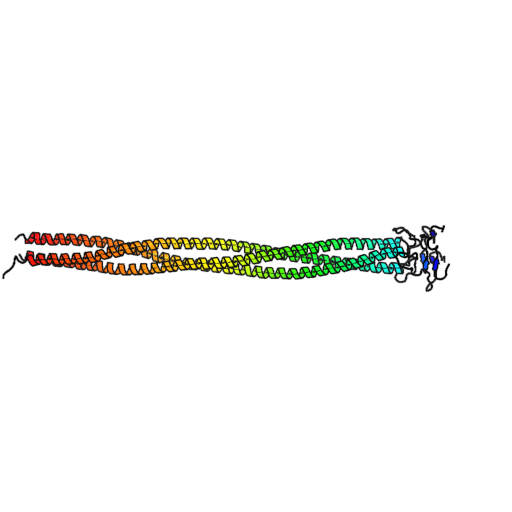
ATOM 4844 O O . GLY C 1 13 ? 54.163 -10.421 83.138 1.00 47.15 311 GLY C O 1
ATOM 4848 N N . LYS C 1 14 ? 55.811 -9.975 81.677 1.00 43.01 312 LYS C N 1
ATOM 4849 C CA . LYS C 1 14 ? 56.269 -8.744 82.356 1.00 50.20 312 LYS C CA 1
ATOM 4850 C C . LYS C 1 14 ? 56.625 -7.668 81.314 1.00 47.64 312 LYS C C 1
ATOM 4851 O O . LYS C 1 14 ? 57.742 -7.165 81.199 1.00 40.10 312 LYS C O 1
ATOM 4870 N N . GLU C 1 15 ? 55.659 -7.377 80.450 1.00 41.48 313 GLU C N 1
ATOM 4871 C CA . GLU C 1 15 ? 55.861 -6.413 79.396 1.00 39.79 313 GLU C CA 1
ATOM 4872 C C . GLU C 1 15 ? 55.986 -4.993 79.940 1.00 37.03 313 GLU C C 1
ATOM 4873 O O . GLU C 1 15 ? 55.469 -4.652 80.999 1.00 38.05 313 GLU C O 1
ATOM 4885 N N . ARG C 1 16 ? 56.641 -4.141 79.175 1.00 34.81 314 ARG C N 1
ATOM 4886 C CA . ARG C 1 16 ? 56.697 -2.741 79.550 1.00 35.35 314 ARG C CA 1
ATOM 4887 C C . ARG C 1 16 ? 56.125 -1.860 78.449 1.00 32.56 314 ARG C C 1
ATOM 4888 O O . ARG C 1 16 ? 56.259 -2.151 77.249 1.00 27.52 314 ARG C O 1
ATOM 4909 N N . GLN C 1 17 ? 55.509 -0.755 78.869 1.00 31.20 315 GLN C N 1
ATOM 4910 C CA . GLN C 1 17 ? 55.160 0.287 77.911 1.00 35.88 315 GLN C CA 1
ATOM 4911 C C . GLN C 1 17 ? 56.389 1.095 77.562 1.00 36.83 315 GLN C C 1
ATOM 4912 O O . GLN C 1 17 ? 57.309 1.254 78.378 1.00 36.59 315 GLN C O 1
ATOM 4926 N N . ILE C 1 18 ? 56.424 1.587 76.337 1.00 29.08 316 ILE C N 1
ATOM 4927 C CA . ILE C 1 18 ? 57.453 2.529 75.944 1.00 30.91 316 ILE C CA 1
ATOM 4928 C C . ILE C 1 18 ? 56.801 3.891 75.846 1.00 33.69 316 ILE C C 1
ATOM 4929 O O . ILE C 1 18 ? 55.739 4.025 75.219 1.00 39.54 316 ILE C O 1
ATOM 4945 N N . VAL C 1 19 ? 57.443 4.909 76.426 1.00 31.89 317 VAL C N 1
ATOM 4946 C CA . VAL C 1 19 ? 56.806 6.200 76.651 1.00 29.98 317 VAL C CA 1
ATOM 4947 C C . VAL C 1 19 ? 57.700 7.333 76.178 1.00 33.24 317 VAL C C 1
ATOM 4948 O O . VAL C 1 19 ? 58.932 7.196 76.147 1.00 27.29 317 VAL C O 1
ATOM 4961 N N . HIS C 1 20 ? 57.046 8.492 75.874 1.00 24.48 318 HIS C N 1
ATOM 4962 C CA . HIS C 1 20 ? 57.704 9.705 75.386 1.00 25.67 318 HIS C CA 1
ATOM 4963 C C . HIS C 1 20 ? 58.242 9.467 74.004 1.00 23.62 318 HIS C C 1
ATOM 4964 O O . HIS C 1 20 ? 59.327 9.918 73.659 1.00 34.54 318 HIS C O 1
ATOM 4978 N N . VAL C 1 21 ? 57.465 8.779 73.216 1.00 20.23 319 VAL C N 1
ATOM 4979 C CA . VAL C 1 21 ? 57.837 8.382 71.873 1.00 25.74 319 VAL C CA 1
ATOM 4980 C C . VAL C 1 21 ? 57.382 9.463 70.914 1.00 28.42 319 VAL C C 1
ATOM 4981 O O . VAL C 1 21 ? 56.180 9.716 70.754 1.00 27.47 319 VAL C O 1
ATOM 4994 N N . GLY C 1 22 ? 58.301 10.018 70.159 1.00 31.71 320 GLY C N 1
ATOM 4995 C CA . GLY C 1 22 ? 57.876 10.894 69.090 1.00 31.95 320 GLY C CA 1
ATOM 4996 C C . GLY C 1 22 ? 57.125 10.160 67.995 1.00 29.11 320 GLY C C 1
ATOM 4997 O O . GLY C 1 22 ? 57.533 9.096 67.529 1.00 29.05 320 GLY C O 1
ATOM 5001 N N . ALA C 1 23 ? 56.102 10.810 67.482 1.00 33.40 321 ALA C N 1
ATOM 5002 C CA . ALA C 1 23 ? 55.350 10.286 66.354 1.00 25.93 321 ALA C CA 1
ATOM 5003 C C . ALA C 1 23 ? 56.283 9.982 65.177 1.00 28.36 321 ALA C C 1
ATOM 5004 O O . ALA C 1 23 ? 57.196 10.748 64.845 1.00 23.20 321 ALA C O 1
ATOM 5011 N N . GLY C 1 24 ? 56.016 8.863 64.495 1.00 25.00 322 GLY C N 1
ATOM 5012 C CA . GLY C 1 24 ? 56.850 8.468 63.386 1.00 22.42 322 GLY C CA 1
ATOM 5013 C C . GLY C 1 24 ? 56.301 8.755 62.003 1.00 26.19 322 GLY C C 1
ATOM 5014 O O . GLY C 1 24 ? 55.105 8.958 61.802 1.00 20.85 322 GLY C O 1
ATOM 5018 N N . GLU C 1 25 ? 57.211 8.744 61.034 1.00 22.39 323 GLU C N 1
ATOM 5019 C CA . GLU C 1 25 ? 56.790 8.788 59.661 1.00 25.40 323 GLU C CA 1
ATOM 5020 C C . GLU C 1 25 ? 55.819 7.642 59.340 1.00 32.74 323 GLU C C 1
ATOM 5021 O O . GLU C 1 25 ? 56.032 6.467 59.693 1.00 29.02 323 GLU C O 1
ATOM 5033 N N . ILE C 1 26 ? 54.772 7.984 58.630 1.00 25.88 324 ILE C N 1
ATOM 5034 C CA . ILE C 1 26 ? 53.772 7.021 58.166 1.00 29.19 324 ILE C CA 1
ATOM 5035 C C . ILE C 1 26 ? 53.867 6.981 56.656 1.00 24.67 324 ILE C C 1
ATOM 5036 O O . ILE C 1 26 ? 53.361 7.874 56.006 1.00 28.93 324 ILE C O 1
ATOM 5052 N N . SER C 1 27 ? 54.520 5.974 56.100 1.00 29.54 325 SER C N 1
ATOM 5053 C CA . SER C 1 27 ? 54.797 5.898 54.674 1.00 32.40 325 SER C CA 1
ATOM 5054 C C . SER C 1 27 ? 55.042 4.421 54.401 1.00 31.97 325 SER C C 1
ATOM 5055 O O . SER C 1 27 ? 55.308 3.650 55.329 1.00 28.08 325 SER C O 1
ATOM 5063 N N . ASP C 1 28 ? 55.004 4.041 53.126 1.00 31.15 326 ASP C N 1
ATOM 5064 C CA . ASP C 1 28 ? 55.306 2.663 52.812 1.00 29.21 326 ASP C CA 1
ATOM 5065 C C . ASP C 1 28 ? 56.765 2.273 53.049 1.00 32.60 326 ASP C C 1
ATOM 5066 O O . ASP C 1 28 ? 57.051 1.071 53.061 1.00 34.90 326 ASP C O 1
ATOM 5075 N N . THR C 1 29 ? 57.697 3.202 53.260 1.00 36.87 327 THR C N 1
ATOM 5076 C CA . THR C 1 29 ? 59.057 2.782 53.630 1.00 37.61 327 THR C CA 1
ATOM 5077 C C . THR C 1 29 ? 59.437 3.067 55.081 1.00 30.32 327 THR C C 1
ATOM 5078 O O . THR C 1 29 ? 60.592 2.862 55.462 1.00 33.84 327 THR C O 1
ATOM 5089 N N . SER C 1 30 ? 58.529 3.556 55.907 1.00 33.24 328 SER C N 1
ATOM 5090 C CA . SER C 1 30 ? 58.967 3.997 57.223 1.00 24.51 328 SER C CA 1
ATOM 5091 C C . SER C 1 30 ? 59.376 2.822 58.094 1.00 31.97 328 SER C C 1
ATOM 5092 O O . SER C 1 30 ? 58.663 1.816 58.213 1.00 30.41 328 SER C O 1
ATOM 5100 N N . THR C 1 31 ? 60.520 2.983 58.762 1.00 31.76 329 THR C N 1
ATOM 5101 C CA . THR C 1 31 ? 60.844 2.104 59.875 1.00 29.40 329 THR C CA 1
ATOM 5102 C C . THR C 1 31 ? 60.797 2.848 61.211 1.00 28.13 329 THR C C 1
ATOM 5103 O O . THR C 1 31 ? 61.533 2.493 62.139 1.00 25.18 329 THR C O 1
ATOM 5114 N N . ASP C 1 32 ? 59.938 3.877 61.336 1.00 22.71 330 ASP C N 1
ATOM 5115 C CA . ASP C 1 32 ? 59.828 4.567 62.621 1.00 27.94 330 ASP C CA 1
ATOM 5116 C C . ASP C 1 32 ? 58.841 3.824 63.509 1.00 25.20 330 ASP C C 1
ATOM 5117 O O . ASP C 1 32 ? 57.871 3.246 63.029 1.00 18.46 330 ASP C O 1
ATOM 5126 N N . ALA C 1 33 ? 59.028 3.929 64.816 1.00 21.92 331 ALA C N 1
ATOM 5127 C CA . ALA C 1 33 ? 57.961 3.523 65.720 1.00 22.01 331 ALA C CA 1
ATOM 5128 C C . ALA C 1 33 ? 56.725 4.444 65.577 1.00 24.54 331 ALA C C 1
ATOM 5129 O O . ALA C 1 33 ? 56.828 5.617 65.244 1.00 24.77 331 ALA C O 1
ATOM 5136 N N . VAL C 1 34 ? 55.574 3.910 65.946 1.00 28.49 332 VAL C N 1
ATOM 5137 C CA . VAL C 1 34 ? 54.264 4.561 65.910 1.00 30.54 332 VAL C CA 1
ATOM 5138 C C . VAL C 1 34 ? 53.879 4.745 67.362 1.00 36.20 332 VAL C C 1
ATOM 5139 O O . VAL C 1 34 ? 54.240 3.897 68.200 1.00 33.26 332 VAL C O 1
ATOM 5152 N N . ASN C 1 35 ? 53.231 5.885 67.693 1.00 30.31 333 ASN C N 1
ATOM 5153 C CA . ASN C 1 35 ? 52.695 6.104 69.032 1.00 26.58 333 ASN C CA 1
ATOM 5154 C C . ASN C 1 35 ? 51.171 6.065 68.999 1.00 23.43 333 ASN C C 1
ATOM 5155 O O . ASN C 1 35 ? 50.542 6.033 67.941 1.00 22.27 333 ASN C O 1
ATOM 5166 N N . GLY C 1 36 ? 50.608 6.008 70.197 1.00 23.31 334 GLY C N 1
ATOM 5167 C CA . GLY C 1 36 ? 49.182 5.814 70.359 1.00 31.55 334 GLY C CA 1
ATOM 5168 C C . GLY C 1 36 ? 48.313 6.905 69.751 1.00 25.40 334 GLY C C 1
ATOM 5169 O O . GLY C 1 36 ? 47.206 6.638 69.316 1.00 22.03 334 GLY C O 1
ATOM 5173 N N . SER C 1 37 ? 48.801 8.134 69.713 1.00 27.45 335 SER C N 1
ATOM 5174 C CA . SER C 1 37 ? 48.026 9.195 69.110 1.00 26.78 335 SER C CA 1
ATOM 5175 C C . SER C 1 37 ? 47.885 8.951 67.611 1.00 29.19 335 SER C C 1
ATOM 5176 O O . SER C 1 37 ? 46.875 9.354 67.009 1.00 20.97 335 SER C O 1
ATOM 5184 N N . GLN C 1 38 ? 48.862 8.272 66.990 1.00 27.09 336 GLN C N 1
ATOM 5185 C CA . GLN C 1 38 ? 48.733 7.966 65.555 1.00 25.75 336 GLN C CA 1
ATOM 5186 C C . GLN C 1 38 ? 47.720 6.834 65.299 1.00 23.13 336 GLN C C 1
ATOM 5187 O O . GLN C 1 38 ? 47.042 6.808 64.254 1.00 20.39 336 GLN C O 1
ATOM 5201 N N . LEU C 1 39 ? 47.617 5.906 66.226 1.00 21.95 337 LEU C N 1
ATOM 5202 C CA . LEU C 1 39 ? 46.662 4.823 66.073 1.00 25.15 337 LEU C CA 1
ATOM 5203 C C . LEU C 1 39 ? 45.246 5.354 66.316 1.00 21.89 337 LEU C C 1
ATOM 5204 O O . LEU C 1 39 ? 44.287 4.904 65.684 1.00 23.05 337 LEU C O 1
ATOM 5220 N N . HIS C 1 40 ? 45.135 6.301 67.245 1.00 22.25 338 HIS C N 1
ATOM 5221 C CA . HIS C 1 40 ? 43.890 6.948 67.590 1.00 26.01 338 HIS C CA 1
ATOM 5222 C C . HIS C 1 40 ? 43.346 7.708 66.399 1.00 23.57 338 HIS C C 1
ATOM 5223 O O . HIS C 1 40 ? 42.184 7.555 66.027 1.00 29.11 338 HIS C O 1
ATOM 5237 N N . ALA C 1 41 ? 44.189 8.479 65.751 1.00 27.64 339 ALA C N 1
ATOM 5238 C CA . ALA C 1 41 ? 43.740 9.215 64.587 1.00 29.27 339 ALA C CA 1
ATOM 5239 C C . ALA C 1 41 ? 43.154 8.258 63.557 1.00 21.76 339 ALA C C 1
ATOM 5240 O O . ALA C 1 41 ? 42.067 8.508 63.019 1.00 25.37 339 ALA C O 1
ATOM 5247 N N . LEU C 1 42 ? 43.890 7.191 63.234 1.00 22.30 340 LEU C N 1
ATOM 5248 C CA . LEU C 1 42 ? 43.393 6.205 62.292 1.00 27.97 340 LEU C CA 1
ATOM 5249 C C . LEU C 1 42 ? 42.124 5.585 62.825 1.00 25.75 340 LEU C C 1
ATOM 5250 O O . LEU C 1 42 ? 41.153 5.446 62.080 1.00 24.20 340 LEU C O 1
ATOM 5266 N N . ALA C 1 43 ? 42.075 5.269 64.130 1.00 24.37 341 ALA C N 1
ATOM 5267 C CA . ALA C 1 43 ? 40.876 4.593 64.636 1.00 27.81 341 ALA C CA 1
ATOM 5268 C C . ALA C 1 43 ? 39.620 5.476 64.521 1.00 28.81 341 ALA C C 1
ATOM 5269 O O . ALA C 1 43 ? 38.495 4.958 64.485 1.00 26.69 341 ALA C O 1
ATOM 5276 N N . THR C 1 44 ? 39.809 6.800 64.471 1.00 25.91 342 THR C N 1
ATOM 5277 C CA . THR C 1 44 ? 38.717 7.747 64.390 1.00 24.05 342 THR C CA 1
ATOM 5278 C C . THR C 1 44 ? 38.095 7.684 63.005 1.00 26.03 342 THR C C 1
ATOM 5279 O O . THR C 1 44 ? 36.878 7.463 62.871 1.00 28.81 342 THR C O 1
ATOM 5290 N N . VAL C 1 45 ? 38.942 7.698 61.977 1.00 25.52 343 VAL C N 1
ATOM 5291 C CA . VAL C 1 45 ? 38.471 7.450 60.622 1.00 30.63 343 VAL C CA 1
ATOM 5292 C C . VAL C 1 45 ? 37.684 6.141 60.552 1.00 31.12 343 VAL C C 1
ATOM 5293 O O . VAL C 1 45 ? 36.551 6.116 60.054 1.00 30.44 343 VAL C O 1
ATOM 5306 N N . VAL C 1 46 ? 38.267 5.038 61.043 1.00 25.84 344 VAL C N 1
ATOM 5307 C CA . VAL C 1 46 ? 37.622 3.720 60.926 1.00 25.60 344 VAL C CA 1
ATOM 5308 C C . VAL C 1 46 ? 36.227 3.699 61.537 1.00 25.72 344 VAL C C 1
ATOM 5309 O O . VAL C 1 46 ? 35.304 3.073 61.009 1.00 23.85 344 VAL C O 1
ATOM 5322 N N . ALA C 1 47 ? 36.107 4.276 62.728 1.00 28.41 345 ALA C N 1
ATOM 5323 C CA . ALA C 1 47 ? 34.848 4.492 63.402 1.00 28.48 345 ALA C CA 1
ATOM 5324 C C . ALA C 1 47 ? 33.864 5.281 62.540 1.00 33.56 345 ALA C C 1
ATOM 5325 O O . ALA C 1 47 ? 32.658 4.988 62.536 1.00 25.23 345 ALA C O 1
ATOM 5332 N N . GLN C 1 48 ? 34.364 6.275 61.812 1.00 28.95 346 GLN C N 1
ATOM 5333 C CA . GLN C 1 48 ? 33.496 7.091 60.980 1.00 26.62 346 GLN C CA 1
ATOM 5334 C C . GLN C 1 48 ? 33.077 6.313 59.745 1.00 30.10 346 GLN C C 1
ATOM 5335 O O . GLN C 1 48 ? 31.922 6.405 59.298 1.00 27.29 346 GLN C O 1
ATOM 5349 N N . ASN C 1 49 ? 34.010 5.544 59.180 1.00 22.45 347 ASN C N 1
ATOM 5350 C CA . ASN C 1 49 ? 33.642 4.642 58.113 1.00 26.78 347 ASN C CA 1
ATOM 5351 C C . ASN C 1 49 ? 32.605 3.616 58.592 1.00 29.34 347 ASN C C 1
ATOM 5352 O O . ASN C 1 49 ? 31.852 3.076 57.785 1.00 25.49 347 ASN C O 1
ATOM 5363 N N . LYS C 1 50 ? 32.631 3.266 59.883 1.00 25.14 348 LYS C N 1
ATOM 5364 C CA . LYS C 1 50 ? 31.756 2.227 60.387 1.00 26.52 348 LYS C CA 1
ATOM 5365 C C . LYS C 1 50 ? 30.330 2.776 60.625 1.00 33.66 348 LYS C C 1
ATOM 5366 O O . LYS C 1 50 ? 29.340 2.125 60.269 1.00 20.51 348 LYS C O 1
ATOM 5385 N N . ALA C 1 51 ? 30.257 3.969 61.232 1.00 22.22 349 ALA C N 1
ATOM 5386 C CA . ALA C 1 51 ? 29.030 4.691 61.406 1.00 24.23 349 ALA C CA 1
ATOM 5387 C C . ALA C 1 51 ? 28.382 4.944 60.062 1.00 35.76 349 ALA C C 1
ATOM 5388 O O . ALA C 1 51 ? 27.165 4.830 59.920 1.00 35.68 349 ALA C O 1
ATOM 5395 N N . ASP C 1 52 ? 29.192 5.193 59.036 1.00 34.84 350 ASP C N 1
ATOM 5396 C CA . ASP C 1 52 ? 28.642 5.470 57.723 1.00 28.20 350 ASP C CA 1
ATOM 5397 C C . ASP C 1 52 ? 28.141 4.202 57.049 1.00 35.77 350 ASP C C 1
ATOM 5398 O O . ASP C 1 52 ? 27.142 4.232 56.310 1.00 25.99 350 ASP C O 1
ATOM 5407 N N . ILE C 1 53 ? 28.838 3.084 57.263 1.00 32.89 351 ILE C N 1
ATOM 5408 C CA . ILE C 1 53 ? 28.338 1.844 56.709 1.00 32.36 351 ILE C CA 1
ATOM 5409 C C . ILE C 1 53 ? 26.996 1.467 57.347 1.00 26.11 351 ILE C C 1
ATOM 5410 O O . ILE C 1 53 ? 26.145 0.944 56.668 1.00 29.54 351 ILE C O 1
ATOM 5426 N N . LYS C 1 54 ? 26.798 1.738 58.642 1.00 27.99 352 LYS C N 1
ATOM 5427 C CA . LYS C 1 54 ? 25.561 1.459 59.339 1.00 31.92 352 LYS C CA 1
ATOM 5428 C C . LYS C 1 54 ? 24.374 2.303 58.795 1.00 33.42 352 LYS C C 1
ATOM 5429 O O . LYS C 1 54 ? 23.295 1.761 58.546 1.00 28.80 352 LYS C O 1
ATOM 5448 N N . ASP C 1 55 ? 24.572 3.613 58.610 1.00 28.83 353 ASP C N 1
ATOM 5449 C CA . ASP C 1 55 ? 23.594 4.483 57.998 1.00 32.22 353 ASP C CA 1
ATOM 5450 C C . ASP C 1 55 ? 23.251 4.077 56.569 1.00 37.08 353 ASP C C 1
ATOM 5451 O O . ASP C 1 55 ? 22.092 4.222 56.158 1.00 30.78 353 ASP C O 1
ATOM 5460 N N . LEU C 1 56 ? 24.233 3.630 55.774 1.00 31.61 354 LEU C N 1
ATOM 5461 C CA . LEU C 1 56 ? 23.915 3.168 54.424 1.00 32.60 354 LEU C CA 1
ATOM 5462 C C . LEU C 1 56 ? 23.104 1.873 54.441 1.00 32.70 354 LEU C C 1
ATOM 5463 O O . LEU C 1 56 ? 22.277 1.625 53.556 1.00 32.65 354 LEU C O 1
ATOM 5479 N N . ASP C 1 57 ? 23.395 1.020 55.404 1.00 30.26 355 ASP C N 1
ATOM 5480 C CA . ASP C 1 57 ? 22.702 -0.235 55.572 1.00 35.33 355 ASP C CA 1
ATOM 5481 C C . ASP C 1 57 ? 21.241 -0.002 55.923 1.00 31.44 355 ASP C C 1
ATOM 5482 O O . ASP C 1 57 ? 20.371 -0.651 55.366 1.00 31.66 355 ASP C O 1
ATOM 5491 N N . ASP C 1 58 ? 20.965 0.887 56.874 1.00 33.15 356 ASP C N 1
ATOM 5492 C CA . ASP C 1 58 ? 19.595 1.288 57.166 1.00 33.25 356 ASP C CA 1
ATOM 5493 C C . ASP C 1 58 ? 18.926 1.848 55.912 1.00 38.77 356 ASP C C 1
ATOM 5494 O O . ASP C 1 58 ? 17.797 1.468 55.566 1.00 35.51 356 ASP C O 1
ATOM 5503 N N . GLU C 1 59 ? 19.625 2.719 55.183 1.00 32.60 357 GLU C N 1
ATOM 5504 C CA . GLU C 1 59 ? 19.039 3.250 53.958 1.00 37.77 357 GLU C CA 1
ATOM 5505 C C . GLU C 1 59 ? 18.688 2.138 52.973 1.00 35.76 357 GLU C C 1
ATOM 5506 O O . GLU C 1 59 ? 17.595 2.122 52.392 1.00 24.78 357 GLU C O 1
ATOM 5518 N N . VAL C 1 60 ? 19.632 1.223 52.738 1.00 30.34 358 VAL C N 1
ATOM 5519 C CA . VAL C 1 60 ? 19.415 0.175 51.757 1.00 33.09 358 VAL C CA 1
ATOM 5520 C C . VAL C 1 60 ? 18.271 -0.755 52.162 1.00 34.64 358 VAL C C 1
ATOM 5521 O O . VAL C 1 60 ? 17.524 -1.218 51.293 1.00 30.00 358 VAL C O 1
ATOM 5534 N N . GLY C 1 61 ? 18.083 -1.020 53.463 1.00 29.10 359 GLY C N 1
ATOM 5535 C CA . GLY C 1 61 ? 16.944 -1.825 53.881 1.00 25.42 359 GLY C CA 1
ATOM 5536 C C . GLY C 1 61 ? 15.596 -1.170 53.541 1.00 40.28 359 GLY C C 1
ATOM 5537 O O . GLY C 1 61 ? 14.664 -1.828 53.038 1.00 26.89 359 GLY C O 1
ATOM 5541 N N . LEU C 1 62 ? 15.479 0.136 53.819 1.00 30.01 360 LEU C N 1
ATOM 5542 C CA . LEU C 1 62 ? 14.276 0.875 53.521 1.00 25.68 360 LEU C CA 1
ATOM 5543 C C . LEU C 1 62 ? 14.040 0.951 52.019 1.00 30.80 360 LEU C C 1
ATOM 5544 O O . LEU C 1 62 ? 12.930 0.671 51.551 1.00 33.25 360 LEU C O 1
ATOM 5560 N N . LEU C 1 63 ? 15.069 1.237 51.229 1.00 29.79 361 LEU C N 1
ATOM 5561 C CA . LEU C 1 63 ? 14.866 1.177 49.790 1.00 30.82 361 LEU C CA 1
ATOM 5562 C C . LEU C 1 63 ? 14.279 -0.162 49.367 1.00 28.51 361 LEU C C 1
ATOM 5563 O O . LEU C 1 63 ? 13.339 -0.200 48.565 1.00 33.84 361 LEU C O 1
ATOM 5579 N N . GLY C 1 64 ? 14.824 -1.264 49.893 1.00 25.69 362 GLY C N 1
ATOM 5580 C CA . GLY C 1 64 ? 14.313 -2.568 49.586 1.00 26.38 362 GLY C CA 1
ATOM 5581 C C . GLY C 1 64 ? 12.865 -2.737 49.981 1.00 33.30 362 GLY C C 1
ATOM 5582 O O . GLY C 1 64 ? 12.106 -3.368 49.256 1.00 32.49 362 GLY C O 1
ATOM 5586 N N . GLU C 1 65 ? 12.468 -2.186 51.134 1.00 33.66 363 GLU C N 1
ATOM 5587 C CA . GLU C 1 65 ? 11.078 -2.263 51.594 1.00 36.73 363 GLU C CA 1
ATOM 5588 C C . GLU C 1 65 ? 10.128 -1.456 50.694 1.00 39.55 363 GLU C C 1
ATOM 5589 O O . GLU C 1 65 ? 9.017 -1.906 50.384 1.00 38.31 363 GLU C O 1
ATOM 5601 N N . GLU C 1 66 ? 10.558 -0.271 50.275 1.00 35.42 364 GLU C N 1
ATOM 5602 C CA . GLU C 1 66 ? 9.826 0.548 49.334 1.00 37.32 364 GLU C CA 1
ATOM 5603 C C . GLU C 1 66 ? 9.669 -0.140 47.981 1.00 36.24 364 GLU C C 1
ATOM 5604 O O . GLU C 1 66 ? 8.598 -0.090 47.374 1.00 36.28 364 GLU C O 1
ATOM 5616 N N . ILE C 1 67 ? 10.722 -0.765 47.477 1.00 35.45 365 ILE C N 1
ATOM 5617 C CA . ILE C 1 67 ? 10.596 -1.537 46.248 1.00 36.98 365 ILE C CA 1
ATOM 5618 C C . ILE C 1 67 ? 9.517 -2.621 46.394 1.00 41.79 365 ILE C C 1
ATOM 5619 O O . ILE C 1 67 ? 8.761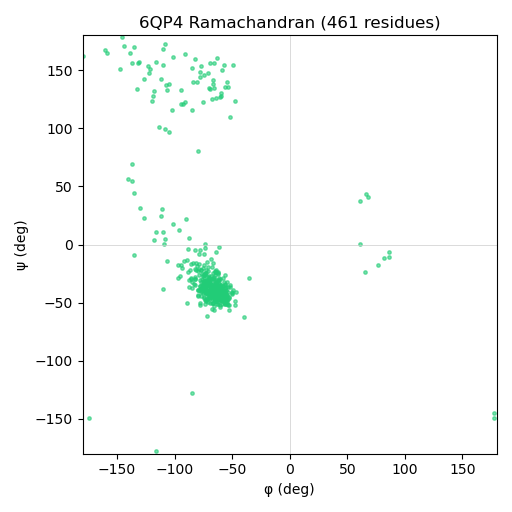 -2.902 45.452 1.00 32.04 365 ILE C O 1
ATOM 5635 N N . ASN C 1 68 ? 9.478 -3.306 47.549 1.00 34.52 366 ASN C N 1
ATOM 5636 C CA . ASN C 1 68 ? 8.476 -4.343 47.734 1.00 40.58 366 ASN C CA 1
ATOM 5637 C C . ASN C 1 68 ? 7.078 -3.738 47.823 1.00 35.55 366 ASN C C 1
ATOM 5638 O O . ASN C 1 68 ? 6.110 -4.349 47.390 1.00 36.39 366 ASN C O 1
ATOM 5649 N N . SER C 1 69 ? 6.951 -2.571 48.429 1.00 33.98 367 SER C N 1
ATOM 5650 C CA . SER C 1 69 ? 5.670 -1.885 48.458 1.00 34.34 367 SER C CA 1
ATOM 5651 C C . SER C 1 69 ? 5.203 -1.540 47.055 1.00 35.29 367 SER C C 1
ATOM 5652 O O . SER C 1 69 ? 4.080 -1.894 46.645 1.00 41.99 367 SER C O 1
ATOM 5660 N N . LEU C 1 70 ? 6.076 -0.932 46.277 1.00 30.10 368 LEU C N 1
ATOM 5661 C CA . LEU C 1 70 ? 5.779 -0.620 44.895 1.00 39.67 368 LEU C CA 1
ATOM 5662 C C . LEU C 1 70 ? 5.357 -1.867 44.123 1.00 42.91 368 LEU C C 1
ATOM 5663 O O . LEU C 1 70 ? 4.434 -1.811 43.301 1.00 41.51 368 LEU C O 1
ATOM 5679 N N . GLU C 1 71 ? 6.008 -2.998 44.374 1.00 35.14 369 GLU C N 1
ATOM 5680 C CA . GLU C 1 71 ? 5.581 -4.236 43.730 1.00 37.85 369 GLU C CA 1
ATOM 5681 C C . GLU C 1 71 ? 4.136 -4.599 44.113 1.00 46.62 369 GLU C C 1
ATOM 5682 O O . GLU C 1 71 ? 3.325 -4.945 43.246 1.00 36.99 369 GLU C O 1
ATOM 5694 N N . GLY C 1 72 ? 3.808 -4.551 45.417 1.00 38.67 370 GLY C N 1
ATOM 5695 C CA . GLY C 1 72 ? 2.438 -4.753 45.827 1.00 36.78 370 GLY C CA 1
ATOM 5696 C C . GLY C 1 72 ? 1.465 -3.890 45.039 1.00 38.06 370 GLY C C 1
ATOM 5697 O O . GLY C 1 72 ? 0.411 -4.353 44.621 1.00 37.26 370 GLY C O 1
ATOM 5701 N N . GLU C 1 73 ? 1.811 -2.627 44.819 1.00 40.30 371 GLU C N 1
ATOM 5702 C CA . GLU C 1 73 ? 0.904 -1.730 44.117 1.00 48.36 371 GLU C CA 1
ATOM 5703 C C . GLU C 1 73 ? 0.821 -2.053 42.629 1.00 40.10 371 GLU C C 1
ATOM 5704 O O . GLU C 1 73 ? -0.210 -1.826 42.010 1.00 39.52 371 GLU C O 1
ATOM 5716 N N . ILE C 1 74 ? 1.897 -2.553 42.036 1.00 40.85 372 ILE C N 1
ATOM 5717 C CA . ILE C 1 74 ? 1.846 -2.921 40.633 1.00 38.83 372 ILE C CA 1
ATOM 5718 C C . ILE C 1 74 ? 0.877 -4.066 40.448 1.00 42.20 372 ILE C C 1
ATOM 5719 O O . ILE C 1 74 ? 0.105 -4.099 39.480 1.00 44.86 372 ILE C O 1
ATOM 5735 N N . PHE C 1 75 ? 0.873 -4.996 41.405 1.00 40.81 373 PHE C N 1
ATOM 5736 C CA . PHE C 1 75 ? -0.024 -6.139 41.370 1.00 44.18 373 PHE C CA 1
ATOM 5737 C C . PHE C 1 75 ? -1.470 -5.754 41.632 1.00 39.07 373 PHE C C 1
ATOM 5738 O O . PHE C 1 75 ? -2.362 -6.432 41.129 1.00 45.01 373 PHE C O 1
ATOM 5755 N N . ASN C 1 76 ? -1.736 -4.741 42.455 1.00 38.06 374 ASN C N 1
ATOM 5756 C CA . ASN C 1 76 ? -3.110 -4.282 42.565 1.00 46.87 374 ASN C CA 1
ATOM 5757 C C . ASN C 1 76 ? -3.585 -3.621 41.282 1.00 44.59 374 ASN C C 1
ATOM 5758 O O . ASN C 1 76 ? -4.748 -3.782 40.897 1.00 41.89 374 ASN C O 1
ATOM 5769 N N . ASN C 1 77 ? -2.698 -2.885 40.614 1.00 44.51 375 ASN C N 1
ATOM 5770 C CA . ASN C 1 77 ? -3.001 -2.360 39.298 1.00 44.21 375 ASN C CA 1
ATOM 5771 C C . ASN C 1 77 ? -3.392 -3.491 38.361 1.00 41.65 375 ASN C C 1
ATOM 5772 O O . ASN C 1 77 ? -4.381 -3.383 37.647 1.00 40.74 375 ASN C O 1
ATOM 5783 N N . GLN C 1 78 ? -2.635 -4.586 38.378 1.00 41.62 376 GLN C N 1
ATOM 5784 C CA . GLN C 1 78 ? -2.918 -5.721 37.503 1.00 45.71 376 GLN C CA 1
ATOM 5785 C C . GLN C 1 78 ? -4.285 -6.302 37.778 1.00 44.65 376 GLN C C 1
ATOM 5786 O O . GLN C 1 78 ? -5.007 -6.675 36.848 1.00 45.14 376 GLN C O 1
ATOM 5800 N N . ASP C 1 79 ? -4.646 -6.433 39.053 1.00 40.63 377 ASP C N 1
ATOM 5801 C CA . ASP C 1 79 ? -5.945 -6.988 39.362 1.00 34.13 377 ASP C CA 1
ATOM 5802 C C . ASP C 1 79 ? -7.034 -6.054 38.892 1.00 43.84 377 ASP C C 1
ATOM 5803 O O . ASP C 1 79 ? -7.960 -6.470 38.183 1.00 51.04 377 ASP C O 1
ATOM 5812 N N . ALA C 1 80 ? -6.930 -4.783 39.264 1.00 43.15 378 ALA C N 1
ATOM 5813 C CA . ALA C 1 80 ? -7.869 -3.780 38.791 1.00 43.61 378 ALA C CA 1
ATOM 5814 C C . ALA C 1 80 ? -8.006 -3.783 37.261 1.00 41.11 378 ALA C C 1
ATOM 5815 O O . ALA C 1 80 ? -9.075 -3.498 36.733 1.00 39.88 378 ALA C O 1
ATOM 5822 N N . ILE C 1 81 ? -6.930 -4.052 36.536 1.00 43.17 379 ILE C N 1
ATOM 5823 C CA . ILE C 1 81 ? -6.994 -4.012 35.085 1.00 39.88 379 ILE C CA 1
ATOM 5824 C C . ILE C 1 81 ? -7.770 -5.213 34.589 1.00 48.42 379 ILE C C 1
ATOM 5825 O O . ILE C 1 81 ? -8.695 -5.102 33.767 1.00 46.01 379 ILE C O 1
ATOM 5841 N N . ALA C 1 82 ? -7.408 -6.387 35.097 1.00 45.47 380 ALA C N 1
ATOM 5842 C CA . ALA C 1 82 ? -8.140 -7.590 34.756 1.00 44.67 380 ALA C CA 1
ATOM 5843 C C . ALA C 1 82 ? -9.628 -7.427 35.036 1.00 47.75 380 ALA C C 1
ATOM 5844 O O . ALA C 1 82 ? -10.458 -7.970 34.302 1.00 40.45 380 ALA C O 1
ATOM 5851 N N . LYS C 1 83 ? -9.979 -6.718 36.118 1.00 39.45 381 LYS C N 1
ATOM 5852 C CA . LYS C 1 83 ? -11.380 -6.566 36.473 1.00 45.36 381 LYS C CA 1
ATOM 5853 C C . LYS C 1 83 ? -12.083 -5.635 35.475 1.00 51.02 381 LYS C C 1
ATOM 5854 O O . LYS C 1 83 ? -13.097 -6.009 34.889 1.00 48.50 381 LYS C O 1
ATOM 5873 N N . ASN C 1 84 ? -11.510 -4.458 35.199 1.00 51.75 382 ASN C N 1
ATOM 5874 C CA . ASN C 1 84 ? -11.972 -3.649 34.070 1.00 46.59 382 ASN C CA 1
ATOM 5875 C C . ASN C 1 84 ? -12.063 -4.462 32.771 1.00 46.02 382 ASN C C 1
ATOM 5876 O O . ASN C 1 84 ? -12.982 -4.256 31.989 1.00 48.05 382 ASN C O 1
ATOM 5887 N N . GLN C 1 85 ? -11.093 -5.347 32.493 1.00 53.11 383 GLN C N 1
ATOM 5888 C CA . GLN C 1 85 ? -11.129 -6.110 31.243 1.00 49.70 383 GLN C CA 1
ATOM 5889 C C . GLN C 1 85 ? -12.356 -6.985 31.208 1.00 51.14 383 GLN C C 1
ATOM 5890 O O . GLN C 1 85 ? -12.964 -7.188 30.158 1.00 48.49 383 GLN C O 1
ATOM 5904 N N . ALA C 1 86 ? -12.691 -7.550 32.362 1.00 52.76 384 ALA C N 1
ATOM 5905 C CA . ALA C 1 86 ? -13.764 -8.511 32.493 1.00 47.01 384 ALA C CA 1
ATOM 5906 C C . ALA C 1 86 ? -15.122 -7.827 32.420 1.00 52.77 384 ALA C C 1
ATOM 5907 O O . ALA C 1 86 ? -16.064 -8.371 31.830 1.00 55.01 384 ALA C O 1
ATOM 5914 N N . ASP C 1 87 ? -15.220 -6.629 33.009 1.00 49.05 385 ASP C N 1
ATOM 5915 C CA . ASP C 1 87 ? -16.432 -5.818 33.008 1.00 56.25 385 ASP C CA 1
ATOM 5916 C C . ASP C 1 87 ? -16.714 -5.196 31.651 1.00 55.69 385 ASP C C 1
ATOM 5917 O O . ASP C 1 87 ? -17.870 -4.947 31.314 1.00 57.08 385 ASP C O 1
ATOM 5926 N N . ILE C 1 88 ? -15.665 -4.891 30.892 1.00 52.45 386 ILE C N 1
ATOM 5927 C CA . ILE C 1 88 ? -15.840 -4.528 29.498 1.00 54.59 386 ILE C CA 1
ATOM 5928 C C . ILE C 1 88 ? -16.488 -5.689 28.743 1.00 57.54 386 ILE C C 1
ATOM 5929 O O . ILE C 1 88 ? -17.432 -5.490 27.989 1.00 54.15 386 ILE C O 1
ATOM 5945 N N . LYS C 1 89 ? -16.008 -6.920 28.964 1.00 58.08 387 LYS C N 1
ATOM 5946 C CA . LYS C 1 89 ? -16.517 -8.072 28.221 1.00 59.32 387 LYS C CA 1
ATOM 5947 C C . LYS C 1 89 ? -17.957 -8.388 28.605 1.00 59.48 387 LYS C C 1
ATOM 5948 O O . LYS C 1 89 ? -18.812 -8.589 27.730 1.00 63.70 387 LYS C O 1
ATOM 5967 N N . THR C 1 90 ? -18.269 -8.398 29.899 1.00 50.62 388 THR C N 1
ATOM 5968 C CA . THR C 1 90 ? -19.657 -8.596 30.264 1.00 57.02 388 THR C CA 1
ATOM 5969 C C . THR C 1 90 ? -20.515 -7.430 29.792 1.00 68.06 388 THR C C 1
ATOM 5970 O O . THR C 1 90 ? -21.660 -7.636 29.385 1.00 65.63 388 THR C O 1
ATOM 5981 N N . LEU C 1 91 ? -19.997 -6.201 29.829 1.00 63.57 389 LEU C N 1
ATOM 5982 C CA . LEU C 1 91 ? -20.801 -5.098 29.310 1.00 66.21 389 LEU C CA 1
ATOM 5983 C C . LEU C 1 91 ? -20.964 -5.207 27.796 1.00 62.87 389 LEU C C 1
ATOM 5984 O O . LEU C 1 91 ? -21.915 -4.664 27.239 1.00 58.42 389 LEU C O 1
ATOM 6000 N N . GLU C 1 92 ? -20.006 -5.836 27.113 1.00 65.46 390 GLU C N 1
ATOM 6001 C CA . GLU C 1 92 ? -20.133 -6.101 25.687 1.00 64.15 390 GLU C CA 1
ATOM 6002 C C . GLU C 1 92 ? -21.286 -7.072 25.423 1.00 70.90 390 GLU C C 1
ATOM 6003 O O . GLU C 1 92 ? -22.132 -6.823 24.560 1.00 63.15 390 GLU C O 1
ATOM 6015 N N . SER C 1 93 ? -21.306 -8.180 26.179 1.00 73.18 391 SER C N 1
ATOM 6016 C CA . SER C 1 93 ? -22.372 -9.172 26.047 1.00 70.99 391 SER C CA 1
ATOM 6017 C C . SER C 1 93 ? -23.735 -8.547 26.279 1.00 69.23 391 SER C C 1
ATOM 6018 O O . SER C 1 93 ? -24.673 -8.762 25.496 1.00 77.66 391 SER C O 1
ATOM 6026 N N . ASN C 1 94 ? -23.895 -7.802 27.370 1.00 65.13 392 ASN C N 1
ATOM 6027 C CA . ASN C 1 94 ? -25.178 -7.226 27.721 1.00 71.46 392 ASN C CA 1
ATOM 6028 C C . ASN C 1 94 ? -25.658 -6.190 26.705 1.00 69.14 392 ASN C C 1
ATOM 6029 O O . ASN C 1 94 ? -26.864 -5.973 26.608 1.00 59.85 392 ASN C O 1
ATOM 6040 N N . VAL C 1 95 ? -24.761 -5.572 25.931 1.00 67.75 393 VAL C N 1
ATOM 6041 C CA . VAL C 1 95 ? -25.209 -4.601 24.938 1.00 69.87 393 VAL C CA 1
ATOM 6042 C C . VAL C 1 95 ? -25.861 -5.302 23.753 1.00 69.59 393 VAL C C 1
ATOM 6043 O O . VAL C 1 95 ? -26.971 -4.937 23.347 1.00 68.15 393 VAL C O 1
ATOM 6056 N N . GLU C 1 96 ? -25.182 -6.299 23.166 1.00 66.94 394 GLU C N 1
ATOM 6057 C CA . GLU C 1 96 ? -25.727 -6.953 21.977 1.00 77.07 394 GLU C CA 1
ATOM 6058 C C . GLU C 1 96 ? -26.943 -7.819 22.323 1.00 73.86 394 GLU C C 1
ATOM 6059 O O . GLU C 1 96 ? -27.959 -7.760 21.623 1.00 73.69 394 GLU C O 1
ATOM 6071 N N . GLU C 1 97 ? -26.905 -8.569 23.425 1.00 66.51 395 GLU C N 1
ATOM 6072 C CA . GLU C 1 97 ? -28.102 -9.306 23.817 1.00 70.72 395 GLU C CA 1
ATOM 6073 C C . GLU C 1 97 ? -29.309 -8.377 23.943 1.00 71.61 395 GLU C C 1
ATOM 6074 O O . GLU C 1 97 ? -30.368 -8.646 23.365 1.00 74.56 395 GLU C O 1
ATOM 6086 N N . GLY C 1 98 ? -29.159 -7.261 24.664 1.00 69.12 396 GLY C N 1
ATOM 6087 C CA . GLY C 1 98 ? -30.266 -6.327 24.824 1.00 68.95 396 GLY C CA 1
ATOM 6088 C C . GLY C 1 98 ? -30.739 -5.728 23.510 1.00 72.88 396 GLY C C 1
ATOM 6089 O O . GLY C 1 98 ? -31.948 -5.603 23.268 1.00 69.50 396 GLY C O 1
ATOM 6093 N N . LEU C 1 99 ? -29.793 -5.326 22.652 1.00 67.20 397 LEU C N 1
ATOM 6094 C CA . LEU C 1 99 ? -30.165 -4.790 21.358 1.00 62.34 397 LEU C CA 1
ATOM 6095 C C . LEU C 1 99 ? -30.700 -5.884 20.458 1.00 70.13 397 LEU C C 1
ATOM 6096 O O . LEU C 1 99 ? -31.593 -5.630 19.647 1.00 74.87 397 LEU C O 1
ATOM 6112 N N . LEU C 1 100 ? -30.189 -7.108 20.595 1.00 70.91 398 LEU C N 1
ATOM 6113 C CA . LEU C 1 100 ? -30.741 -8.212 19.822 1.00 73.16 398 LEU C CA 1
ATOM 6114 C C . LEU C 1 100 ? -32.222 -8.417 20.115 1.00 72.28 398 LEU C C 1
ATOM 6115 O O . LEU C 1 100 ? -33.019 -8.569 19.186 1.00 75.79 398 LEU C O 1
ATOM 6131 N N . ASP C 1 101 ? -32.616 -8.417 21.383 1.00 69.55 399 ASP C N 1
ATOM 6132 C CA . ASP C 1 101 ? -34.026 -8.610 21.685 1.00 76.37 399 ASP C CA 1
ATOM 6133 C C . ASP C 1 101 ? -34.858 -7.359 21.507 1.00 71.58 399 ASP C C 1
ATOM 6134 O O . ASP C 1 101 ? -36.070 -7.463 21.360 1.00 77.59 399 ASP C O 1
ATOM 6143 N N . LEU C 1 102 ? -34.266 -6.178 21.570 1.00 73.34 400 LEU C N 1
ATOM 6144 C CA . LEU C 1 102 ? -35.011 -5.035 21.072 1.00 74.33 400 LEU C CA 1
ATOM 6145 C C . LEU C 1 102 ? -35.272 -5.168 19.576 1.00 78.36 400 LEU C C 1
ATOM 6146 O O . LEU C 1 102 ? -36.308 -4.702 19.096 1.00 81.90 400 LEU C O 1
ATOM 6162 N N . SER C 1 103 ? -34.354 -5.793 18.823 1.00 74.57 401 SER C N 1
ATOM 6163 C CA . SER C 1 103 ? -34.515 -5.923 17.375 1.00 74.62 401 SER C CA 1
ATOM 6164 C C . SER C 1 103 ? -35.492 -7.032 17.005 1.00 73.57 401 SER C C 1
ATOM 6165 O O . SER C 1 103 ? -36.157 -6.953 15.967 1.00 67.84 401 SER C O 1
ATOM 6173 N N . GLY C 1 104 ? -35.574 -8.067 17.834 1.00 73.91 402 GLY C N 1
ATOM 6174 C CA . GLY C 1 104 ? -36.556 -9.107 17.609 1.00 73.14 402 GLY C CA 1
ATOM 6175 C C . GLY C 1 104 ? -37.973 -8.615 17.813 1.00 74.11 402 GLY C C 1
ATOM 6176 O O . GLY C 1 104 ? -38.890 -9.013 17.089 1.00 75.48 402 GLY C O 1
ATOM 6180 N N . ARG C 1 105 ? -38.172 -7.753 18.799 1.00 67.83 403 ARG C N 1
ATOM 6181 C CA . ARG C 1 105 ? -39.479 -7.183 19.042 1.00 75.33 403 ARG C CA 1
ATOM 6182 C C . ARG C 1 105 ? -39.830 -6.108 18.030 1.00 79.16 403 ARG C C 1
ATOM 6183 O O . ARG C 1 105 ? -41.009 -5.797 17.854 1.00 77.47 403 ARG C O 1
ATOM 6204 N N . LEU C 1 106 ? -38.841 -5.543 17.356 1.00 77.98 404 LEU C N 1
ATOM 6205 C CA . LEU C 1 106 ? -39.144 -4.626 16.274 1.00 76.43 404 LEU C CA 1
ATOM 6206 C C . LEU C 1 106 ? -39.604 -5.359 15.038 1.00 76.06 404 LEU C C 1
ATOM 6207 O O . LEU C 1 106 ? -40.412 -4.820 14.279 1.00 82.34 404 LEU C O 1
ATOM 6223 N N . LEU C 1 107 ? -39.092 -6.571 14.818 1.00 75.86 405 LEU C N 1
ATOM 6224 C CA . LEU C 1 107 ? -39.444 -7.332 13.626 1.00 84.84 405 LEU C CA 1
ATOM 6225 C C . LEU C 1 107 ? -40.801 -8.007 13.777 1.00 85.93 405 LEU C C 1
ATOM 6226 O O . LEU C 1 107 ? -41.597 -8.022 12.825 1.00 79.57 405 LEU C O 1
ATOM 6242 N N . ASP C 1 108 ? -41.096 -8.523 14.972 1.00 80.60 406 ASP C N 1
ATOM 6243 C CA . ASP C 1 108 ? -42.439 -9.014 15.237 1.00 85.54 406 ASP C CA 1
ATOM 6244 C C . ASP C 1 108 ? -43.474 -7.911 15.030 1.00 87.72 406 ASP C C 1
ATOM 6245 O O . ASP C 1 108 ? -44.548 -8.150 14.461 1.00 87.98 406 ASP C O 1
ATOM 6254 N N . GLN C 1 109 ? -43.167 -6.697 15.492 1.00 82.10 407 GLN C N 1
ATOM 6255 C CA . GLN C 1 109 ? -44.121 -5.605 15.415 1.00 81.13 407 GLN C CA 1
ATOM 6256 C C . GLN C 1 109 ? -44.229 -5.053 14.005 1.00 85.19 407 GLN C C 1
ATOM 6257 O O . GLN C 1 109 ? -45.278 -4.515 13.639 1.00 88.36 407 GLN C O 1
ATOM 6271 N N . LYS C 1 110 ? -43.176 -5.163 13.195 1.00 84.99 408 LYS C N 1
ATOM 6272 C CA . LYS C 1 110 ? -43.349 -4.796 11.796 1.00 86.08 408 LYS C CA 1
ATOM 6273 C C . LYS C 1 110 ? -44.145 -5.854 11.048 1.00 88.96 408 LYS C C 1
ATOM 6274 O O . LYS C 1 110 ? -44.928 -5.514 10.160 1.00 91.67 408 LYS C O 1
ATOM 6293 N N . ALA C 1 111 ? -43.962 -7.132 11.393 1.00 89.73 409 ALA C N 1
ATOM 6294 C CA . ALA C 1 111 ? -44.728 -8.192 10.753 1.00 85.81 409 ALA C CA 1
ATOM 6295 C C . ALA C 1 111 ? -46.227 -7.938 10.869 1.00 94.70 409 ALA C C 1
ATOM 6296 O O . ALA C 1 111 ? -46.968 -8.138 9.898 1.00 95.79 409 ALA C O 1
ATOM 6303 N N . ASP C 1 112 ? -46.697 -7.503 12.049 1.00 94.08 410 ASP C N 1
ATOM 6304 C CA . ASP C 1 112 ? -48.117 -7.210 12.249 1.00 92.63 410 ASP C CA 1
ATOM 6305 C C . ASP C 1 112 ? -48.495 -5.804 11.793 1.00 89.79 410 ASP C C 1
ATOM 6306 O O . ASP C 1 112 ? -49.683 -5.499 11.677 1.00 91.82 410 ASP C O 1
ATOM 6315 N N . ILE C 1 113 ? -47.524 -4.922 11.590 1.00 91.17 411 ILE C N 1
ATOM 6316 C CA . ILE C 1 113 ? -47.842 -3.664 10.937 1.00 87.02 411 ILE C CA 1
ATOM 6317 C C . ILE C 1 113 ? -48.036 -3.895 9.452 1.00 90.58 411 ILE C C 1
ATOM 6318 O O . ILE C 1 113 ? -48.864 -3.236 8.819 1.00 97.18 411 ILE C O 1
ATOM 6334 N N . ASP C 1 114 ? -47.272 -4.826 8.871 1.00 90.05 412 ASP C N 1
ATOM 6335 C CA . ASP C 1 114 ? -47.423 -5.146 7.453 1.00 96.50 412 ASP C CA 1
ATOM 6336 C C . ASP C 1 114 ? -48.738 -5.880 7.190 1.00 94.73 412 ASP C C 1
ATOM 6337 O O . ASP C 1 114 ? -49.408 -5.625 6.185 1.00 91.18 412 ASP C O 1
ATOM 6346 N N . ASN C 1 115 ? -49.111 -6.796 8.084 1.00 92.53 413 ASN C N 1
ATOM 6347 C CA . ASN C 1 115 ? -50.399 -7.465 8.004 1.00 84.78 413 ASN C CA 1
ATOM 6348 C C . ASN C 1 115 ? -51.549 -6.492 8.209 1.00 91.92 413 ASN C C 1
ATOM 6349 O O . ASN C 1 115 ? -52.629 -6.674 7.637 1.00 94.21 413 ASN C O 1
ATOM 6360 N N . ASN C 1 116 ? -51.357 -5.480 9.049 1.00 89.03 414 ASN C N 1
ATOM 6361 C CA . ASN C 1 116 ? -52.415 -4.510 9.262 1.00 86.49 414 ASN C CA 1
ATOM 6362 C C . ASN C 1 116 ? -52.605 -3.622 8.042 1.00 89.76 414 ASN C C 1
ATOM 6363 O O . ASN C 1 116 ? -53.736 -3.233 7.738 1.00 92.22 414 ASN C O 1
ATOM 6374 N N . ILE C 1 117 ? -51.521 -3.280 7.341 1.00 91.00 415 ILE C N 1
ATOM 6375 C CA . ILE C 1 117 ? -51.661 -2.449 6.150 1.00 93.92 415 ILE C CA 1
ATOM 6376 C C . ILE C 1 117 ? -52.302 -3.246 5.013 1.00 98.82 415 ILE C C 1
ATOM 6377 O O . ILE C 1 117 ? -53.039 -2.684 4.190 1.00 96.37 415 ILE C O 1
ATOM 6393 N N . ASN C 1 118 ? -52.020 -4.553 4.929 1.00 98.21 416 ASN C N 1
ATOM 6394 C CA . ASN C 1 118 ? -52.687 -5.393 3.939 1.00 92.72 416 ASN C CA 1
ATOM 6395 C C . ASN C 1 118 ? -54.192 -5.390 4.169 1.00 88.70 416 ASN C C 1
ATOM 6396 O O . ASN C 1 118 ? -54.968 -5.075 3.261 1.00 91.04 416 ASN C O 1
ATOM 6407 N N . ASN C 1 119 ? -54.618 -5.708 5.395 1.00 85.69 417 ASN C N 1
ATOM 6408 C CA . ASN C 1 119 ? -56.041 -5.751 5.711 1.00 83.56 417 ASN C CA 1
ATOM 6409 C C . ASN C 1 119 ? -56.699 -4.399 5.480 1.00 89.01 417 ASN C C 1
ATOM 6410 O O . ASN C 1 119 ? -57.867 -4.323 5.078 1.00 91.02 417 ASN C O 1
ATOM 6421 N N . ILE C 1 120 ? -55.973 -3.315 5.736 1.00 89.70 418 ILE C N 1
ATOM 6422 C CA . ILE C 1 120 ? -56.564 -2.003 5.507 1.00 91.09 418 ILE C CA 1
ATOM 6423 C C . ILE C 1 120 ? -56.760 -1.759 4.017 1.00 88.38 418 ILE C C 1
ATOM 6424 O O . ILE C 1 120 ? -57.719 -1.089 3.619 1.00 87.18 418 ILE C O 1
ATOM 6440 N N . TYR C 1 121 ? -55.860 -2.270 3.175 1.00 87.54 419 TYR C N 1
ATOM 6441 C CA . TYR C 1 121 ? -56.060 -2.139 1.738 1.00 90.95 419 TYR C CA 1
ATOM 6442 C C . TYR C 1 121 ? -57.285 -2.922 1.297 1.00 96.10 419 TYR C C 1
ATOM 6443 O O . TYR C 1 121 ? -58.186 -2.377 0.646 1.00 95.87 419 TYR C O 1
ATOM 6461 N N . GLU C 1 122 ? -57.347 -4.207 1.655 1.00 95.01 420 GLU C N 1
ATOM 6462 C CA . GLU C 1 122 ? -58.463 -5.047 1.246 1.00 93.53 420 GLU C CA 1
ATOM 6463 C C . GLU C 1 122 ? -59.792 -4.492 1.761 1.00 89.57 420 GLU C C 1
ATOM 6464 O O . GLU C 1 122 ? -60.766 -4.413 1.013 1.00 93.14 420 GLU C O 1
ATOM 6476 N N . LEU C 1 123 ? -59.836 -4.068 3.020 1.00 82.59 421 LEU C N 1
ATOM 6477 C CA . LEU C 1 123 ? -61.067 -3.472 3.524 1.00 82.42 421 LEU C CA 1
ATOM 6478 C C . LEU C 1 123 ? -61.461 -2.244 2.717 1.00 86.82 421 LEU C C 1
ATOM 6479 O O . LEU C 1 123 ? -62.657 -1.994 2.501 1.00 92.35 421 LEU C O 1
ATOM 6495 N N . ALA C 1 124 ? -60.480 -1.457 2.270 1.00 86.32 422 ALA C N 1
ATOM 6496 C CA . ALA C 1 124 ? -60.760 -0.225 1.536 1.00 89.91 422 ALA C CA 1
ATOM 6497 C C . ALA C 1 124 ? -61.251 -0.486 0.113 1.00 92.12 422 ALA C C 1
ATOM 6498 O O . ALA C 1 124 ? -61.912 0.380 -0.473 1.00 80.46 422 ALA C O 1
ATOM 6505 N N . GLN C 1 125 ? -60.911 -1.643 -0.459 1.00 93.44 423 GLN C N 1
ATOM 6506 C CA . GLN C 1 125 ? -61.433 -2.022 -1.764 1.00 95.31 423 GLN C CA 1
ATOM 6507 C C . GLN C 1 125 ? -62.905 -2.386 -1.665 1.00 93.45 423 GLN C C 1
ATOM 6508 O O . GLN C 1 125 ? -63.764 -1.723 -2.259 1.00 95.63 423 GLN C O 1
ATOM 6522 N N . GLN C 1 126 ? -63.220 -3.425 -0.888 1.00 91.01 424 GLN C N 1
ATOM 6523 C CA . GLN C 1 126 ? -64.614 -3.792 -0.697 1.00 95.47 424 GLN C CA 1
ATOM 6524 C C . GLN C 1 126 ? -65.417 -2.712 0.017 1.00 91.75 424 GLN C C 1
ATOM 6525 O O . GLN C 1 126 ? -66.632 -2.852 0.131 1.00 94.64 424 GLN C O 1
ATOM 6539 N N . GLN C 1 127 ? -64.796 -1.649 0.507 1.00 91.30 425 GLN C N 1
ATOM 6540 C CA . GLN C 1 127 ? -65.600 -0.522 0.956 1.00 91.75 425 GLN C CA 1
ATOM 6541 C C . GLN C 1 127 ? -65.937 0.444 -0.173 1.00 92.46 425 GLN C C 1
ATOM 6542 O O . GLN C 1 127 ? -66.899 1.207 -0.050 1.00 95.09 425 GLN C O 1
ATOM 6556 N N . ASP C 1 128 ? -65.170 0.443 -1.258 1.00 91.25 426 ASP C N 1
ATOM 6557 C CA . ASP C 1 128 ? -65.534 1.249 -2.411 1.00 97.44 426 ASP C CA 1
ATOM 6558 C C . ASP C 1 128 ? -66.472 0.509 -3.357 1.00 97.71 426 ASP C C 1
ATOM 6559 O O . ASP C 1 128 ? -67.309 1.154 -4.000 1.00 99.70 426 ASP C O 1
ATOM 6568 N N . GLN C 1 129 ? -66.370 -0.827 -3.432 1.00 9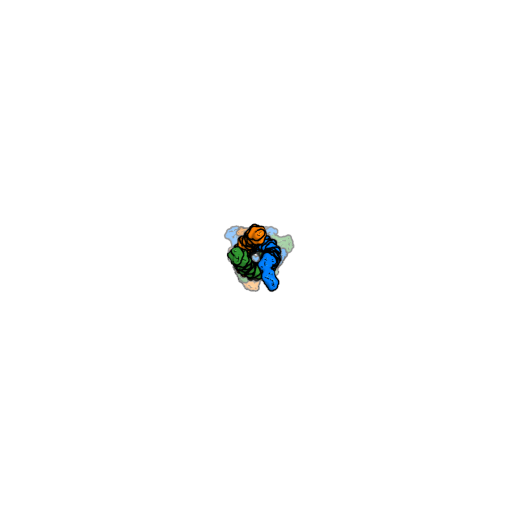3.82 427 GLN C N 1
ATOM 6569 C CA . GLN C 1 129 ? -67.343 -1.619 -4.179 1.00 95.88 427 GLN C CA 1
ATOM 6570 C C . GLN C 1 129 ? -68.716 -1.548 -3.532 1.00 98.28 427 GLN C C 1
ATOM 6571 O O . GLN C 1 129 ? -69.734 -1.703 -4.214 1.00 100.99 427 GLN C O 1
ATOM 6585 N N . HIS C 1 130 ? -68.757 -1.329 -2.218 1.00 94.61 428 HIS C N 1
ATOM 6586 C CA . HIS C 1 130 ? -70.019 -1.114 -1.523 1.00 89.46 428 HIS C CA 1
ATOM 6587 C C . HIS C 1 130 ? -70.616 0.242 -1.874 1.00 90.44 428 HIS C C 1
ATOM 6588 O O . HIS C 1 130 ? -71.827 0.370 -2.062 1.00 91.82 428 HIS C O 1
ATOM 6602 N N . SER C 1 131 ? -69.784 1.270 -1.961 1.00 95.62 429 SER C N 1
ATOM 6603 C CA . SER C 1 131 ? -70.297 2.588 -2.304 1.00 97.36 429 SER C CA 1
ATOM 6604 C C . SER C 1 131 ? -70.813 2.643 -3.731 1.00 96.97 429 SER C C 1
ATOM 6605 O O . SER C 1 131 ? -71.602 3.536 -4.054 1.00 98.23 429 SER C O 1
ATOM 6613 N N . SER C 1 132 ? -70.404 1.703 -4.577 1.00 94.49 430 SER C N 1
ATOM 6614 C CA . SER C 1 132 ? -70.943 1.573 -5.920 1.00 96.58 430 SER C CA 1
ATOM 6615 C C . SER C 1 132 ? -72.174 0.663 -5.927 1.00 98.19 430 SER C C 1
ATOM 6616 O O . SER C 1 132 ? -73.230 1.034 -6.457 1.00 99.62 430 SER C O 1
ATOM 6624 N N . ASP C 1 133 ? -72.062 -0.523 -5.318 1.00 94.63 431 ASP C N 1
ATOM 6625 C CA . ASP C 1 133 ? -73.218 -1.408 -5.220 1.00 89.21 431 ASP C CA 1
ATOM 6626 C C . ASP C 1 133 ? -74.395 -0.718 -4.542 1.00 87.78 431 ASP C C 1
ATOM 6627 O O . ASP C 1 133 ? -75.541 -1.077 -4.795 1.00 88.25 431 ASP C O 1
ATOM 6636 N N . ILE C 1 134 ? -74.143 0.272 -3.687 1.00 89.60 432 ILE C N 1
ATOM 6637 C CA . ILE C 1 134 ? -75.243 0.958 -3.019 1.00 92.64 432 ILE C CA 1
ATOM 6638 C C . ILE C 1 134 ? -75.834 2.039 -3.917 1.00 96.13 432 ILE C C 1
ATOM 6639 O O . ILE C 1 134 ? -77.015 2.381 -3.788 1.00 94.20 432 ILE C O 1
ATOM 6655 N N . LYS C 1 135 ? -75.044 2.603 -4.825 1.00 95.07 433 LYS C N 1
ATOM 6656 C CA . LYS C 1 135 ? -75.575 3.623 -5.715 1.00 96.56 433 LYS C CA 1
ATOM 6657 C C . LYS C 1 135 ? -76.078 3.066 -7.041 1.00 94.73 433 LYS C C 1
ATOM 6658 O O . LYS C 1 135 ? -76.891 3.739 -7.696 1.00 92.88 433 LYS C O 1
ATOM 6677 N N . THR C 1 136 ? -75.641 1.868 -7.456 1.00 95.01 434 THR C N 1
ATOM 6678 C CA . THR C 1 136 ? -76.315 1.212 -8.571 1.00 91.62 434 THR C CA 1
ATOM 6679 C C . THR C 1 136 ? -77.637 0.611 -8.114 1.00 90.73 434 THR C C 1
ATOM 6680 O O . THR C 1 136 ? -78.606 0.568 -8.880 1.00 96.18 434 THR C O 1
ATOM 6691 N N . LEU C 1 137 ? -77.686 0.114 -6.877 1.00 88.77 435 LEU C N 1
ATOM 6692 C CA . LEU C 1 137 ? -78.953 -0.317 -6.307 1.00 87.53 435 LEU C CA 1
ATOM 6693 C C . LEU C 1 137 ? -79.900 0.862 -6.143 1.00 84.69 435 LEU C C 1
ATOM 6694 O O . LEU C 1 137 ? -81.075 0.755 -6.476 1.00 86.43 435 LEU C O 1
ATOM 6710 N N . LYS C 1 138 ? -79.409 1.990 -5.622 1.00 89.60 436 LYS C N 1
ATOM 6711 C CA . LYS C 1 138 ? -80.264 3.162 -5.434 1.00 94.37 436 LYS C CA 1
ATOM 6712 C C . LYS C 1 138 ? -80.826 3.680 -6.755 1.00 93.19 436 LYS C C 1
ATOM 6713 O O . LYS C 1 138 ? -81.935 4.228 -6.776 1.00 88.11 436 LYS C O 1
ATOM 6732 N N . ASN C 1 139 ? -80.073 3.553 -7.856 1.00 91.47 437 ASN C N 1
ATOM 6733 C CA . ASN C 1 139 ? -80.550 4.061 -9.134 1.00 91.58 437 ASN C CA 1
ATOM 6734 C C . ASN C 1 139 ? -81.597 3.140 -9.753 1.00 91.37 437 ASN C C 1
ATOM 6735 O O . ASN C 1 13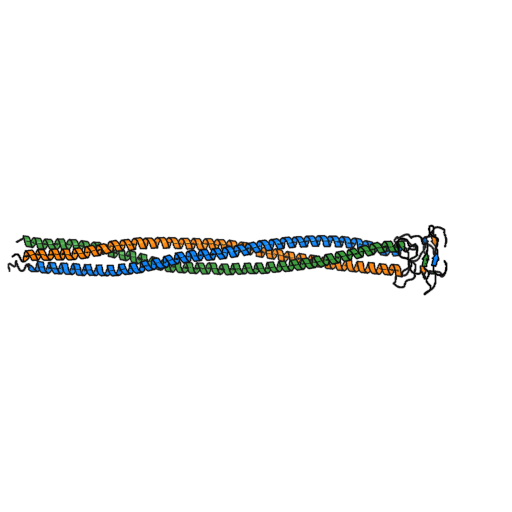9 ? -82.509 3.619 -10.444 1.00 88.36 437 ASN C O 1
ATOM 6746 N N . ASN C 1 140 ? -81.489 1.831 -9.509 1.00 86.63 438 ASN C N 1
ATOM 6747 C CA . ASN C 1 140 ? -82.393 0.858 -10.105 1.00 86.10 438 ASN C CA 1
ATOM 6748 C C . ASN C 1 140 ? -83.641 0.594 -9.276 1.00 88.06 438 ASN C C 1
ATOM 6749 O O . ASN C 1 140 ? -84.577 -0.027 -9.784 1.00 90.83 438 ASN C O 1
ATOM 6760 N N . VAL C 1 141 ? -83.688 1.030 -8.021 1.00 86.90 439 VAL C N 1
ATOM 6761 C CA . VAL C 1 141 ? -84.977 1.114 -7.353 1.00 87.18 439 VAL C CA 1
ATOM 6762 C C . VAL C 1 141 ? -85.747 2.319 -7.878 1.00 89.24 439 VAL C C 1
ATOM 6763 O O . VAL C 1 141 ? -86.972 2.264 -8.049 1.00 85.08 439 VAL C O 1
ATOM 6776 N N . GLU C 1 142 ? -85.039 3.424 -8.149 1.00 88.94 440 GLU C N 1
ATOM 6777 C CA . GLU C 1 142 ? -85.690 4.627 -8.659 1.00 90.64 440 GLU C CA 1
ATOM 6778 C C . GLU C 1 142 ? -86.241 4.394 -10.061 1.00 92.22 440 GLU C C 1
ATOM 6779 O O . GLU C 1 142 ? -87.403 4.714 -10.348 1.00 81.41 440 GLU C O 1
ATOM 6791 N N . GLU C 1 143 ? -85.402 3.856 -10.953 1.00 94.11 441 GLU C N 1
ATOM 6792 C CA . GLU C 1 143 ? -85.852 3.503 -12.295 1.00 86.50 441 GLU C CA 1
ATOM 6793 C C . GLU C 1 143 ? -87.030 2.549 -12.216 1.00 86.48 441 GLU C C 1
ATOM 6794 O O . GLU C 1 143 ? -88.076 2.781 -12.831 1.00 94.47 441 GLU C O 1
ATOM 6806 N N . GLY C 1 144 ? -86.886 1.476 -11.446 1.00 84.98 442 GLY C N 1
ATOM 6807 C CA . GLY C 1 144 ? -87.937 0.478 -11.385 1.00 84.29 442 GLY C CA 1
ATOM 6808 C C . GLY C 1 144 ? -89.236 1.015 -10.819 1.00 83.90 442 GLY C C 1
ATOM 6809 O O . GLY C 1 144 ? -90.319 0.728 -11.340 1.00 83.10 442 GLY C O 1
ATOM 6813 N N . LEU C 1 145 ? -89.156 1.784 -9.741 1.00 81.33 443 LEU C N 1
ATOM 6814 C CA . LEU C 1 145 ? -90.377 2.250 -9.109 1.00 82.63 443 LEU C CA 1
ATOM 6815 C C . LEU C 1 145 ? -91.154 3.191 -10.014 1.00 82.42 443 LEU C C 1
ATOM 6816 O O . LEU C 1 145 ? -92.387 3.173 -10.001 1.00 82.10 443 LEU C O 1
ATOM 6832 N N . LEU C 1 146 ? -90.457 3.993 -10.813 1.00 84.70 444 LEU C N 1
ATOM 6833 C CA . LEU C 1 146 ? -91.076 4.993 -11.669 1.00 89.53 444 LEU C CA 1
ATOM 6834 C C . LEU C 1 146 ? -91.393 4.476 -13.069 1.00 93.33 444 LEU C C 1
ATOM 6835 O O . LEU C 1 146 ? -92.183 5.111 -13.782 1.00 91.81 444 LEU C O 1
ATOM 6851 N N . ASP C 1 147 ? -90.841 3.327 -13.470 1.00 90.41 445 ASP C N 1
ATOM 6852 C CA . ASP C 1 147 ? -91.391 2.627 -14.628 1.00 91.92 445 ASP C CA 1
ATOM 6853 C C . ASP C 1 147 ? -92.760 2.030 -14.290 1.00 93.84 445 ASP C C 1
ATOM 6854 O O . ASP C 1 147 ? -93.720 2.168 -15.062 1.00 90.66 445 ASP C O 1
ATOM 6863 N N . LEU C 1 148 ? -92.866 1.387 -13.122 1.00 95.49 446 LEU C N 1
ATOM 6864 C CA . LEU C 1 148 ? -94.144 0.900 -12.623 1.00 89.78 446 LEU C CA 1
ATOM 6865 C C . LEU C 1 148 ? -95.112 2.053 -12.399 1.00 91.79 446 LEU C C 1
ATOM 6866 O O . LEU C 1 148 ? -96.269 1.998 -12.830 1.00 98.80 446 LEU C O 1
ATOM 6882 N N . SER C 1 149 ? -94.653 3.125 -11.753 1.00 87.72 447 SER C N 1
ATOM 6883 C CA . SER C 1 149 ? -95.505 4.301 -11.624 1.00 91.63 447 SER C CA 1
ATOM 6884 C C . SER C 1 149 ? -95.987 4.778 -12.992 1.00 96.81 447 SER C C 1
ATOM 6885 O O . SER C 1 149 ? -97.135 5.228 -13.138 1.00 93.35 447 SER C O 1
ATOM 6893 N N . GLY C 1 150 ? -95.126 4.671 -14.010 1.00 92.27 448 GLY C N 1
ATOM 6894 C CA . GLY C 1 150 ? -95.498 5.128 -15.338 1.00 94.65 448 GLY C CA 1
ATOM 6895 C C . GLY C 1 150 ? -96.625 4.314 -15.943 1.00 98.25 448 GLY C C 1
ATOM 6896 O O . GLY C 1 150 ? -97.479 4.845 -16.661 1.00 97.05 448 GLY C O 1
ATOM 6900 N N . ARG C 1 151 ? -96.628 3.015 -15.685 1.00 96.77 449 ARG C N 1
ATOM 6901 C CA . ARG C 1 151 ? -97.713 2.159 -16.126 1.00 95.31 449 ARG C CA 1
ATOM 6902 C C . ARG C 1 151 ? -98.932 2.270 -15.230 1.00 94.49 449 ARG C C 1
ATOM 6903 O O . ARG C 1 151 ? -99.970 1.701 -15.557 1.00 93.94 449 ARG C O 1
ATOM 6924 N N . LEU C 1 152 ? -98.825 2.962 -14.103 1.00 97.22 450 LEU C N 1
ATOM 6925 C CA . LEU C 1 152 ? -100.022 3.356 -13.380 1.00 95.79 450 LEU C CA 1
ATOM 6926 C C . LEU C 1 152 ? -100.675 4.558 -14.045 1.00 94.10 450 LEU C C 1
ATOM 6927 O O . LEU C 1 152 ? -101.877 4.545 -14.304 1.00 97.05 450 LEU C O 1
ATOM 6943 N N . ILE C 1 153 ? -99.905 5.613 -14.323 1.00 95.64 451 ILE C N 1
ATOM 6944 C CA . ILE C 1 153 ? -100.505 6.790 -14.940 1.00 99.78 451 ILE C CA 1
ATOM 6945 C C . ILE C 1 153 ? -100.974 6.479 -16.360 1.00 102.49 451 ILE C C 1
ATOM 6946 O O . ILE C 1 153 ? -101.818 7.211 -16.901 1.00 104.59 451 ILE C O 1
ATOM 6962 N N . ASP C 1 154 ? -100.512 5.369 -16.960 1.00 100.61 452 ASP C N 1
ATOM 6963 C CA . ASP C 1 154 ? -101.096 4.946 -18.230 1.00 95.36 452 ASP C CA 1
ATOM 6964 C C . ASP C 1 154 ? -102.575 4.639 -18.072 1.00 94.48 452 ASP C C 1
ATOM 6965 O O . ASP C 1 154 ? -103.218 4.252 -19.051 1.00 99.26 452 ASP C O 1
ATOM 6974 N N . LEU C 1 155 ? -103.113 4.747 -16.856 1.00 96.55 453 LEU C N 1
ATOM 6975 C CA . LEU C 1 155 ? -104.535 4.505 -16.598 1.00 94.15 453 LEU C CA 1
ATOM 6976 C C . LEU C 1 155 ? -105.223 5.761 -16.067 1.00 88.31 453 LEU C C 1
ATOM 6977 O O . LEU C 1 155 ? -105.942 6.438 -16.809 1.00 88.21 453 LEU C O 1
#

Organism: Moraxella catarrhalis (NCBI:txid480)

Secondary structure (DSSP, 8-state):
--SSEEESSBTTB-BEEESBPPPP-STT---B-BHHHHHHHHHHHHHHHHHHHHHHHHHHHHHHHHHHHHHHHHHHHHHHHHHHHHHHHHHHHHHHHHHHHHHHHHHHHHHHHHHHHHHHHHHHHHHHHHHHHHHHHHHHHHHHHHHHGGGGGS---/-B-SSEEESSBTTB-BEEESBPPPP-STT---B-BHHHHHHHHHHHHHHHHHHHHHHHHHHHHHHHHHHHHHHHHHHHHHHHHHHHHHHHHHHHHHHHHHHHHHHHHHHHHHHHHHHHHHHHHHHHHHHHHHHHHHHHHHHHHHHHHHHHHHS--/-TTSSEEESSBTTB-BEEESBPPPP-STT---B-BHHHHHHHHHHHHHHHHHHHHHHHHHHHHHHHHHHHHHHHHHHHHHHHHHHHHHHHHHHHHHHHHHHHHHHHHHHHHHHHHHHHHHHHHHHHHHHHHHHHHHHHHHHHHHHHHHHHHHHT-

Nearest PDB structures (foldseek):
  6qp4-assembly1_B  TM=1.006E+00  e=5.318E-19  Moraxella catarrhalis
  6qp4-assembly1_C  TM=8.826E-01  e=1.923E-17  Moraxella catarrhalis
  3wqa-assembly1_A  TM=9.141E-01  e=9.796E-02  Acinetobacter sp. Tol 5
  3wpa-assembly1_A  TM=8.932E-01  e=1.052E-01  Acinetobacter sp. Tol 5
  6qp4-assembly1_C  TM=1.006E+00  e=2.571E-19  Moraxella catarrhalis

B-factor: mean 68.05, std 30.65, range [15.09, 151.27]